Protein 2V8P (pdb70)

B-factor: mean 31.9, std 9.95, range [10.44, 63.27]

InterPro domains:
  IPR004424 4-diphosphocytidyl-2C-methyl-D-erythritol kinase [MF_00061] (2-266)
  IPR004424 4-diphosphocytidyl-2C-methyl-D-erythritol kinase [PIRSF010376] (2-259)
  IPR004424 4-diphosphocytidyl-2C-methyl-D-erythritol kinase [TIGR00154] (4-244)
  IPR006204 GHMP kinase N-terminal domain [PF00288] (60-138)
  IPR014721 Small ribosomal subunit protein uS5 domain 2-type fold, subgroup [G3DSA:3.30.230.10] (1-153)
  IPR020568 Ribosomal protein uS5 domain 2-type superfamily [SSF54211] (1-151)
  IPR036554 GHMP kinase, C-terminal domain superfamily [G3DSA:3.30.70.890] (154-268)
  IPR036554 GHMP kinase, C-terminal domain superfamily [SSF55060] (160-259)

Radius of gyration: 30.26 Å; Cα contacts (8 Å, |Δi|>4): 1218; chains: 2; bounding box: 96×43×65 Å

Solvent-accessible surface area: 24722 Å² total; per-residue (Å²): 85,145,86,57,118,30,94,0,13,0,6,0,2,0,1,9,7,0,26,16,162,52,142,81,28,144,20,63,8,3,0,0,0,14,51,2,60,28,86,0,40,0,52,2,91,85,33,101,28,112,1,88,18,74,79,69,51,72,53,119,115,10,49,0,33,96,0,0,134,49,0,27,164,87,36,69,64,123,1,80,25,30,2,63,0,71,19,74,0,22,74,30,2,14,1,16,8,32,8,0,4,0,0,17,0,0,91,74,0,8,89,76,48,65,64,49,11,59,119,80,82,14,75,100,6,0,22,88,48,20,27,44,0,1,0,13,32,80,6,152,14,0,14,0,71,20,76,0,46,84,33,73,94,28,149,23,127,18,88,30,120,2,1,0,0,4,7,117,48,66,9,53,74,48,124,0,45,96,49,18,150,147,122,63,41,15,58,57,64,0,0,78,30,11,3,119,40,0,31,62,28,82,36,135,22,11,42,12,24,3,1,83,13,0,42,150,46,16,92,44,0,47,99,0,24,126,28,0,64,156,36,67,71,110,2,12,9,0,8,6,1,0,0,0,0,0,49,12,27,15,52,129,89,1,64,131,16,2,165,140,130,32,14,107,42,24,98,12,118,75,82,157,107,60,117,30,78,0,17,0,4,1,3,1,0,7,7,0,34,16,174,50,146,86,54,130,26,67,6,6,0,0,0,17,46,0,59,17,73,0,44,0,58,1,92,89,29,112,32,97,1,82,7,88,74,66,44,70,62,118,112,10,47,0,18,98,0,0,116,47,0,36,182,96,40,66,62,125,0,73,25,7,2,80,0,66,22,51,0,37,73,24,2,16,2,14,8,30,10,0,4,0,0,19,0,0,91,66,0,7,88,79,50,66,62,53,12,62,145,91,87,11,88,119,12,0,19,88,52,17,23,46,0,3,0,16,36,76,12,160,12,0,9,0,61,17,70,0,50,87,36,77,91,31,152,16,124,23,87,27,118,3,1,0,0,4,5,140,44,67,7,53,74,46,122,0,36,94,44,23,166,155,135,42,44,16,59,62,68,0,0,62,45,10,1,105,42,0,16,58,28,80,40,135,22,11,45,11,23,2,0,83,15,0,44,145,49,22,94,50,0,40,90,0,22,124,26,0,66,144,37,63,73,115,2,11,10,0,8,2,1,0,0,0,0,0,54,10,23,15,56,131,85,0,85,129,10,3,178,134,107,34,14,87,39,16,94,12,111,68

Foldseek 3Di:
DPKDKDWQWWKFWLAKAWAAADPVRATWIKTKIATFPFTKIKIKAFAQAEEEEPPDDPLVNQLQNVLVVVVCVVQVDDQGIHMYIYDPPDAQALGCRSLSNNQGNLVVSCVVVVNPDDLVRSLVSSCVSPLCNCCNVPHHIWIATGNRSDIDDDAAPAWFKKKKWAAPDRHDLVVLVVPDDPVSHDHPVVVVVLVVCVRPVNSVSHAYVLLVSLCVVPVRQVVVCVVCVVVVFHWYGGHNRDMIMTHDADDPVNVVVCVVRVIDMDMTTD/DPKDKDWQWWKFWLAKAFAAADPVRATWIKTKIATFPFTKIKIKDFAADFEEEPPDDDGVRQLQNVLQVVVCVVQVDDDGMDMYIYDPDDAQALGCHSLSNNLRNLVVSCVVVVNPDDLVRSLVSSCVSPVCNCCNVPHGIWIATGSRSDTDDAAAPDWFKKKKKAAPDRHDLSVLSVPDDPVRHDHPVVVVVLVVCVRPPNSVSHAYVLLVSLCVVPVVQVVVQVVVVVVPFHWYAGRSRDMIMTHDDDDVVNVVVCVVRVIDMDMGTD

Structure (mmCIF, N/CA/C/O backbone):
data_2V8P
#
_entry.id   2V8P
#
_cell.length_a   137.055
_cell.length_b   137.055
_cell.length_c   137.055
_cell.angle_alpha   90.00
_cell.angle_beta   90.00
_cell.angle_gamma   90.00
#
_symmetry.space_group_name_H-M   'P 21 3'
#
loop_
_entity.id
_entity.type
_entity.pdbx_description
1 polymer '4-DIPHOSPHOCYTIDYL-2-C-METHYL-D-ERYTHRITOL KINASE'
2 non-polymer "CYTIDINE-5'-DIPHOSPHATE"
3 non-polymer "ADENOSINE-5'-DIPHOSPHATE"
4 non-polymer 'SULFATE ION'
5 non-polymer 'CHLORIDE ION'
6 water water
#
loop_
_atom_site.group_PDB
_atom_site.id
_atom_site.type_symbol
_atom_site.label_atom_id
_atom_site.label_alt_id
_atom_site.label_comp_id
_atom_site.label_asym_id
_atom_site.label_entity_id
_atom_site.label_seq_id
_atom_site.pdbx_PDB_ins_code
_atom_site.Cartn_x
_atom_site.Cartn_y
_atom_site.Cartn_z
_atom_site.occupancy
_atom_site.B_iso_or_equiv
_atom_site.auth_seq_id
_atom_site.auth_comp_id
_atom_site.auth_asym_id
_atom_site.auth_atom_id
_atom_site.pdbx_PDB_model_num
ATOM 1 N N . SER A 1 2 ? 81.062 21.567 70.534 1.00 53.00 -1 SER A N 1
ATOM 2 C CA . SER A 1 2 ? 81.029 22.885 71.239 1.00 52.97 -1 SER A CA 1
ATOM 3 C C . SER A 1 2 ? 82.436 23.353 71.625 1.00 52.78 -1 SER A C 1
ATOM 4 O O . SER A 1 2 ? 83.309 22.533 71.938 1.00 52.72 -1 SER A O 1
ATOM 7 N N . HIS A 1 3 ? 82.630 24.676 71.606 1.00 52.46 0 HIS A N 1
ATOM 8 C CA . HIS A 1 3 ? 83.937 25.334 71.820 1.00 52.13 0 HIS A CA 1
ATOM 9 C C . HIS A 1 3 ? 85.012 24.871 70.819 1.00 51.35 0 HIS A C 1
ATOM 10 O O . HIS A 1 3 ? 86.155 24.583 71.196 1.00 51.55 0 HIS A O 1
ATOM 17 N N . MET A 1 4 ? 84.626 24.826 69.543 1.00 50.08 1 MET A N 1
ATOM 18 C CA . MET A 1 4 ? 85.454 24.285 68.467 1.00 48.60 1 MET A CA 1
ATOM 19 C C . MET A 1 4 ? 86.804 24.978 68.366 1.00 47.50 1 MET A C 1
ATOM 20 O O . MET A 1 4 ? 86.888 26.210 68.327 1.00 47.44 1 MET A O 1
ATOM 25 N N . ILE A 1 5 ? 87.858 24.167 68.338 1.00 45.94 2 ILE A N 1
ATOM 26 C CA . ILE A 1 5 ? 89.195 24.639 67.999 1.00 44.32 2 ILE A CA 1
ATOM 27 C C . ILE A 1 5 ? 89.754 23.833 66.830 1.00 43.01 2 ILE A C 1
ATOM 28 O O . ILE A 1 5 ? 89.402 22.665 66.630 1.00 42.87 2 ILE A O 1
ATOM 33 N N . LYS A 1 6 ? 90.614 24.476 66.054 1.00 41.36 3 LYS A N 1
ATOM 34 C CA . LYS A 1 6 ? 91.271 23.816 64.943 1.00 39.74 3 LYS A CA 1
ATOM 35 C C . LYS A 1 6 ? 92.761 23.685 65.182 1.00 38.49 3 LYS A C 1
ATOM 36 O O . LYS A 1 6 ? 93.404 24.588 65.728 1.00 38.39 3 LYS A O 1
ATOM 42 N N A VAL A 1 7 ? 93.305 22.546 64.767 0.50 37.69 4 VAL A N 1
ATOM 43 N N B VAL A 1 7 ? 93.298 22.534 64.790 0.50 37.70 4 VAL A N 1
ATOM 44 C CA A VAL A 1 7 ? 94.737 22.290 64.838 0.50 36.65 4 VAL A CA 1
ATOM 45 C CA B VAL A 1 7 ? 94.734 22.294 64.816 0.50 36.68 4 VAL A CA 1
ATOM 46 C C A VAL A 1 7 ? 95.214 21.717 63.499 0.50 35.89 4 VAL A C 1
ATOM 47 C C B VAL A 1 7 ? 95.190 21.754 63.465 0.50 35.90 4 VAL A C 1
ATOM 48 O O A VAL A 1 7 ? 94.525 20.897 62.884 0.50 35.58 4 VAL A O 1
ATOM 49 O O B VAL A 1 7 ? 94.475 20.982 62.819 0.50 35.58 4 VAL A O 1
ATOM 56 N N . LEU A 1 8 ? 96.370 22.187 63.037 1.00 35.19 5 LEU A N 1
ATOM 57 C CA . LEU A 1 8 ? 96.995 21.650 61.828 1.00 33.97 5 LEU A CA 1
ATOM 58 C C . LEU A 1 8 ? 97.765 20.371 62.152 1.00 32.84 5 LEU A C 1
ATOM 59 O O . LEU A 1 8 ? 98.336 20.228 63.237 1.00 32.47 5 LEU A O 1
ATOM 64 N N . SER A 1 9 ? 97.763 19.447 61.200 1.00 31.66 6 SER A N 1
ATOM 65 C CA . SER A 1 9 ? 98.489 18.191 61.321 1.00 30.56 6 SER A CA 1
ATOM 66 C C . SER A 1 9 ? 99.404 18.023 60.093 1.00 29.70 6 SER A C 1
ATOM 67 O O . SER A 1 9 ? 98.945 17.612 59.031 1.00 29.44 6 SER A O 1
ATOM 70 N N . PRO A 1 10 ? 100.697 18.364 60.238 1.00 28.98 7 PRO A N 1
ATOM 71 C CA . PRO A 1 10 ? 101.647 18.398 59.118 1.00 28.52 7 PRO A CA 1
ATOM 72 C C . PRO A 1 10 ? 102.145 17.036 58.635 1.00 27.80 7 PRO A C 1
ATOM 73 O O . PRO A 1 10 ? 102.076 16.052 59.365 1.00 27.58 7 PRO A O 1
ATOM 77 N N . ALA A 1 11 ? 102.633 16.990 57.399 1.00 27.08 8 ALA A N 1
ATOM 78 C CA . ALA A 1 11 ? 103.234 15.780 56.855 1.00 26.26 8 ALA A CA 1
ATOM 79 C C . ALA A 1 11 ? 104.739 15.762 57.127 1.00 25.76 8 ALA A C 1
ATOM 80 O O . ALA A 1 11 ? 105.315 16.773 57.532 1.00 25.80 8 ALA A O 1
ATOM 82 N N . LYS A 1 12 ? 105.370 14.605 56.928 1.00 24.98 9 LYS A N 1
ATOM 83 C CA . LYS A 1 12 ? 106.834 14.526 56.927 1.00 24.14 9 LYS A CA 1
ATOM 84 C C . LYS A 1 12 ? 107.335 13.895 55.640 1.00 23.59 9 LYS A C 1
ATOM 85 O O . LYS A 1 12 ? 106.606 13.158 54.979 1.00 23.67 9 LYS A O 1
ATOM 91 N N . ILE A 1 13 ? 108.579 14.190 55.286 1.00 23.63 10 ILE A N 1
ATOM 92 C CA . ILE A 1 13 ? 109.311 13.340 54.349 1.00 23.32 10 ILE A CA 1
ATOM 93 C C . ILE A 1 13 ? 110.547 12.783 55.050 1.00 22.93 10 ILE A C 1
ATOM 94 O O . ILE A 1 13 ? 111.081 13.412 55.955 1.00 23.00 10 ILE A O 1
ATOM 99 N N . ASN A 1 14 ? 110.983 11.593 54.649 1.00 22.56 11 ASN A N 1
ATOM 100 C CA . ASN A 1 14 ? 112.299 11.119 55.061 1.00 21.90 11 ASN A CA 1
ATOM 101 C C . ASN A 1 14 ? 113.323 11.603 54.051 1.00 21.37 11 ASN A C 1
ATOM 102 O O . ASN A 1 14 ? 113.220 11.282 52.870 1.00 21.94 11 ASN A O 1
ATOM 107 N N . LEU A 1 15 ? 114.278 12.403 54.518 1.00 20.54 12 LEU A N 1
ATOM 108 C CA . LEU A 1 15 ? 115.420 12.836 53.720 1.00 20.09 12 LEU A CA 1
ATOM 109 C C . LEU A 1 15 ? 116.522 11.783 53.844 1.00 19.82 12 LEU A C 1
ATOM 110 O O . LEU A 1 15 ? 117.602 12.047 54.364 1.00 19.55 12 LEU A O 1
ATOM 115 N N . GLY A 1 16 ? 116.218 10.585 53.359 1.00 19.84 13 GLY A N 1
ATOM 116 C CA . GLY A 1 16 ? 117.090 9.425 53.515 1.00 20.05 13 GLY A CA 1
ATOM 117 C C . GLY A 1 16 ? 116.560 8.474 54.571 1.00 19.85 13 GLY A C 1
ATOM 118 O O . GLY A 1 16 ? 116.025 8.906 55.592 1.00 20.27 13 GLY A O 1
ATOM 119 N N . LEU A 1 17 ? 116.684 7.179 54.309 1.00 20.00 14 LEU A N 1
ATOM 120 C CA . LEU A 1 17 ? 116.319 6.143 55.274 1.00 19.99 14 LEU A CA 1
ATOM 121 C C . LEU A 1 17 ? 117.225 4.935 55.091 1.00 19.45 14 LEU A C 1
ATOM 122 O O . LEU A 1 17 ? 117.470 4.490 53.964 1.00 19.59 14 LEU A O 1
ATOM 127 N N . TRP A 1 18 ? 117.719 4.409 56.209 1.00 19.19 15 TRP A N 1
ATOM 128 C CA . TRP A 1 18 ? 118.613 3.252 56.202 1.00 18.61 15 TRP A CA 1
ATOM 129 C C . TRP A 1 18 ? 118.136 2.218 57.206 1.00 18.81 15 TRP A C 1
ATOM 130 O O . TRP A 1 18 ? 117.742 2.570 58.308 1.00 18.36 15 TRP A O 1
ATOM 141 N N . VAL A 1 19 ? 118.148 0.948 56.805 1.00 19.28 16 VAL A N 1
ATOM 142 C CA . VAL A 1 19 ? 117.769 -0.152 57.694 1.00 19.74 16 VAL A CA 1
ATOM 143 C C . VAL A 1 19 ? 119.041 -0.786 58.278 1.00 20.33 16 VAL A C 1
ATOM 144 O O . VAL A 1 19 ? 119.933 -1.242 57.542 1.00 19.54 16 VAL A O 1
ATOM 148 N N . LEU A 1 20 ? 119.118 -0.785 59.604 1.00 20.75 17 LEU A N 1
ATOM 149 C CA . LEU A 1 20 ? 120.341 -1.172 60.307 1.00 21.55 17 LEU A CA 1
ATOM 150 C C . LEU A 1 20 ? 120.328 -2.616 60.837 1.00 22.31 17 LEU A C 1
ATOM 151 O O . LEU A 1 20 ? 121.385 -3.216 61.045 1.00 22.30 17 LEU A O 1
ATOM 156 N N . GLY A 1 21 ? 119.137 -3.166 61.053 1.00 23.00 18 GLY A N 1
ATOM 157 C CA . GLY A 1 21 ? 119.024 -4.503 61.620 1.00 24.15 18 GLY A CA 1
ATOM 158 C C . GLY A 1 21 ? 117.607 -4.958 61.891 1.00 24.92 18 GLY A C 1
ATOM 159 O O . GLY A 1 21 ? 116.646 -4.215 61.662 1.00 23.92 18 GLY A O 1
ATOM 160 N N A ARG A 1 22 ? 117.483 -6.201 62.358 0.50 25.41 19 ARG A N 1
ATOM 161 N N B ARG A 1 22 ? 117.488 -6.182 62.396 0.50 25.51 19 ARG A N 1
ATOM 162 C CA A ARG A 1 22 ? 116.199 -6.793 62.736 0.50 26.18 19 ARG A CA 1
ATOM 163 C CA B ARG A 1 22 ? 116.198 -6.757 62.743 0.50 26.37 19 ARG A CA 1
ATOM 164 C C A ARG A 1 22 ? 116.115 -6.923 64.259 0.50 26.84 19 ARG A C 1
ATOM 165 C C B ARG A 1 22 ? 116.102 -6.939 64.255 0.50 26.94 19 ARG A C 1
ATOM 166 O O A ARG A 1 22 ? 117.010 -7.493 64.895 0.50 26.51 19 ARG A O 1
ATOM 167 O O B ARG A 1 22 ? 116.975 -7.557 64.878 0.50 26.61 19 ARG A O 1
ATOM 182 N N . LEU A 1 23 ? 115.037 -6.389 64.832 1.00 27.54 20 LEU A N 1
ATOM 183 C CA . LEU A 1 23 ? 114.845 -6.372 66.284 1.00 28.91 20 LEU A CA 1
ATOM 184 C C . LEU A 1 23 ? 114.112 -7.628 66.775 1.00 29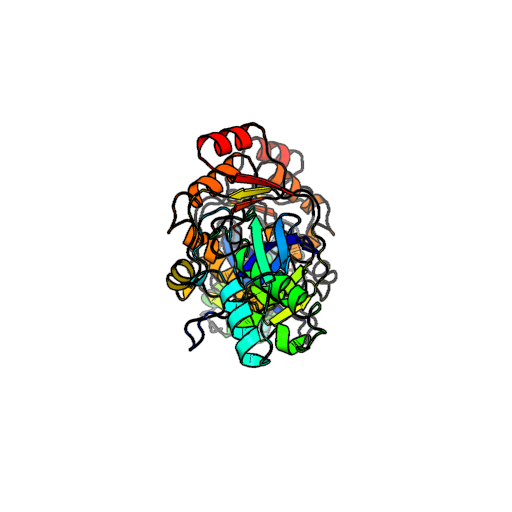.91 20 LEU A C 1
ATOM 185 O O . LEU A 1 23 ? 113.490 -8.330 65.973 1.00 30.01 20 LEU A O 1
ATOM 190 N N . PRO A 1 24 ? 114.187 -7.922 68.094 1.00 31.06 21 PRO A N 1
ATOM 191 C CA . PRO A 1 24 ? 113.499 -9.097 68.653 1.00 31.57 21 PRO A CA 1
ATOM 192 C C . PRO A 1 24 ? 112.000 -9.146 68.336 1.00 32.26 21 PRO A C 1
ATOM 193 O O . PRO A 1 24 ? 111.444 -10.235 68.172 1.00 32.56 21 PRO A O 1
ATOM 197 N N . SER A 1 25 ? 111.371 -7.976 68.226 1.00 32.90 22 SER A N 1
ATOM 198 C CA . SER A 1 25 ? 109.957 -7.861 67.846 1.00 33.28 22 SER A CA 1
ATOM 199 C C . SER A 1 25 ? 109.650 -8.301 66.413 1.00 33.31 22 SER A C 1
ATOM 200 O O . SER A 1 25 ? 108.499 -8.624 66.087 1.00 33.84 22 SER A O 1
ATOM 203 N N . GLY A 1 26 ? 110.675 -8.324 65.563 1.00 33.21 23 GLY A N 1
ATOM 204 C CA . GLY A 1 26 ? 110.487 -8.563 64.124 1.00 32.37 23 GLY A CA 1
ATOM 205 C C . GLY A 1 26 ? 110.435 -7.256 63.345 1.00 31.75 23 GLY A C 1
ATOM 206 O O . GLY A 1 26 ? 110.462 -7.256 62.114 1.00 31.90 23 GLY A O 1
ATOM 207 N N . TYR A 1 27 ? 110.345 -6.143 64.069 1.00 31.15 24 TYR A N 1
ATOM 208 C CA . TYR A 1 27 ? 110.481 -4.810 63.485 1.00 30.67 24 TYR A CA 1
ATOM 209 C C . TYR A 1 27 ? 111.941 -4.558 63.106 1.00 29.53 24 TYR A C 1
ATOM 210 O O . TYR A 1 27 ? 112.833 -5.279 63.545 1.00 29.42 24 TYR A O 1
ATOM 219 N N . HIS A 1 28 ? 112.177 -3.535 62.292 1.00 28.16 25 HIS A N 1
ATOM 220 C CA . HIS A 1 28 ? 113.527 -3.215 61.840 1.00 26.71 25 HIS A CA 1
ATOM 221 C C . HIS A 1 28 ? 114.037 -1.960 62.517 1.00 26.08 25 HIS A C 1
ATOM 222 O O . HIS A 1 28 ? 113.271 -1.022 62.745 1.00 26.44 25 HIS A O 1
ATOM 229 N N . GLU A 1 29 ? 115.328 -1.951 62.847 1.00 24.95 26 GLU A N 1
ATOM 230 C CA . GLU A 1 29 ? 115.988 -0.742 63.326 1.00 24.33 26 GLU A CA 1
ATOM 231 C C . GLU A 1 29 ? 116.351 0.128 62.130 1.00 23.69 26 GLU A C 1
ATOM 232 O O . GLU A 1 29 ? 116.804 -0.374 61.096 1.00 23.46 26 GLU A O 1
ATOM 238 N N . ILE A 1 30 ? 116.149 1.433 62.277 1.00 22.93 27 ILE A N 1
ATOM 239 C CA . ILE A 1 30 ? 116.402 2.371 61.192 1.00 22.38 27 ILE A CA 1
ATOM 240 C C . ILE A 1 30 ? 117.220 3.573 61.638 1.00 22.11 27 ILE A C 1
ATOM 241 O O . ILE A 1 30 ? 117.309 3.876 62.829 1.00 21.89 27 ILE A O 1
ATOM 246 N N . LEU A 1 31 ? 117.833 4.234 60.662 1.00 21.79 28 LEU A N 1
ATOM 247 C CA . LEU A 1 31 ? 118.277 5.609 60.801 1.00 22.26 28 LEU A CA 1
ATOM 248 C C . LEU A 1 31 ? 117.573 6.390 59.700 1.00 22.27 28 LEU A C 1
ATOM 249 O O . LEU A 1 31 ? 117.479 5.918 58.557 1.00 22.47 28 LEU A O 1
ATOM 254 N N . THR A 1 32 ? 117.052 7.560 60.047 1.00 22.11 29 THR A N 1
ATOM 255 C CA . THR A 1 32 ? 116.369 8.409 59.076 1.00 22.26 29 THR A CA 1
ATOM 256 C C . THR A 1 32 ? 116.470 9.881 59.461 1.00 22.53 29 THR A C 1
ATOM 257 O O . THR A 1 32 ? 116.720 10.208 60.625 1.00 22.21 29 THR A O 1
ATOM 261 N N . LEU A 1 33 ? 116.319 10.760 58.466 1.00 22.67 30 LEU A N 1
ATOM 262 C CA . LEU A 1 33 ? 116.211 12.189 58.712 1.00 22.78 30 LEU A CA 1
ATOM 263 C C . LEU A 1 33 ? 114.780 12.637 58.412 1.00 23.17 30 LEU A C 1
ATOM 264 O O . LEU A 1 33 ? 114.374 12.731 57.245 1.00 22.98 30 LEU A O 1
ATOM 269 N N . TYR A 1 34 ? 114.017 12.870 59.481 1.00 23.16 31 TYR A N 1
ATOM 270 C CA . TYR A 1 34 ? 112.646 13.365 59.382 1.00 23.65 31 TYR A CA 1
ATOM 271 C C . TYR A 1 34 ? 112.627 14.853 59.041 1.00 24.22 31 TYR A C 1
ATOM 272 O O . TYR A 1 34 ? 113.380 15.642 59.628 1.00 24.10 31 TYR A O 1
ATOM 281 N N . GLN A 1 35 ? 111.768 15.235 58.096 1.00 24.95 32 GLN A N 1
ATOM 282 C CA . GLN A 1 35 ? 111.572 16.652 57.780 1.00 25.93 32 GLN A CA 1
ATOM 283 C C . GLN A 1 35 ? 110.091 17.013 57.724 1.00 26.44 32 GLN A C 1
ATOM 284 O O . GLN A 1 35 ? 109.360 16.541 56.857 1.00 26.38 32 GLN A O 1
ATOM 290 N N . GLU A 1 36 ? 109.660 17.849 58.665 1.00 27.36 33 GLU A N 1
ATOM 291 C CA . GLU A 1 36 ? 108.302 18.394 58.656 1.00 28.51 33 GLU A CA 1
ATOM 292 C C . GLU A 1 36 ? 108.150 19.309 57.445 1.00 28.27 33 GLU A C 1
ATOM 293 O O . GLU A 1 36 ? 109.013 20.153 57.190 1.00 28.69 33 GLU A O 1
ATOM 299 N N . ILE A 1 37 ? 107.061 19.118 56.705 1.00 28.34 34 ILE A N 1
ATOM 300 C CA . ILE A 1 37 ? 106.746 19.912 55.520 1.00 28.50 34 ILE A CA 1
ATOM 301 C C . ILE A 1 37 ? 105.393 20.644 55.663 1.00 29.00 34 ILE A C 1
ATOM 302 O O . ILE A 1 37 ? 104.483 20.138 56.321 1.00 29.09 34 ILE A O 1
ATOM 307 N N . PRO A 1 38 ? 105.264 21.846 55.057 1.00 29.53 35 PRO A N 1
ATOM 308 C CA . PRO A 1 38 ? 104.008 22.624 55.101 1.00 29.60 35 PRO A CA 1
ATOM 309 C C . PRO A 1 38 ? 102.874 22.051 54.240 1.00 29.61 35 PRO A C 1
ATOM 310 O O . PRO A 1 38 ? 102.431 22.678 53.274 1.00 30.10 35 PRO A O 1
ATOM 314 N N . PHE A 1 39 ? 102.409 20.868 54.624 1.00 29.41 36 PHE A N 1
ATOM 315 C CA . PHE A 1 39 ? 101.351 20.142 53.947 1.00 29.17 36 PHE A CA 1
ATOM 316 C C . PHE A 1 39 ? 100.539 19.514 55.075 1.00 29.36 36 PHE A C 1
ATOM 317 O O . PHE A 1 39 ? 101.062 18.693 55.838 1.00 29.47 36 PHE A O 1
ATOM 325 N N . TYR A 1 40 ? 99.270 19.908 55.183 1.00 29.50 37 TYR A N 1
ATOM 326 C CA . TYR A 1 40 ? 98.498 19.700 56.410 1.00 29.51 37 TYR A CA 1
ATOM 327 C C . TYR A 1 40 ? 97.168 18.987 56.248 1.00 30.08 37 TYR A C 1
ATOM 328 O O . TYR A 1 40 ? 96.443 19.205 55.274 1.00 30.00 37 TYR A O 1
ATOM 337 N N . ASP A 1 41 ? 96.851 18.148 57.235 1.00 30.70 38 ASP A N 1
ATOM 338 C CA . ASP A 1 41 ? 95.484 17.730 57.496 1.00 31.33 38 ASP A CA 1
ATOM 339 C C . ASP A 1 41 ? 94.838 18.803 58.378 1.00 31.85 38 ASP A C 1
ATOM 340 O O . ASP A 1 41 ? 95.519 19.467 59.163 1.00 31.74 38 ASP A O 1
ATOM 345 N N . GLU A 1 42 ? 93.528 18.968 58.235 1.00 32.88 39 GLU A N 1
ATOM 346 C CA . GLU A 1 42 ? 92.764 19.892 59.068 1.00 33.91 39 GLU A CA 1
ATOM 347 C C . GLU A 1 42 ? 91.981 19.103 60.114 1.00 34.30 39 GLU A C 1
ATOM 348 O O . GLU A 1 42 ? 91.190 18.220 59.773 1.00 34.36 39 GLU A O 1
ATOM 354 N N . ILE A 1 43 ? 92.203 19.423 61.385 1.00 35.14 40 ILE A N 1
ATOM 355 C CA . ILE A 1 43 ? 91.524 18.726 62.479 1.00 35.89 40 ILE A CA 1
ATOM 356 C C . ILE A 1 43 ? 90.624 19.660 63.296 1.00 36.90 40 ILE A C 1
ATOM 357 O O . ILE A 1 43 ? 91.067 20.716 63.769 1.00 36.91 40 ILE A O 1
ATOM 362 N N . TYR A 1 44 ? 89.357 19.263 63.430 1.00 37.68 41 TYR A N 1
ATOM 363 C CA . TYR A 1 44 ? 88.369 19.981 64.238 1.00 38.49 41 TYR A CA 1
ATOM 364 C C . TYR A 1 44 ? 88.147 19.252 65.560 1.00 39.04 41 TYR A C 1
ATOM 365 O O . TYR A 1 44 ? 87.741 18.087 65.572 1.00 38.98 41 TYR A O 1
ATOM 374 N N . ILE A 1 45 ? 88.422 19.936 66.669 1.00 40.09 42 ILE A N 1
ATOM 375 C CA . ILE A 1 45 ? 88.239 19.354 68.002 1.00 41.14 42 ILE A CA 1
ATOM 376 C C . ILE A 1 45 ? 87.066 20.025 68.730 1.00 42.01 42 ILE A C 1
ATOM 377 O O . ILE A 1 45 ? 87.084 21.239 68.983 1.00 42.09 42 ILE A O 1
ATOM 382 N N . ARG A 1 46 ? 86.056 19.220 69.060 1.00 42.88 43 ARG A N 1
ATOM 383 C CA . ARG A 1 46 ? 84.845 19.706 69.725 1.00 43.84 43 ARG A CA 1
ATOM 384 C C . ARG A 1 46 ? 84.555 18.932 71.002 1.00 44.36 43 ARG A C 1
ATOM 385 O O . ARG A 1 46 ? 84.858 17.742 71.098 1.00 44.45 43 ARG A O 1
ATOM 393 N N . GLU A 1 47 ? 83.966 19.611 71.981 1.00 45.07 44 GLU A N 1
ATOM 394 C CA . GLU A 1 47 ? 83.452 18.936 73.174 1.00 45.90 44 GLU A CA 1
ATOM 395 C C . GLU A 1 47 ? 82.244 18.086 72.783 1.00 45.80 44 GLU A C 1
ATOM 396 O O . GLU A 1 47 ? 81.386 18.533 72.022 1.00 46.11 44 GLU A O 1
ATOM 402 N N . GLY A 1 48 ? 82.195 16.855 73.281 1.00 45.94 45 GLY A N 1
ATOM 403 C CA . GLY A 1 48 ? 81.109 15.934 72.950 1.00 46.13 45 GLY A CA 1
ATOM 404 C C . GLY A 1 48 ? 81.485 14.495 73.223 1.00 46.26 45 GLY A C 1
ATOM 405 O O . GLY A 1 48 ? 82.468 14.233 73.901 1.00 46.37 45 GLY A O 1
ATOM 406 N N . VAL A 1 49 ? 80.695 13.561 72.701 1.00 46.45 46 VAL A N 1
ATOM 407 C CA . VAL A 1 49 ? 80.996 12.134 72.828 1.00 46.68 46 VAL A CA 1
ATOM 408 C C . VAL A 1 49 ? 82.307 11.830 72.093 1.00 46.74 46 VAL A C 1
ATOM 409 O O . VAL A 1 49 ? 82.545 12.364 71.002 1.00 46.74 46 VAL A O 1
ATOM 413 N N . LEU A 1 50 ? 83.157 11.000 72.704 1.00 46.71 47 LEU A N 1
ATOM 414 C CA . LEU A 1 50 ? 84.400 10.552 72.073 1.00 46.57 47 LEU A CA 1
ATOM 415 C C . LEU A 1 50 ? 84.114 9.995 70.681 1.00 46.51 47 LEU A C 1
ATOM 416 O O . LEU A 1 50 ? 83.474 8.949 70.530 1.00 46.60 47 LEU A O 1
ATOM 421 N N A ARG A 1 51 ? 84.573 10.721 69.668 0.50 46.42 48 ARG A N 1
ATOM 422 N N B ARG A 1 51 ? 84.613 10.704 69.671 0.50 46.42 48 ARG A N 1
ATOM 423 C CA A ARG A 1 51 ? 84.324 10.345 68.286 0.50 46.42 48 ARG A CA 1
ATOM 424 C CA B ARG A 1 51 ? 84.304 10.426 68.273 0.50 46.38 48 ARG A CA 1
ATOM 425 C C A ARG A 1 51 ? 85.491 10.772 67.408 0.50 46.17 48 ARG A C 1
ATOM 426 C C B ARG A 1 51 ? 85.512 10.782 67.412 0.50 46.16 48 ARG A C 1
ATOM 427 O O A ARG A 1 51 ? 86.058 11.846 67.600 0.50 46.19 48 ARG A O 1
ATOM 428 O O B ARG A 1 51 ? 86.135 11.822 67.623 0.50 46.18 48 ARG A O 1
ATOM 443 N N . VAL A 1 52 ? 85.852 9.909 66.462 1.00 46.01 49 VAL A N 1
ATOM 444 C CA . VAL A 1 52 ? 86.921 10.192 65.489 1.00 45.63 49 VAL A CA 1
ATOM 445 C C . VAL A 1 52 ? 86.420 9.901 64.076 1.00 45.48 49 VAL A C 1
ATOM 446 O O . VAL A 1 52 ? 86.348 8.745 63.650 1.00 45.45 49 VAL A O 1
ATOM 450 N N . GLU A 1 53 ? 86.057 10.960 63.358 1.00 45.31 50 GLU A N 1
ATOM 451 C CA . GLU A 1 53 ? 85.600 10.830 61.977 1.00 45.21 50 GLU A CA 1
ATOM 452 C C . GLU A 1 53 ? 86.585 11.474 61.007 1.00 44.68 50 GLU A C 1
ATOM 453 O O . GLU A 1 53 ? 87.334 12.382 61.379 1.00 44.53 50 GLU A O 1
ATOM 459 N N . THR A 1 54 ? 86.590 10.979 59.770 1.00 44.31 51 THR A N 1
ATOM 460 C CA . THR A 1 54 ? 87.377 11.577 58.693 1.00 43.84 51 THR A CA 1
ATOM 461 C C . THR A 1 54 ? 86.469 11.885 57.506 1.00 43.74 51 THR A C 1
ATOM 462 O O . THR A 1 54 ? 85.262 11.627 57.554 1.00 44.03 51 THR A O 1
ATOM 466 N N . ASN A 1 55 ? 87.055 12.438 56.447 1.00 43.33 52 ASN A N 1
ATOM 467 C CA . ASN A 1 55 ? 86.331 12.747 55.222 1.00 42.71 52 ASN A CA 1
ATOM 468 C C . ASN A 1 55 ? 86.674 11.768 54.095 1.00 42.65 52 ASN A C 1
ATOM 469 O O . ASN A 1 55 ? 86.350 12.007 52.926 1.00 42.57 52 ASN A O 1
ATOM 474 N N . ILE A 1 56 ? 87.336 10.669 54.456 1.00 42.44 53 ILE A N 1
ATOM 475 C CA . ILE A 1 56 ? 87.773 9.658 53.484 1.00 42.27 53 ILE A CA 1
ATOM 476 C C . ILE A 1 56 ? 87.399 8.234 53.915 1.00 42.37 53 ILE A C 1
ATOM 477 O O . ILE A 1 56 ? 87.901 7.250 53.360 1.00 42.24 53 ILE A O 1
ATOM 482 N N . GLY A 1 57 ? 86.523 8.140 54.911 1.00 42.56 54 GLY A N 1
ATOM 483 C CA . GLY A 1 57 ? 85.956 6.864 55.344 1.00 43.10 54 GLY A CA 1
ATOM 484 C C . GLY A 1 57 ? 86.904 5.893 56.028 1.00 43.36 54 GLY A C 1
ATOM 485 O O . GLY A 1 57 ? 86.843 4.689 55.774 1.00 43.67 54 GLY A O 1
ATOM 486 N N . ILE A 1 58 ? 87.782 6.406 56.888 1.00 43.54 55 ILE A N 1
ATOM 487 C CA . ILE A 1 58 ? 88.612 5.545 57.727 1.00 43.77 55 ILE A CA 1
ATOM 488 C C . ILE A 1 58 ? 87.755 5.070 58.898 1.00 44.01 55 ILE A C 1
ATOM 489 O O . ILE A 1 58 ? 87.223 5.896 59.646 1.00 44.03 55 ILE A O 1
ATOM 494 N N . PRO A 1 59 ? 87.608 3.740 59.057 1.00 44.31 56 PRO A N 1
ATOM 495 C CA . PRO A 1 59 ? 86.834 3.209 60.175 1.00 44.56 56 PRO A CA 1
ATOM 496 C C . PRO A 1 59 ? 87.420 3.691 61.499 1.00 44.73 56 PRO A C 1
ATOM 497 O O . PRO A 1 59 ? 88.636 3.602 61.699 1.00 44.66 56 PRO A O 1
ATOM 501 N N . GLN A 1 60 ? 86.558 4.204 62.377 1.00 45.10 57 GLN A N 1
ATOM 502 C CA . GLN A 1 60 ? 86.967 4.781 63.662 1.00 45.59 57 GLN A CA 1
ATOM 503 C C . GLN A 1 60 ? 87.837 3.843 64.507 1.00 45.90 57 GLN A C 1
ATOM 504 O O . GLN A 1 60 ? 88.791 4.289 65.148 1.00 46.09 57 GLN A O 1
ATOM 510 N N . GLU A 1 61 ? 87.510 2.551 64.493 1.00 46.01 58 GLU A N 1
ATOM 511 C CA . GLU A 1 61 ? 88.263 1.548 65.247 1.00 46.34 58 GLU A CA 1
ATOM 512 C C . GLU A 1 61 ? 89.690 1.405 64.726 1.00 46.11 58 GLU A C 1
ATOM 513 O O . GLU A 1 61 ? 90.609 1.139 65.502 1.00 46.07 58 GLU A O 1
ATOM 519 N N . GLU A 1 62 ? 89.865 1.592 63.417 1.00 45.83 59 GLU A N 1
ATOM 520 C CA . GLU A 1 62 ? 91.179 1.501 62.774 1.00 45.65 59 GLU A CA 1
ATOM 521 C C . GLU A 1 62 ? 92.002 2.781 62.929 1.00 44.96 59 GLU A C 1
ATOM 522 O O . GLU A 1 62 ? 93.226 2.760 62.758 1.00 44.95 59 GLU A O 1
ATOM 528 N N . ASN A 1 63 ? 91.329 3.883 63.258 1.00 44.22 60 ASN A N 1
ATOM 529 C CA . ASN A 1 63 ? 91.960 5.200 63.328 1.00 43.50 60 ASN A CA 1
ATOM 530 C C . ASN A 1 63 ? 92.954 5.334 64.484 1.00 43.28 60 ASN A C 1
ATOM 531 O O . ASN A 1 63 ? 92.597 5.132 65.649 1.00 43.04 60 ASN A O 1
ATOM 536 N N . LEU A 1 64 ? 94.197 5.687 64.146 1.00 42.89 61 LEU A N 1
ATOM 537 C CA . LEU A 1 64 ? 95.276 5.845 65.124 1.00 42.62 61 LEU A CA 1
ATOM 538 C C . LEU A 1 64 ? 94.937 6.845 66.225 1.00 42.59 61 LEU A C 1
ATOM 539 O O . LEU A 1 64 ? 95.368 6.679 67.368 1.00 42.51 61 LEU A O 1
ATOM 544 N N . VAL A 1 65 ? 94.175 7.879 65.870 1.00 42.64 62 VAL A N 1
ATOM 545 C CA . VAL A 1 65 ? 93.765 8.914 66.823 1.00 42.71 62 VAL A CA 1
ATOM 546 C C . VAL A 1 65 ? 92.831 8.333 67.878 1.00 42.87 62 VAL A C 1
ATOM 547 O O . VAL A 1 65 ? 92.963 8.642 69.062 1.00 42.88 62 VAL A O 1
ATOM 551 N N . TYR A 1 66 ? 91.901 7.485 67.441 1.00 43.20 63 TYR A N 1
ATOM 552 C CA . TYR A 1 66 ? 90.973 6.817 68.349 1.00 43.56 63 TYR A CA 1
ATOM 553 C C . TYR A 1 66 ? 91.709 5.846 69.270 1.00 43.71 63 TYR A C 1
ATOM 554 O O . TYR A 1 66 ? 91.463 5.826 70.477 1.00 43.68 63 TYR A O 1
ATOM 563 N N . LYS A 1 67 ? 92.611 5.053 68.692 1.00 43.97 64 LYS A N 1
ATOM 564 C CA . LYS A 1 67 ? 93.451 4.122 69.454 1.00 44.29 64 LYS A CA 1
ATOM 565 C C . LYS A 1 67 ? 94.304 4.856 70.487 1.00 44.36 64 LYS A C 1
ATOM 566 O O . LYS A 1 67 ? 94.595 4.320 71.558 1.00 44.54 64 LYS A O 1
ATOM 572 N N . GLY A 1 68 ? 94.690 6.087 70.158 1.00 44.52 65 GLY A N 1
ATOM 573 C CA . GLY A 1 68 ? 95.475 6.930 71.052 1.00 44.65 65 GLY A CA 1
ATOM 574 C C . GLY A 1 68 ? 94.669 7.475 72.214 1.00 44.89 65 GLY A C 1
ATOM 575 O O . GLY A 1 68 ? 95.103 7.398 73.369 1.00 44.61 65 GLY A O 1
ATOM 576 N N . LEU A 1 69 ? 93.497 8.029 71.899 1.00 45.15 66 LEU A N 1
ATOM 577 C CA . LEU A 1 69 ? 92.608 8.629 72.896 1.00 45.46 66 LEU A CA 1
ATOM 578 C C . LEU A 1 69 ? 92.017 7.602 73.857 1.00 46.04 66 LEU A C 1
ATOM 579 O O . LEU A 1 69 ? 91.773 7.911 75.023 1.00 46.11 66 LEU A O 1
ATOM 584 N N . ARG A 1 70 ? 91.788 6.386 73.363 1.00 46.80 67 ARG A N 1
ATOM 585 C CA . ARG A 1 70 ? 91.267 5.292 74.184 1.00 47.55 67 ARG A CA 1
ATOM 586 C C . ARG A 1 70 ? 92.334 4.744 75.129 1.00 47.97 67 ARG A C 1
ATOM 587 O O . ARG A 1 70 ? 92.031 4.354 76.259 1.00 48.09 67 ARG A O 1
ATOM 595 N N . GLU A 1 71 ? 93.579 4.723 74.657 1.00 48.42 68 GLU A N 1
ATOM 596 C CA . GLU A 1 71 ? 94.721 4.350 75.481 1.00 48.78 68 GLU A CA 1
ATOM 597 C C . GLU A 1 71 ? 94.995 5.440 76.508 1.00 49.06 68 GLU A C 1
ATOM 598 O O . GLU A 1 71 ? 95.416 5.150 77.629 1.00 48.94 68 GLU A O 1
ATOM 604 N N . PHE A 1 72 ? 94.756 6.688 76.109 1.00 49.53 69 PHE A N 1
ATOM 605 C CA . PHE A 1 72 ? 94.836 7.836 77.004 1.00 50.16 69 PHE A CA 1
ATOM 606 C C . PHE A 1 72 ? 93.891 7.582 78.178 1.00 50.63 69 PHE A C 1
ATOM 607 O O . PHE A 1 72 ? 94.313 7.637 79.333 1.00 50.60 69 PHE A O 1
ATOM 615 N N . GLU A 1 73 ? 92.628 7.278 77.863 1.00 51.21 70 GLU A N 1
ATOM 616 C CA . GLU A 1 73 ? 91.593 6.964 78.859 1.00 51.73 70 GLU A CA 1
ATOM 617 C C . GLU A 1 73 ? 91.982 5.808 79.783 1.00 52.39 70 GLU A C 1
ATOM 618 O O . GLU A 1 73 ? 91.793 5.890 80.998 1.00 52.47 70 GLU A O 1
ATOM 624 N N . ARG A 1 74 ? 92.527 4.743 79.197 1.00 53.11 71 ARG A N 1
ATOM 625 C CA . ARG A 1 74 ? 92.935 3.551 79.941 1.00 53.94 71 ARG A CA 1
ATOM 626 C C . ARG A 1 74 ? 94.080 3.832 80.920 1.00 54.12 71 ARG A C 1
ATOM 627 O O . ARG A 1 74 ? 94.062 3.346 82.053 1.00 54.23 71 ARG A O 1
ATOM 635 N N . ILE A 1 75 ? 95.065 4.613 80.475 1.00 54.50 72 ILE A N 1
ATOM 636 C CA . ILE A 1 75 ? 96.246 4.946 81.280 1.00 54.85 72 ILE A CA 1
ATOM 637 C C . ILE A 1 75 ? 95.907 5.909 82.416 1.00 55.01 72 ILE A C 1
ATOM 638 O O . ILE A 1 75 ? 96.316 5.705 83.563 1.00 55.19 72 ILE A O 1
ATOM 643 N N . THR A 1 76 ? 95.143 6.944 82.082 1.00 55.12 73 THR A N 1
ATOM 644 C CA . THR A 1 76 ? 94.962 8.100 82.953 1.00 55.08 73 THR A CA 1
ATOM 645 C C . THR A 1 76 ? 93.688 8.026 83.812 1.00 55.02 73 THR A C 1
ATOM 646 O O . THR A 1 76 ? 93.550 8.766 84.789 1.00 55.06 73 THR A O 1
ATOM 650 N N . GLY A 1 77 ? 92.775 7.126 83.448 1.00 54.85 74 GLY A N 1
ATOM 651 C CA . GLY A 1 77 ? 91.488 6.992 84.136 1.00 54.70 74 GLY A CA 1
ATOM 652 C C . GLY A 1 77 ? 90.496 8.113 83.854 1.00 54.52 74 GLY A C 1
ATOM 653 O O . GLY A 1 77 ? 89.346 8.052 84.287 1.00 54.44 74 GLY A O 1
ATOM 654 N N . ILE A 1 78 ? 90.945 9.137 83.128 1.00 54.42 75 ILE A N 1
ATOM 655 C CA . ILE A 1 78 ? 90.112 10.288 82.771 1.00 54.31 75 ILE A CA 1
ATOM 656 C C . ILE A 1 78 ? 89.265 9.964 81.541 1.00 54.11 75 ILE A C 1
ATOM 657 O O . ILE A 1 78 ? 89.736 9.315 80.601 1.00 54.23 75 ILE A O 1
ATOM 662 N N . GLU A 1 79 ? 88.010 10.400 81.565 1.00 53.70 76 GLU A N 1
ATOM 663 C CA . GLU A 1 79 ? 87.112 10.228 80.431 1.00 53.33 76 GLU A CA 1
ATOM 664 C C . GLU A 1 79 ? 87.330 11.341 79.412 1.00 52.70 76 GLU A C 1
ATOM 665 O O . GLU A 1 79 ? 87.217 12.529 79.739 1.00 52.54 76 GLU A O 1
ATOM 671 N N . ILE A 1 80 ? 87.661 10.949 78.184 1.00 51.88 77 ILE A N 1
ATOM 672 C CA . ILE A 1 80 ? 87.859 11.909 77.103 1.00 51.14 77 ILE A CA 1
ATOM 673 C C . ILE A 1 80 ? 86.525 12.193 76.434 1.00 50.49 77 ILE A C 1
ATOM 674 O O . ILE A 1 80 ? 85.931 11.313 75.808 1.00 50.48 77 ILE A O 1
ATOM 679 N N . ASN A 1 81 ? 86.058 13.428 76.587 1.00 49.71 78 ASN A N 1
ATOM 680 C CA . ASN A 1 81 ? 84.819 13.868 75.960 1.00 48.89 78 ASN A CA 1
ATOM 681 C C . ASN A 1 81 ? 85.079 14.879 74.843 1.00 48.15 78 ASN A C 1
ATOM 682 O O . ASN A 1 81 ? 84.750 16.063 74.957 1.00 48.17 78 ASN A O 1
ATOM 687 N N . TYR A 1 82 ? 85.675 14.389 73.759 1.00 47.27 79 TYR A N 1
ATOM 688 C CA . TYR A 1 82 ? 85.970 15.215 72.595 1.00 46.29 79 TYR A CA 1
ATOM 689 C C . TYR A 1 82 ? 85.584 14.523 71.291 1.00 45.60 79 TYR A C 1
ATOM 690 O O . TYR A 1 82 ? 85.838 13.331 71.117 1.00 45.40 79 TYR A O 1
ATOM 699 N N . SER A 1 83 ? 84.953 15.283 70.396 1.00 44.79 80 SER A N 1
ATOM 700 C CA . SER A 1 83 ? 84.668 14.842 69.028 1.00 44.11 80 SER A CA 1
ATOM 701 C C . SER A 1 83 ? 85.763 15.341 68.099 1.00 43.22 80 SER A C 1
ATOM 702 O O . SER A 1 83 ? 86.073 16.531 68.073 1.00 43.25 80 SER A O 1
ATOM 705 N N . ILE A 1 84 ? 86.349 14.416 67.347 1.00 42.34 81 ILE A N 1
ATOM 706 C CA . ILE A 1 84 ? 87.434 14.734 66.428 1.00 41.18 81 ILE A CA 1
ATOM 707 C C . ILE A 1 84 ? 86.972 14.509 64.997 1.00 40.61 81 ILE A C 1
ATOM 708 O O . ILE A 1 84 ? 86.476 13.433 64.652 1.00 40.63 81 ILE A O 1
ATOM 713 N N . PHE A 1 85 ? 87.114 15.541 64.173 1.00 39.84 82 PHE A N 1
ATOM 714 C CA . PHE A 1 85 ? 86.937 15.383 62.737 1.00 39.02 82 PHE A CA 1
ATOM 715 C C . PHE A 1 85 ? 88.206 15.782 61.995 1.00 38.48 82 PHE A C 1
ATOM 716 O O . PHE A 1 85 ? 88.722 16.892 62.169 1.00 38.37 82 PHE A O 1
ATOM 724 N N . ILE A 1 86 ? 88.695 14.868 61.164 1.00 37.72 83 ILE A N 1
ATOM 725 C CA . ILE A 1 86 ? 89.926 15.089 60.421 1.00 37.09 83 ILE A CA 1
ATOM 726 C C . ILE A 1 86 ? 89.644 15.176 58.922 1.00 36.69 83 ILE A C 1
ATOM 727 O O . ILE A 1 86 ? 89.121 14.233 58.321 1.00 36.38 83 ILE A O 1
ATOM 732 N N . GLN A 1 87 ? 89.979 16.323 58.336 1.00 36.28 84 GLN A N 1
ATOM 733 C CA . GLN A 1 87 ? 89.984 16.465 56.884 1.00 36.04 84 GLN A CA 1
ATOM 734 C C . GLN A 1 87 ? 91.325 15.967 56.349 1.00 35.29 84 GLN A C 1
ATOM 735 O O . GLN A 1 87 ? 92.361 16.602 56.548 1.00 35.26 84 GLN A O 1
ATOM 741 N N . LYS A 1 88 ? 91.285 14.820 55.678 1.00 34.68 85 LYS A N 1
ATOM 742 C CA . LYS A 1 88 ? 92.489 14.093 55.261 1.00 34.05 85 LYS A CA 1
ATOM 743 C C . LYS A 1 88 ? 93.046 14.537 53.903 1.00 33.52 85 LYS A C 1
ATOM 744 O O . LYS A 1 88 ? 92.639 14.026 52.856 1.00 33.75 85 LYS A O 1
ATOM 750 N N . ASN A 1 89 ? 93.983 15.482 53.935 1.00 32.67 86 ASN A N 1
ATOM 751 C CA . ASN A 1 89 ? 94.664 15.958 52.734 1.00 31.79 86 ASN A CA 1
ATOM 752 C C . ASN A 1 89 ? 95.915 15.143 52.414 1.00 31.38 86 ASN A C 1
ATOM 753 O O . ASN A 1 89 ? 96.241 14.931 51.241 1.00 31.48 86 ASN A O 1
ATOM 758 N N . ILE A 1 90 ? 96.603 14.701 53.466 1.00 30.58 87 ILE A N 1
ATOM 759 C CA . ILE A 1 90 ? 97.768 13.822 53.356 1.00 29.98 87 ILE A CA 1
ATOM 760 C C . ILE A 1 90 ? 97.267 12.409 53.073 1.00 29.67 87 ILE A C 1
ATOM 761 O O . ILE A 1 90 ? 96.657 11.781 53.944 1.00 30.06 87 ILE A O 1
ATOM 766 N N . PRO A 1 91 ? 97.500 11.907 51.846 1.00 29.09 88 PRO A N 1
ATOM 767 C CA . PRO A 1 91 ? 96.967 10.601 51.464 1.00 28.93 88 PRO A CA 1
ATOM 768 C C . PRO A 1 91 ? 97.534 9.461 52.325 1.00 28.72 88 PRO A C 1
ATOM 769 O O . PRO A 1 91 ? 98.740 9.427 52.589 1.00 28.50 88 PRO A O 1
ATOM 773 N N . PRO A 1 92 ? 96.659 8.558 52.801 1.00 28.81 89 PRO A N 1
ATOM 774 C CA . PRO A 1 92 ? 97.124 7.340 53.474 1.00 28.80 89 PRO A CA 1
ATOM 775 C C . PRO A 1 92 ? 97.961 6.439 52.569 1.00 28.72 89 PRO A C 1
ATOM 776 O O . PRO A 1 92 ? 97.557 6.137 51.447 1.00 28.75 89 PRO A O 1
ATOM 780 N N . GLY A 1 93 ? 99.126 6.031 53.069 1.00 28.66 90 GLY A N 1
ATOM 781 C CA . GLY A 1 93 ? 100.021 5.127 52.350 1.00 28.21 90 GLY A CA 1
ATOM 782 C C . GLY A 1 93 ? 100.925 5.837 51.366 1.00 27.99 90 GLY A C 1
ATOM 783 O O . GLY A 1 93 ? 101.470 5.215 50.452 1.00 28.61 90 GLY A O 1
ATOM 784 N N . ALA A 1 94 ? 101.084 7.141 51.557 1.00 27.32 91 ALA A N 1
ATOM 785 C CA . ALA A 1 94 ? 101.944 7.953 50.716 1.00 26.80 91 ALA A CA 1
ATOM 786 C C . ALA A 1 94 ? 103.346 8.098 51.307 1.00 26.59 91 ALA A C 1
ATOM 787 O O . ALA A 1 94 ? 104.191 8.784 50.730 1.00 26.31 91 ALA A O 1
ATOM 789 N N . GLY A 1 95 ? 103.588 7.460 52.456 1.00 26.33 92 GLY A N 1
ATOM 790 C CA . GLY A 1 95 ? 104.889 7.525 53.133 1.00 25.93 92 GLY A CA 1
ATOM 791 C C . GLY A 1 95 ? 105.163 8.867 53.782 1.00 25.74 92 GLY A C 1
ATOM 792 O O . GLY A 1 95 ? 106.315 9.239 54.005 1.00 25.73 92 GLY A O 1
ATOM 793 N N . LEU A 1 96 ? 104.092 9.589 54.095 1.00 25.99 93 LEU A N 1
ATOM 794 C CA . LEU A 1 96 ? 104.193 10.954 54.613 1.00 26.00 93 LEU A CA 1
ATOM 795 C C . LEU A 1 96 ? 103.778 11.052 56.079 1.00 26.10 93 LEU A C 1
ATOM 796 O O . LEU A 1 96 ? 103.740 12.144 56.642 1.00 26.02 93 LEU A O 1
ATOM 801 N N . GLY A 1 97 ? 103.468 9.905 56.684 1.00 26.36 94 GLY A N 1
ATOM 802 C CA . GLY A 1 97 ? 103.172 9.822 58.114 1.00 26.48 94 GLY A CA 1
ATOM 803 C C . GLY A 1 97 ? 101.969 10.627 58.575 1.00 26.82 94 GLY A C 1
ATOM 804 O O . GLY A 1 97 ? 101.980 11.187 59.671 1.00 26.59 94 GLY A O 1
ATOM 805 N N . GLY A 1 98 ? 100.937 10.680 57.736 1.00 26.75 95 GLY A N 1
ATOM 806 C CA . GLY A 1 98 ? 99.722 11.436 58.033 1.00 27.20 95 GLY A CA 1
ATOM 807 C C . GLY A 1 98 ? 98.972 10.952 59.265 1.00 27.30 95 GLY A C 1
ATOM 808 O O . GLY A 1 98 ? 98.527 11.762 60.074 1.00 27.20 95 GLY A O 1
ATOM 809 N N . GLY A 1 99 ? 98.817 9.634 59.388 1.00 27.40 96 GLY A N 1
ATOM 810 C CA . GLY A 1 99 ? 98.180 9.011 60.551 1.00 27.52 96 GLY A CA 1
ATOM 811 C C . GLY A 1 99 ? 98.925 9.279 61.844 1.00 27.61 96 GLY A C 1
ATOM 812 O O . GLY A 1 99 ? 98.320 9.648 62.855 1.00 27.35 96 GLY A O 1
ATOM 813 N N . SER A 1 100 ? 100.246 9.106 61.800 1.00 27.62 97 SER A N 1
ATOM 814 C CA . SER A 1 100 ? 101.118 9.385 62.944 1.00 27.58 97 SER A CA 1
ATOM 815 C C . SER A 1 100 ? 101.078 10.851 63.366 1.00 27.52 97 SER A C 1
ATOM 816 O O . SER A 1 100 ? 101.099 11.151 64.562 1.00 27.71 97 SER A O 1
ATOM 819 N N . SER A 1 101 ? 101.033 11.755 62.386 1.00 27.33 98 SER A N 1
ATOM 820 C CA . SER A 1 101 ? 100.889 13.188 62.656 1.00 27.20 98 SER A CA 1
ATOM 821 C C . SER A 1 101 ? 99.565 13.494 63.363 1.00 27.33 98 SER A C 1
ATOM 822 O O . SER A 1 101 ? 99.550 14.175 64.394 1.00 27.47 98 SER A O 1
ATOM 825 N N . ASN A 1 102 ? 98.470 12.992 62.790 1.00 27.39 99 ASN A N 1
ATOM 826 C CA . ASN A 1 102 ? 97.133 13.105 63.376 1.00 27.81 99 ASN A CA 1
ATOM 827 C C . ASN A 1 102 ? 97.145 12.663 64.835 1.00 28.18 99 ASN A C 1
ATOM 828 O O . ASN A 1 102 ? 96.739 13.414 65.723 1.00 28.26 99 ASN A O 1
ATOM 833 N N . LEU A 1 103 ? 97.613 11.434 65.059 1.00 28.60 100 LEU A N 1
ATOM 834 C CA . LEU A 1 103 ? 97.785 10.869 66.398 1.00 28.89 100 LEU A CA 1
ATOM 835 C C . LEU A 1 103 ? 98.528 11.802 67.348 1.00 29.51 100 LEU A C 1
ATOM 836 O O . LEU A 1 103 ? 98.063 12.060 68.463 1.00 29.70 100 LEU A O 1
ATOM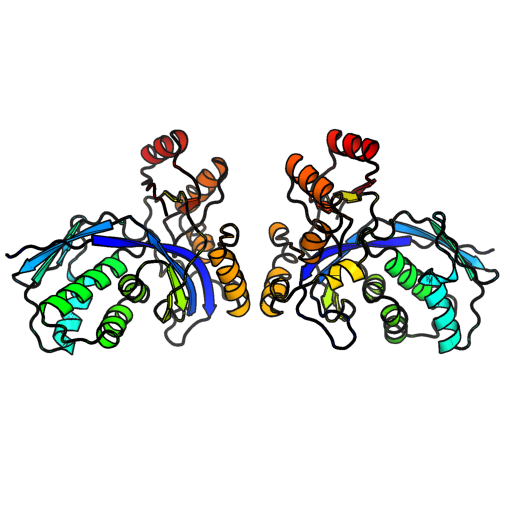 841 N N . ALA A 1 104 ? 99.677 12.304 66.901 1.00 30.11 101 ALA A N 1
ATOM 842 C CA . ALA A 1 104 ? 100.536 13.134 67.736 1.00 30.50 101 ALA A CA 1
ATOM 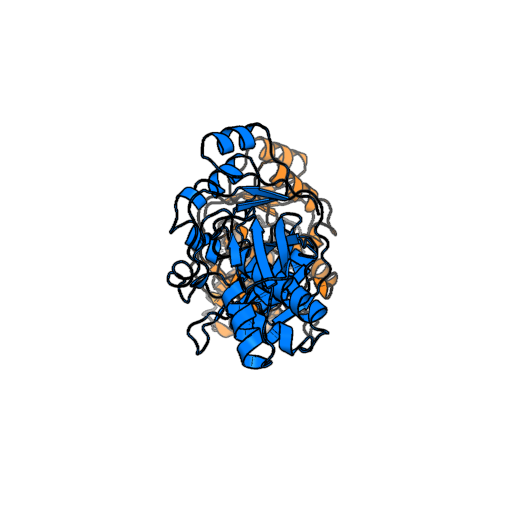843 C C . ALA A 1 104 ? 99.915 14.483 68.085 1.00 31.05 101 ALA A C 1
ATOM 844 O O . ALA A 1 104 ? 99.938 14.885 69.243 1.00 30.89 101 ALA A O 1
ATOM 846 N N . VAL A 1 105 ? 99.369 15.180 67.088 1.00 31.85 102 VAL A N 1
ATOM 847 C CA . VAL A 1 105 ? 98.842 16.532 67.316 1.00 32.54 102 VAL A CA 1
ATOM 848 C C . VAL A 1 105 ? 97.574 16.538 68.178 1.00 33.21 102 VAL A C 1
ATOM 849 O O . VAL A 1 105 ? 97.413 17.410 69.024 1.00 33.67 102 VAL A O 1
ATOM 853 N N . VAL A 1 106 ? 96.691 15.562 67.971 1.00 34.11 103 VAL A N 1
ATOM 854 C CA . VAL A 1 106 ? 95.445 15.476 68.743 1.00 34.85 103 VAL A CA 1
ATOM 855 C C . VAL A 1 106 ? 95.730 15.167 70.216 1.00 35.48 103 VAL A C 1
ATOM 856 O O . VAL A 1 106 ? 95.210 15.842 71.107 1.00 35.40 103 VAL A O 1
ATOM 860 N N . LEU A 1 107 ? 96.571 14.164 70.464 1.00 36.29 104 LEU A N 1
ATOM 861 C CA . LEU A 1 107 ? 96.902 13.773 71.833 1.00 36.99 104 LEU A CA 1
ATOM 862 C C . LEU A 1 107 ? 97.651 14.845 72.618 1.00 37.73 104 LEU A C 1
ATOM 863 O O . LEU A 1 107 ? 97.373 15.051 73.797 1.00 37.96 104 LEU A O 1
ATOM 868 N N . LYS A 1 108 ? 98.576 15.545 71.964 1.00 38.38 105 LYS A N 1
ATOM 869 C CA . LYS A 1 108 ? 99.237 16.694 72.579 1.00 39.23 105 LYS A CA 1
ATOM 870 C C . LYS A 1 108 ? 98.234 17.791 72.980 1.00 39.78 105 LYS A C 1
ATOM 871 O O . LYS A 1 108 ? 98.346 18.368 74.063 1.00 39.87 105 LYS A O 1
ATOM 877 N N . LYS A 1 109 ? 97.257 18.063 72.115 1.00 40.46 106 LYS A N 1
ATOM 878 C CA . LYS A 1 109 ? 96.259 19.102 72.383 1.00 41.24 106 LYS A CA 1
ATOM 879 C C . LYS A 1 109 ? 95.235 18.688 73.442 1.00 41.56 106 LYS A C 1
ATOM 880 O O . LYS A 1 109 ? 94.876 19.491 74.302 1.00 41.63 106 LYS A O 1
ATOM 886 N N . VAL A 1 110 ? 94.760 17.447 73.359 1.00 42.02 107 VAL A N 1
ATOM 887 C CA . VAL A 1 110 ? 93.816 16.901 74.333 1.00 42.67 107 VAL A CA 1
ATOM 888 C C . VAL A 1 110 ? 94.449 16.842 75.732 1.00 43.21 107 VAL A C 1
ATOM 889 O O . VAL A 1 110 ? 93.805 17.183 76.724 1.00 43.42 107 VAL A O 1
ATOM 893 N N . ASN A 1 111 ? 95.713 16.427 75.793 1.00 43.71 108 ASN A N 1
ATOM 894 C CA . ASN A 1 111 ? 96.499 16.466 77.023 1.00 44.14 108 ASN A CA 1
ATOM 895 C C . ASN A 1 111 ? 96.517 17.870 77.632 1.00 44.79 108 ASN A C 1
ATOM 896 O O . ASN A 1 111 ? 96.239 18.032 78.818 1.00 44.77 108 ASN A O 1
ATOM 901 N N . GLU A 1 112 ? 96.827 18.874 76.807 1.00 45.52 109 GLU A N 1
ATOM 902 C CA . GLU A 1 112 ? 96.855 20.279 77.233 1.00 46.16 109 GLU A CA 1
ATOM 903 C C . GLU A 1 112 ? 95.482 20.773 77.705 1.00 46.33 109 GLU A C 1
ATOM 904 O O . GLU A 1 112 ? 95.390 21.504 78.690 1.00 46.46 109 GLU A O 1
ATOM 910 N N . LEU A 1 113 ? 94.428 20.358 77.002 1.00 46.50 110 LEU A N 1
ATOM 911 C CA . LEU A 1 113 ? 93.052 20.708 77.356 1.00 46.64 110 LEU A CA 1
ATOM 912 C C . LEU A 1 113 ? 92.605 20.083 78.681 1.00 46.82 110 LEU A C 1
ATOM 913 O O . LEU A 1 113 ? 91.779 20.655 79.391 1.00 46.72 110 LEU A O 1
ATOM 918 N N . LEU A 1 114 ? 93.144 18.908 78.997 1.00 46.88 111 LEU A N 1
ATOM 919 C CA . LEU A 1 114 ? 92.810 18.206 80.236 1.00 46.96 111 LEU A CA 1
ATOM 920 C C . LEU A 1 114 ? 93.755 18.565 81.390 1.00 47.06 111 LEU A C 1
ATOM 921 O O . LEU A 1 114 ? 93.817 17.849 82.396 1.00 47.11 111 LEU A O 1
ATOM 926 N N . GLY A 1 115 ? 94.486 19.667 81.237 1.00 46.98 112 GLY A N 1
ATOM 927 C CA . GLY A 1 115 ? 95.392 20.156 82.273 1.00 46.81 112 GLY A CA 1
ATOM 928 C C . GLY A 1 115 ? 96.709 19.406 82.350 1.00 46.68 112 GLY A C 1
ATOM 929 O O . GLY A 1 115 ? 97.341 19.363 83.409 1.00 46.61 112 GLY A O 1
ATOM 930 N N . SER A 1 116 ? 97.116 18.821 81.222 1.00 46.47 113 SER A N 1
ATOM 931 C CA . SER A 1 116 ? 98.394 18.100 81.079 1.00 46.25 113 SER A CA 1
ATOM 932 C C . SER A 1 116 ? 98.634 16.954 82.089 1.00 46.02 113 SER A C 1
ATOM 933 O O . SER A 1 116 ? 99.663 16.941 82.774 1.00 46.07 113 SER A O 1
ATOM 936 N N . PRO A 1 117 ? 97.702 15.978 82.171 1.00 45.70 114 PRO A N 1
ATOM 937 C CA . PRO A 1 117 ? 97.904 14.832 83.070 1.00 45.68 114 PRO A CA 1
ATOM 938 C C . PRO A 1 117 ? 99.100 13.951 82.693 1.00 45.66 114 PRO A C 1
ATOM 939 O O . PRO A 1 117 ? 99.576 13.174 83.521 1.00 45.77 114 PRO A O 1
ATOM 943 N N . LEU A 1 118 ? 99.566 14.064 81.451 1.00 45.65 115 LEU A N 1
ATOM 944 C CA . LEU A 1 118 ? 100.738 13.321 80.994 1.00 45.44 115 LEU A CA 1
ATOM 945 C C . LEU A 1 118 ? 101.924 14.252 80.799 1.00 45.31 115 LEU A C 1
ATOM 946 O O . LEU A 1 118 ? 101.782 15.338 80.234 1.00 45.34 115 LEU A O 1
ATOM 951 N N . SER A 1 119 ? 103.093 13.825 81.272 1.00 45.25 116 SER A N 1
ATOM 952 C CA . SER A 1 119 ? 104.332 14.562 81.031 1.00 45.14 116 SER A CA 1
ATOM 953 C C . SER A 1 119 ? 104.782 14.357 79.579 1.00 45.02 116 SER A C 1
ATOM 954 O O . SER A 1 119 ? 104.205 13.536 78.861 1.00 44.86 116 SER A O 1
ATOM 957 N N . GLU A 1 120 ? 105.805 15.105 79.156 1.00 45.08 117 GLU A N 1
ATOM 958 C CA A GLU A 1 120 ? 106.332 14.984 77.796 0.50 44.91 117 GLU A CA 1
ATOM 959 C CA B GLU A 1 120 ? 106.356 14.995 77.808 0.50 44.97 117 GLU A CA 1
ATOM 960 C C . GLU A 1 120 ? 106.772 13.547 77.530 1.00 44.90 117 GLU A C 1
ATOM 961 O O . GLU A 1 120 ? 106.498 12.998 76.457 1.00 44.92 117 GLU A O 1
ATOM 972 N N . GLU A 1 121 ? 107.431 12.942 78.519 1.00 44.63 118 GLU A N 1
ATOM 973 C CA . GLU A 1 121 ? 107.897 11.558 78.454 1.00 44.47 118 GLU A CA 1
ATOM 974 C C . GLU A 1 121 ? 106.726 10.592 78.274 1.00 43.72 118 GLU A C 1
ATOM 975 O O . GLU A 1 121 ? 106.798 9.667 77.464 1.00 43.79 118 GLU A O 1
ATOM 981 N N . GLU A 1 122 ? 105.650 10.830 79.021 1.00 42.92 119 GLU A N 1
ATOM 982 C CA . GLU A 1 122 ? 104.483 9.951 79.033 1.00 42.05 119 GLU A CA 1
ATOM 983 C C . GLU A 1 122 ? 103.646 10.078 77.766 1.00 41.10 119 GLU A C 1
ATOM 984 O O . GLU A 1 122 ? 103.132 9.086 77.252 1.00 40.82 119 GLU A O 1
ATOM 990 N N . LEU A 1 123 ? 103.508 11.307 77.275 1.00 40.38 120 LEU A N 1
ATOM 991 C CA . LEU A 1 123 ? 102.844 11.568 76.002 1.00 39.56 120 LEU A CA 1
ATOM 992 C C . LEU A 1 123 ? 103.606 10.903 74.847 1.00 39.16 120 LEU A C 1
ATOM 993 O O . LEU A 1 123 ? 103.020 10.166 74.050 1.00 39.06 120 LEU A O 1
ATOM 998 N N . ARG A 1 124 ? 104.913 11.152 74.786 1.00 38.78 121 ARG A N 1
ATOM 999 C CA . ARG A 1 124 ? 105.781 10.581 73.755 1.00 38.44 121 ARG A CA 1
ATOM 1000 C C . ARG A 1 124 ? 105.766 9.052 73.720 1.00 38.09 121 ARG A C 1
ATOM 1001 O O . ARG A 1 124 ? 105.648 8.456 72.646 1.00 38.11 121 ARG A O 1
ATOM 1009 N N . GLU A 1 125 ? 105.887 8.421 74.888 1.00 37.70 122 GLU A N 1
ATOM 1010 C CA . GLU A 1 125 ? 105.835 6.961 74.985 1.00 37.20 122 GLU A CA 1
ATOM 1011 C C . GLU A 1 125 ? 104.472 6.403 74.577 1.00 36.31 122 GLU A C 1
ATOM 1012 O O . GLU A 1 125 ? 104.393 5.329 73.986 1.00 36.19 122 GLU A O 1
ATOM 1018 N N . LEU A 1 126 ? 103.408 7.147 74.875 1.00 35.54 123 LEU A N 1
ATOM 1019 C CA . LEU A 1 126 ? 102.050 6.745 74.513 1.00 34.82 123 LEU A CA 1
ATOM 1020 C C . LEU A 1 126 ? 101.875 6.686 72.987 1.00 34.37 123 LEU A C 1
ATOM 1021 O O . LEU A 1 126 ? 101.515 5.641 72.442 1.00 34.24 123 LEU A O 1
ATOM 1026 N N . VAL A 1 127 ? 102.135 7.804 72.307 1.00 33.83 124 VAL A N 1
ATOM 1027 C CA . VAL A 1 127 ? 102.005 7.871 70.844 1.00 33.37 124 VAL A CA 1
ATOM 1028 C C . VAL A 1 127 ? 102.964 6.894 70.132 1.00 33.16 124 VAL A C 1
ATOM 1029 O O . VAL A 1 127 ? 102.606 6.293 69.115 1.00 32.77 124 VAL A O 1
ATOM 1033 N N . GLY A 1 128 ? 104.162 6.733 70.695 1.00 33.12 125 GLY A N 1
ATOM 1034 C CA . GLY A 1 128 ? 105.180 5.814 70.175 1.00 33.04 125 GLY A CA 1
ATOM 1035 C C . GLY A 1 128 ? 104.786 4.352 70.260 1.00 33.25 125 GLY A C 1
ATOM 1036 O O . GLY A 1 128 ? 105.143 3.556 69.382 1.00 33.50 125 GLY A O 1
ATOM 1037 N N . SER A 1 129 ? 104.043 3.998 71.311 1.00 33.20 126 SER A N 1
ATOM 1038 C CA . SER A 1 129 ? 103.532 2.636 71.480 1.00 33.10 126 SER A CA 1
ATOM 1039 C C . SER A 1 129 ? 102.538 2.268 70.378 1.00 32.83 126 SER A C 1
ATOM 1040 O O . SER A 1 129 ? 102.382 1.086 70.049 1.00 33.09 126 SER A O 1
ATOM 1043 N N . ILE A 1 130 ? 101.883 3.280 69.802 1.00 32.10 127 ILE A N 1
ATOM 1044 C CA . ILE A 1 130 ? 100.941 3.077 68.686 1.00 31.51 127 ILE A CA 1
ATOM 1045 C C . ILE A 1 130 ? 101.628 3.223 67.314 1.00 31.01 127 ILE A C 1
ATOM 1046 O O . ILE A 1 130 ? 101.337 2.454 66.387 1.00 30.84 127 ILE A O 1
ATOM 1051 N N . SER A 1 131 ? 102.530 4.202 67.194 1.00 30.49 128 SER A N 1
ATOM 1052 C CA . SER A 1 131 ? 103.237 4.472 65.935 1.00 30.19 128 SER A CA 1
ATOM 1053 C C . SER A 1 131 ? 104.637 5.066 66.148 1.00 29.70 128 SER A C 1
ATOM 1054 O O . SER A 1 131 ? 104.790 6.087 66.825 1.00 29.44 128 SER A O 1
ATOM 1057 N N . ALA A 1 132 ? 105.650 4.430 65.554 1.00 29.24 129 ALA A N 1
ATOM 1058 C CA . ALA A 1 132 ? 107.046 4.873 65.693 1.00 28.52 129 ALA A CA 1
ATOM 1059 C C . ALA A 1 132 ? 107.329 6.247 65.069 1.00 28.11 129 ALA A C 1
ATOM 1060 O O . ALA A 1 132 ? 108.212 6.968 65.541 1.00 27.84 129 ALA A O 1
ATOM 1062 N N . ASP A 1 133 ? 106.577 6.601 64.024 1.00 27.70 130 ASP A N 1
ATOM 1063 C CA . ASP A 1 133 ? 106.684 7.921 63.367 1.00 27.69 130 ASP A CA 1
ATOM 1064 C C . ASP A 1 133 ? 106.030 9.073 64.143 1.00 27.75 130 ASP A C 1
ATOM 1065 O O . ASP A 1 133 ? 106.266 10.247 63.831 1.00 27.81 130 ASP A O 1
ATOM 1070 N N . ALA A 1 134 ? 105.189 8.742 65.125 1.00 27.57 131 ALA A N 1
ATOM 1071 C CA . ALA A 1 134 ? 104.400 9.754 65.851 1.00 27.55 131 ALA A CA 1
ATOM 1072 C C . ALA A 1 134 ? 105.206 10.741 66.711 1.00 27.40 131 ALA A C 1
ATOM 1073 O O . ALA A 1 134 ? 104.989 11.949 66.602 1.00 27.23 131 ALA A O 1
ATOM 1075 N N . PRO A 1 135 ? 106.132 10.242 67.569 1.00 27.42 132 PRO A N 1
ATOM 1076 C CA . PRO A 1 135 ? 106.938 11.153 68.389 1.00 27.17 132 PRO A CA 1
ATOM 1077 C C . PRO A 1 135 ? 107.634 12.285 67.618 1.00 27.15 132 PRO A C 1
ATOM 1078 O O . PRO A 1 135 ? 107.809 13.376 68.172 1.00 27.10 132 PRO A O 1
ATOM 1082 N N . PHE A 1 136 ? 108.017 12.049 66.361 1.00 26.93 133 PHE A N 1
ATOM 1083 C CA . PHE A 1 136 ? 108.590 13.129 65.563 1.00 26.72 133 PHE A CA 1
ATOM 1084 C C . PHE A 1 136 ? 107.660 14.343 65.496 1.00 27.15 133 PHE A C 1
ATOM 1085 O O . PHE A 1 136 ? 108.111 15.484 65.596 1.00 26.91 133 PHE A O 1
ATOM 1093 N N . PHE A 1 137 ? 106.367 14.087 65.329 1.00 27.68 134 PHE A N 1
ATOM 1094 C CA . PHE A 1 137 ? 105.385 15.161 65.202 1.00 28.44 134 PHE A CA 1
ATOM 1095 C C . PHE A 1 137 ? 105.100 15.929 66.503 1.00 29.34 134 PHE A C 1
ATOM 1096 O O . PHE A 1 137 ? 104.382 16.935 66.491 1.00 29.64 134 PHE A O 1
ATOM 1104 N N . LEU A 1 138 ? 105.672 15.460 67.611 1.00 30.07 135 LEU A N 1
ATOM 1105 C CA . LEU A 1 138 ? 105.665 16.212 68.865 1.00 30.69 135 LEU A CA 1
ATOM 1106 C C . LEU A 1 138 ? 106.815 17.214 68.897 1.00 31.06 135 LEU A C 1
ATOM 1107 O O . LEU A 1 138 ? 106.876 18.067 69.783 1.00 31.11 135 LEU A O 1
ATOM 1112 N N . LEU A 1 139 ? 107.726 17.095 67.932 1.00 31.38 136 LEU A N 1
ATOM 1113 C CA . LEU A 1 139 ? 108.847 18.023 67.793 1.00 31.94 136 LEU A CA 1
ATOM 1114 C C . LEU A 1 139 ? 108.728 18.869 66.535 1.00 31.83 136 LEU A C 1
ATOM 1115 O O . LEU A 1 139 ? 108.939 20.080 66.573 1.00 32.33 136 LEU A O 1
ATOM 1120 N N . GLY A 1 140 ? 108.420 18.220 65.414 1.00 31.93 137 GLY A N 1
ATOM 1121 C CA . GLY A 1 140 ? 108.412 18.875 64.112 1.00 31.59 137 GLY A CA 1
ATOM 1122 C C . GLY A 1 140 ? 109.792 19.360 63.708 1.00 31.55 137 GLY A C 1
ATOM 1123 O O . GLY A 1 140 ? 110.801 18.970 64.307 1.00 31.75 137 GLY A O 1
ATOM 1124 N N . LYS A 1 141 ? 109.826 20.233 62.700 1.00 31.41 138 LYS A N 1
ATOM 1125 C CA . LYS A 1 141 ? 111.067 20.753 62.119 1.00 31.23 138 LYS A CA 1
ATOM 1126 C C . LYS A 1 141 ? 111.947 19.623 61.552 1.00 30.61 138 LYS A C 1
ATOM 1127 O O . LYS A 1 141 ? 111.464 18.803 60.770 1.00 30.45 138 LYS A O 1
ATOM 1133 N N . SER A 1 142 ? 113.219 19.585 61.945 1.00 30.09 139 SER A N 1
ATOM 1134 C CA . SER A 1 142 ? 114.167 18.592 61.437 1.00 29.51 139 SER A CA 1
ATOM 1135 C C . SER A 1 142 ? 114.720 17.749 62.580 1.00 28.91 139 SER A C 1
ATOM 1136 O O . SER A 1 142 ? 115.168 18.291 63.596 1.00 28.66 139 SER A O 1
ATOM 1139 N N . ALA A 1 143 ? 114.691 16.427 62.404 1.00 28.15 140 ALA A N 1
ATOM 1140 C CA . ALA A 1 143 ? 115.232 15.498 63.395 1.00 27.64 140 ALA A CA 1
ATOM 1141 C C . ALA A 1 143 ? 115.742 14.185 62.801 1.00 27.13 140 ALA A C 1
ATOM 1142 O O . ALA A 1 143 ? 115.100 13.595 61.927 1.00 26.78 140 ALA A O 1
ATOM 1144 N N . ILE A 1 144 ? 116.901 13.743 63.295 1.00 26.61 141 ILE A N 1
ATOM 1145 C CA . ILE A 1 144 ? 117.384 12.377 63.082 1.00 26.18 141 ILE A CA 1
ATOM 1146 C C . ILE A 1 144 ? 116.535 11.405 63.909 1.00 25.99 141 ILE A C 1
ATOM 1147 O O . ILE A 1 144 ? 116.355 11.608 65.108 1.00 25.97 141 ILE A O 1
ATOM 1152 N N . GLY A 1 145 ? 116.014 10.359 63.269 1.00 25.79 142 GLY A N 1
ATOM 1153 C CA . GLY A 1 145 ? 115.253 9.320 63.959 1.00 25.42 142 GLY A CA 1
ATOM 1154 C C . GLY A 1 145 ? 116.030 8.017 64.096 1.00 25.76 142 GLY A C 1
ATOM 1155 O O . GLY A 1 145 ? 116.582 7.507 63.120 1.00 25.14 142 GLY A O 1
ATOM 1156 N N . ARG A 1 146 ? 116.075 7.483 65.316 1.00 25.98 143 ARG A N 1
ATOM 1157 C CA . ARG A 1 146 ? 116.767 6.227 65.602 1.00 26.20 143 ARG A CA 1
ATOM 1158 C C . ARG A 1 146 ? 115.822 5.197 66.236 1.00 26.44 143 ARG A C 1
ATOM 1159 O O . ARG A 1 146 ? 114.637 5.480 66.461 1.00 26.40 143 ARG A O 1
ATOM 1167 N N . GLY A 1 147 ? 116.346 4.002 66.513 1.00 26.32 144 GLY A N 1
ATOM 1168 C CA . GLY A 1 147 ? 115.522 2.881 66.945 1.00 26.44 144 GLY A CA 1
ATOM 1169 C C . GLY A 1 147 ? 114.630 2.471 65.791 1.00 26.66 144 GLY A C 1
ATOM 1170 O O . GLY A 1 147 ? 115.118 1.986 64.767 1.00 26.28 144 GLY A O 1
ATOM 1171 N N . LYS A 1 148 ? 113.324 2.674 65.957 1.00 26.83 145 LYS A N 1
ATOM 1172 C CA . LYS A 1 148 ? 112.360 2.494 64.869 1.00 27.10 145 LYS A CA 1
ATOM 1173 C C . LYS A 1 148 ? 111.916 3.858 64.335 1.00 26.76 145 LYS A C 1
ATOM 1174 O O . LYS A 1 148 ? 111.023 3.954 63.498 1.00 26.70 145 LYS A O 1
ATOM 1180 N N . GLY A 1 149 ? 112.569 4.910 64.817 1.00 27.18 146 GLY A N 1
ATOM 1181 C CA . GLY A 1 149 ? 112.233 6.279 64.446 1.00 27.56 146 GLY A CA 1
ATOM 1182 C C . GLY A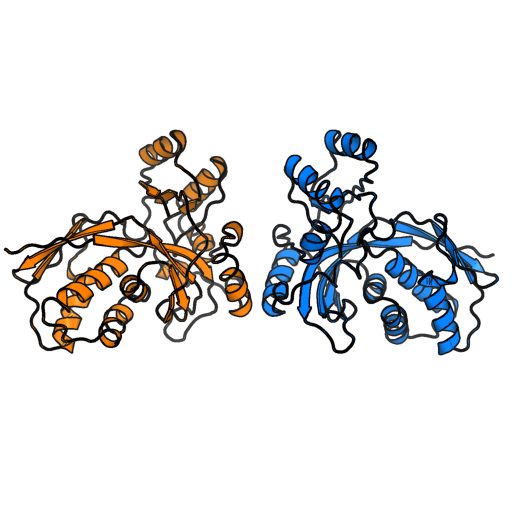 1 149 ? 111.858 7.153 65.625 1.00 27.73 146 GLY A C 1
ATOM 1183 O O . GLY A 1 149 ? 111.892 8.378 65.522 1.00 27.71 146 GLY A O 1
ATOM 1184 N N . GLU A 1 150 ? 111.523 6.517 66.749 1.00 28.31 147 GLU A N 1
ATOM 1185 C CA . GLU A 1 150 ? 111.004 7.199 67.943 1.00 28.68 147 GLU A CA 1
ATOM 1186 C C . GLU A 1 150 ? 112.079 7.834 68.834 1.00 28.99 147 GLU A C 1
ATOM 1187 O O . GLU A 1 150 ? 111.772 8.685 69.690 1.00 29.07 147 GLU A O 1
ATOM 1193 N N . VAL A 1 151 ? 113.332 7.420 68.644 1.00 29.05 148 VAL A N 1
ATOM 1194 C CA . VAL A 1 151 ? 114.456 8.005 69.372 1.00 29.24 148 VAL A CA 1
ATOM 1195 C C . VAL A 1 151 ? 114.988 9.136 68.505 1.00 29.64 148 VAL A C 1
ATOM 1196 O O . VAL A 1 151 ? 115.599 8.895 67.465 1.00 29.65 148 VAL A O 1
ATOM 1200 N N . LEU A 1 152 ? 114.739 10.368 68.932 1.00 29.90 149 LEU A N 1
ATOM 1201 C CA . LEU A 1 152 ? 114.936 11.521 68.070 1.00 30.15 149 LEU A CA 1
ATOM 1202 C C . LEU A 1 152 ? 116.040 12.450 68.538 1.00 30.57 149 LEU A C 1
ATOM 1203 O O . LEU A 1 152 ? 116.301 12.591 69.737 1.00 30.61 149 LEU A O 1
ATOM 1208 N N . GLU A 1 153 ? 116.688 13.075 67.563 1.00 30.83 150 GLU A N 1
ATOM 1209 C CA . GLU A 1 153 ? 117.691 14.090 67.811 1.00 31.61 150 GLU A CA 1
ATOM 1210 C C . GLU A 1 153 ? 117.411 15.272 66.886 1.00 31.96 150 GLU A C 1
ATOM 1211 O O . GLU A 1 153 ? 117.656 15.183 65.680 1.00 32.02 150 GLU A O 1
ATOM 1217 N N .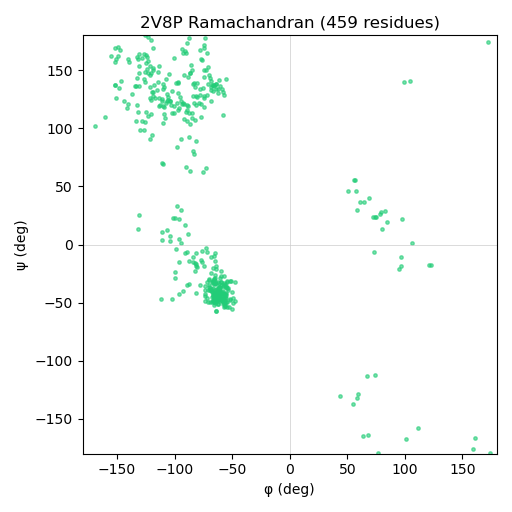 PRO A 1 154 ? 116.885 16.379 67.449 1.00 32.39 151 PRO A N 1
ATOM 1218 C CA . PRO A 1 154 ? 116.646 17.585 66.669 1.00 32.58 151 PRO A CA 1
ATOM 1219 C C . PRO A 1 154 ? 117.936 18.106 66.041 1.00 32.95 151 PRO A C 1
ATOM 1220 O O . PRO A 1 154 ? 118.971 18.178 66.707 1.00 32.84 151 PRO A O 1
ATOM 1224 N N . VAL A 1 155 ? 117.871 18.443 64.756 1.00 33.36 152 VAL A N 1
ATOM 1225 C CA . VAL A 1 155 ? 119.012 19.025 64.056 1.00 33.76 152 VAL A CA 1
ATOM 1226 C C . VAL A 1 155 ? 118.601 20.251 63.252 1.00 34.46 152 VAL A C 1
ATOM 1227 O O . VAL A 1 155 ? 117.421 20.454 62.966 1.00 34.12 152 VAL A O 1
ATOM 1231 N N . GLU A 1 156 ? 119.594 21.057 62.900 1.00 35.66 153 GLU A N 1
ATOM 1232 C CA . GLU A 1 156 ? 119.415 22.190 62.006 1.00 37.01 153 GLU A CA 1
ATOM 1233 C C . GLU A 1 156 ? 120.153 21.908 60.700 1.00 37.20 153 GLU A C 1
ATOM 1234 O O . GLU A 1 156 ? 121.371 21.708 60.696 1.00 37.39 153 GLU A O 1
ATOM 1240 N N . THR A 1 157 ? 119.409 21.885 59.599 1.00 37.58 154 THR A N 1
ATOM 1241 C CA . THR A 1 157 ? 119.969 21.555 58.287 1.00 38.11 154 THR A CA 1
ATOM 1242 C C . THR A 1 157 ? 120.245 22.799 57.440 1.00 38.84 154 THR A C 1
ATOM 1243 O O . THR A 1 157 ? 119.680 23.871 57.686 1.00 38.83 154 THR A O 1
ATOM 1247 N N . GLU A 1 158 ? 121.104 22.636 56.436 1.00 39.36 155 GLU A N 1
ATOM 1248 C CA . GLU A 1 158 ? 121.356 23.679 55.447 1.00 40.05 155 GLU A CA 1
ATOM 1249 C C . GLU A 1 158 ? 120.513 23.470 54.190 1.00 40.01 155 GLU A C 1
ATOM 1250 O O . GLU A 1 158 ? 120.841 23.981 53.117 1.00 40.16 155 GLU A O 1
ATOM 1256 N N . ILE A 1 159 ? 119.421 22.722 54.337 1.00 40.12 156 ILE A N 1
ATOM 1257 C CA . ILE A 1 159 ? 118.499 22.464 53.239 1.00 40.27 156 ILE A CA 1
ATOM 1258 C C . ILE A 1 159 ? 117.393 23.518 53.221 1.00 40.69 156 ILE A C 1
ATOM 1259 O O . ILE A 1 159 ? 116.662 23.694 54.199 1.00 41.00 156 ILE A O 1
ATOM 1264 N N . SER A 1 160 ? 117.297 24.226 52.101 1.00 40.87 157 SER A N 1
ATOM 1265 C CA . SER A 1 160 ? 116.236 25.201 51.874 1.00 41.04 157 SER A CA 1
ATOM 1266 C C . SER A 1 160 ? 115.886 25.231 50.395 1.00 40.96 157 SER A C 1
ATOM 1267 O O . SER A 1 160 ? 116.619 24.679 49.567 1.00 41.43 157 SER A O 1
ATOM 1270 N N . GLY A 1 161 ? 114.766 25.866 50.066 1.00 40.56 158 GLY A N 1
ATOM 1271 C CA . GLY A 1 161 ? 114.361 26.028 48.676 1.00 39.74 158 GLY A CA 1
ATOM 1272 C C . GLY A 1 161 ? 113.136 25.216 48.337 1.00 39.18 158 GLY A C 1
ATOM 1273 O O . GLY A 1 161 ? 112.368 24.837 49.222 1.00 39.16 158 GLY A O 1
ATOM 1274 N N . LYS A 1 162 ? 112.965 24.937 47.050 1.00 38.63 159 LYS A N 1
ATOM 1275 C CA . LYS A 1 162 ? 111.780 24.242 46.555 1.00 38.35 159 LYS A CA 1
ATOM 1276 C C . LYS A 1 162 ? 111.873 22.715 46.666 1.00 37.74 159 LYS A C 1
ATOM 1277 O O . LYS A 1 162 ? 112.926 22.119 46.407 1.00 37.70 159 LYS A O 1
ATOM 1283 N N . ILE A 1 163 ? 110.761 22.108 47.076 1.00 36.93 160 ILE A N 1
ATOM 1284 C CA . ILE A 1 163 ? 110.595 20.658 47.123 1.00 36.16 160 ILE A CA 1
ATOM 1285 C C . ILE A 1 163 ? 109.220 20.356 46.575 1.00 35.56 160 ILE A C 1
ATOM 1286 O O . ILE A 1 163 ? 108.235 20.942 47.014 1.00 35.55 160 ILE A O 1
ATOM 1291 N N . THR A 1 164 ? 109.148 19.435 45.624 1.00 34.86 161 THR A N 1
ATOM 1292 C CA . THR A 1 164 ? 107.877 19.065 45.028 1.00 34.33 161 THR A CA 1
ATOM 1293 C C . THR A 1 164 ? 107.585 17.591 45.271 1.00 34.11 161 THR A C 1
ATOM 1294 O O . THR A 1 164 ? 108.439 16.733 45.038 1.00 33.94 161 THR A O 1
ATOM 1298 N N . LEU A 1 165 ? 106.374 17.309 45.742 1.00 33.92 162 LEU A N 1
ATOM 1299 C CA . LEU A 1 165 ? 105.916 15.938 45.919 1.00 33.90 162 LEU A CA 1
ATOM 1300 C C . LEU A 1 165 ? 105.086 15.531 44.725 1.00 33.83 162 LEU A C 1
ATOM 1301 O O . LEU A 1 165 ? 104.295 16.320 44.215 1.00 34.00 162 LEU A O 1
ATOM 1306 N N . VAL A 1 166 ? 105.277 14.296 44.273 1.00 33.98 163 VAL A N 1
ATOM 1307 C CA . VAL A 1 166 ? 104.450 13.717 43.231 1.00 34.09 163 VAL A CA 1
ATOM 1308 C C . VAL A 1 166 ? 103.913 12.407 43.777 1.00 34.40 163 VAL A C 1
ATOM 1309 O O . VAL A 1 166 ? 104.642 11.414 43.894 1.00 34.62 163 VAL A O 1
ATOM 1313 N N . ILE A 1 167 ? 102.632 12.421 44.125 1.00 34.88 164 ILE A N 1
ATOM 1314 C CA . ILE A 1 167 ? 102.010 11.315 44.847 1.00 35.04 164 ILE A CA 1
ATOM 1315 C C . ILE A 1 167 ? 101.177 10.439 43.921 1.00 35.49 164 ILE A C 1
ATOM 1316 O O . ILE A 1 167 ? 100.147 10.882 43.411 1.00 35.94 164 ILE A O 1
ATOM 1321 N N . PRO A 1 168 ? 101.612 9.178 43.720 1.00 35.82 165 PRO A N 1
ATOM 1322 C CA . PRO A 1 168 ? 100.884 8.209 42.912 1.00 36.04 165 PRO A CA 1
ATOM 1323 C C . PRO A 1 168 ? 99.564 7.848 43.580 1.00 36.44 165 PRO A C 1
ATOM 1324 O O . PRO A 1 168 ? 99.346 8.196 44.748 1.00 36.47 165 PRO A O 1
ATOM 1328 N N A GLN A 1 169 ? 98.701 7.141 42.853 0.50 36.61 166 GLN A N 1
ATOM 1329 N N B GLN A 1 169 ? 98.698 7.158 42.841 0.50 36.56 166 GLN A N 1
ATOM 1330 C CA A GLN A 1 169 ? 97.416 6.704 43.392 0.50 36.87 166 GLN A CA 1
ATOM 1331 C CA B GLN A 1 169 ? 97.422 6.690 43.369 0.50 36.77 166 GLN A CA 1
ATOM 1332 C C A GLN A 1 169 ? 97.530 5.468 44.284 0.50 37.04 166 GLN A C 1
ATOM 1333 C C B GLN A 1 169 ? 97.584 5.503 44.312 0.50 36.98 166 GLN A C 1
ATOM 1334 O O A GLN A 1 169 ? 96.836 5.366 45.297 0.50 37.05 166 GLN A O 1
ATOM 1335 O O B GLN A 1 169 ? 96.978 5.472 45.383 0.50 36.97 166 GLN A O 1
ATOM 1346 N N . VAL A 1 170 ? 98.401 4.534 43.903 1.00 37.16 167 VAL A N 1
ATOM 1347 C CA . VAL A 1 170 ? 98.618 3.304 44.677 1.00 37.17 167 VAL A CA 1
ATOM 1348 C C . VAL A 1 170 ? 99.112 3.599 46.103 1.00 37.12 167 VAL A C 1
ATOM 1349 O O . VAL A 1 170 ? 99.956 4.472 46.321 1.00 37.07 167 VAL A O 1
ATOM 1353 N N . SER A 1 171 ? 98.519 2.902 47.063 1.00 37.17 168 SER A N 1
ATOM 1354 C CA . SER A 1 171 ? 98.836 3.072 48.471 1.00 37.14 168 SER A CA 1
ATOM 1355 C C . SER A 1 171 ? 99.893 2.041 48.833 1.00 36.98 168 SER A C 1
ATOM 1356 O O . SER A 1 171 ? 99.684 0.835 48.664 1.00 37.21 168 SER A O 1
ATOM 1359 N N . SER A 1 172 ? 101.045 2.521 49.297 1.00 36.67 169 SER A N 1
ATOM 1360 C CA . SER A 1 172 ? 102.158 1.640 49.631 1.00 36.05 169 SER A CA 1
ATOM 1361 C C . SER A 1 172 ? 101.993 1.001 51.013 1.00 35.82 169 SER A C 1
ATOM 1362 O O . SER A 1 172 ? 101.785 1.698 52.005 1.00 35.57 169 SER A O 1
ATOM 1365 N N . SER A 1 173 ? 102.088 -0.324 51.069 1.00 35.46 170 SER A N 1
ATOM 1366 C CA . SER A 1 173 ? 102.043 -1.037 52.343 1.00 35.57 170 SER A CA 1
ATOM 1367 C C . SER A 1 173 ? 103.436 -1.184 52.962 1.00 35.05 170 SER A C 1
ATOM 1368 O O . SER A 1 173 ? 104.307 -1.856 52.408 1.00 34.91 170 SER A O 1
ATOM 1371 N N . THR A 1 174 ? 103.621 -0.556 54.117 1.00 34.78 171 THR A N 1
ATOM 1372 C CA . THR A 1 174 ? 104.875 -0.608 54.865 1.00 34.30 171 THR A CA 1
ATOM 1373 C C . THR A 1 174 ? 105.264 -2.043 55.227 1.00 34.43 171 THR A C 1
ATOM 1374 O O . THR A 1 174 ? 106.436 -2.424 55.113 1.00 34.49 171 THR A O 1
ATOM 1378 N N . GLY A 1 175 ? 104.272 -2.835 55.635 1.00 34.25 172 GLY A N 1
ATOM 1379 C CA . GLY A 1 175 ? 104.460 -4.249 55.946 1.00 33.97 172 GLY A CA 1
ATOM 1380 C C . GLY A 1 175 ? 105.006 -5.083 54.807 1.00 33.90 172 GLY A C 1
ATOM 1381 O O . GLY A 1 175 ? 105.926 -5.879 55.010 1.00 34.24 172 GLY A O 1
ATOM 1382 N N . ARG A 1 176 ? 104.434 -4.902 53.613 1.00 33.74 173 ARG A N 1
ATOM 1383 C CA A ARG A 1 176 ? 104.868 -5.649 52.431 0.50 33.54 173 ARG A CA 1
ATOM 1384 C CA B ARG A 1 176 ? 104.855 -5.630 52.418 0.50 33.60 173 ARG A CA 1
ATOM 1385 C C . ARG A 1 176 ? 106.286 -5.257 52.010 1.00 33.28 173 ARG A C 1
ATOM 1386 O O . ARG A 1 176 ? 107.080 -6.119 51.625 1.00 33.40 173 ARG A O 1
ATOM 1401 N N . VAL A 1 177 ? 106.602 -3.965 52.105 1.00 32.69 174 VAL A N 1
ATOM 1402 C CA . VAL A 1 177 ? 107.924 -3.437 51.737 1.00 31.88 174 VAL A CA 1
ATOM 1403 C C . VAL A 1 177 ? 109.045 -3.992 52.638 1.00 31.90 174 VAL A C 1
ATOM 1404 O O . VAL A 1 177 ? 110.067 -4.466 52.141 1.00 31.55 174 VAL A O 1
ATOM 1408 N N . TYR A 1 178 ? 108.841 -3.955 53.953 1.00 31.74 175 TYR A N 1
ATOM 1409 C CA . TYR A 1 178 ? 109.815 -4.525 54.894 1.00 32.07 175 TYR A CA 1
ATOM 1410 C C . TYR A 1 178 ? 109.994 -6.037 54.736 1.00 32.50 175 TYR A C 1
ATOM 1411 O O . TYR A 1 178 ? 111.091 -6.556 54.954 1.00 32.55 175 TYR A O 1
ATOM 1420 N N A SER A 1 179 ? 108.925 -6.728 54.340 0.50 32.91 176 SER A N 1
ATOM 1421 N N B SER A 1 179 ? 108.917 -6.726 54.356 0.50 32.91 176 SER A N 1
ATOM 1422 C CA A SER A 1 179 ? 108.949 -8.182 54.165 0.50 33.30 176 SER A CA 1
ATOM 1423 C CA B SER A 1 179 ? 108.929 -8.176 54.144 0.50 33.30 176 SER A CA 1
ATOM 1424 C C A SER A 1 179 ? 109.796 -8.628 52.971 0.50 33.71 176 SER A C 1
ATOM 1425 C C B SER A 1 179 ? 109.855 -8.590 53.004 0.50 33.71 176 SER A C 1
ATOM 1426 O O A SER A 1 179 ? 110.350 -9.730 52.975 0.50 33.76 176 SER A O 1
ATOM 1427 O O B SER A 1 179 ? 110.514 -9.631 53.074 0.50 33.74 176 SER A O 1
ATOM 1432 N N . SER A 1 180 ? 109.895 -7.767 51.960 1.00 34.11 177 SER A N 1
ATOM 1433 C CA . SER A 1 180 ? 110.705 -8.046 50.770 1.00 34.96 177 SER A CA 1
ATOM 1434 C C . SER A 1 180 ? 112.166 -7.656 50.971 1.00 35.41 177 SER A C 1
ATOM 1435 O O . SER A 1 180 ? 113.025 -7.962 50.137 1.00 35.78 177 SER A O 1
ATOM 1438 N N . LEU A 1 181 ? 112.438 -6.992 52.091 1.00 35.89 178 LEU A N 1
ATOM 1439 C CA . LEU A 1 181 ? 113.773 -6.517 52.415 1.00 36.34 178 LEU A CA 1
ATOM 1440 C C . LEU A 1 181 ? 114.719 -7.688 52.686 1.00 36.77 178 LEU A C 1
ATOM 1441 O O . LEU A 1 181 ? 114.519 -8.468 53.622 1.00 36.72 178 LEU A O 1
ATOM 1446 N N A ARG A 1 182 ? 115.732 -7.820 51.834 0.50 37.09 179 ARG A N 1
ATOM 1447 N N B ARG A 1 182 ? 115.751 -7.790 51.855 0.50 37.08 179 ARG A N 1
ATOM 1448 C CA A ARG A 1 182 ? 116.761 -8.842 52.001 0.50 37.51 179 ARG A CA 1
ATOM 1449 C CA B ARG A 1 182 ? 116.770 -8.826 51.978 0.50 37.48 179 ARG A CA 1
ATOM 1450 C C A ARG A 1 182 ? 117.841 -8.364 52.962 0.50 37.62 179 ARG A C 1
ATOM 1451 C C B ARG A 1 182 ? 117.866 -8.368 52.939 0.50 37.60 179 ARG A C 1
ATOM 1452 O O A ARG A 1 182 ? 118.206 -7.185 52.974 0.50 37.65 179 ARG A O 1
ATOM 1453 O O B ARG A 1 182 ? 118.261 -7.200 52.932 0.50 37.63 179 ARG A O 1
ATOM 1468 N N . GLU A 1 183 ? 118.338 -9.297 53.767 1.00 37.78 180 GLU A N 1
ATOM 1469 C CA . GLU A 1 183 ? 119.330 -9.017 54.814 1.00 37.80 180 GLU A CA 1
ATOM 1470 C C . GLU A 1 183 ? 120.591 -8.314 54.281 1.00 37.65 180 GLU A C 1
ATOM 1471 O O . GLU A 1 183 ? 121.380 -7.758 55.050 1.00 37.85 180 GLU A O 1
ATOM 1477 N N A GLU A 1 184 ? 120.747 -8.316 52.960 0.50 37.43 181 GLU A N 1
ATOM 1478 N N B GLU A 1 184 ? 120.755 -8.329 52.961 0.50 37.43 181 GLU A N 1
ATOM 1479 C CA A GLU A 1 184 ? 121.882 -7.669 52.301 0.50 37.07 181 GLU A CA 1
ATOM 1480 C CA B GLU A 1 184 ? 121.883 -7.668 52.304 0.50 37.07 181 GLU A CA 1
ATOM 1481 C C A GLU A 1 184 ? 121.627 -6.191 51.965 0.50 36.62 181 GLU A C 1
ATOM 1482 C C B GLU A 1 184 ? 121.636 -6.177 52.034 0.50 36.62 181 GLU A C 1
ATOM 1483 O O A GLU A 1 184 ? 122.560 -5.457 51.618 0.50 36.79 181 GLU A O 1
ATOM 1484 O O B GLU A 1 184 ? 122.584 -5.421 51.797 0.50 36.78 181 GLU A O 1
ATOM 1495 N N . HIS A 1 185 ? 120.365 -5.767 52.067 1.00 35.83 182 HIS A N 1
ATOM 1496 C CA . HIS A 1 185 ? 119.981 -4.355 51.905 1.00 34.22 182 HIS A CA 1
ATOM 1497 C C . HIS A 1 185 ? 120.319 -3.543 53.161 1.00 32.00 182 HIS A C 1
ATOM 1498 O O . HIS A 1 185 ? 120.222 -2.313 53.154 1.00 31.21 182 HIS A O 1
ATOM 1505 N N . PHE A 1 186 ? 120.668 -4.236 54.245 1.00 29.72 183 PHE A N 1
ATOM 1506 C CA . PHE A 1 186 ? 121.000 -3.585 55.513 1.00 27.88 183 PHE A CA 1
ATOM 1507 C C . PHE A 1 186 ? 122.341 -2.869 55.392 1.00 26.37 183 PHE A C 1
ATOM 1508 O O . PHE A 1 186 ? 123.197 -3.260 54.591 1.00 25.64 183 PHE A O 1
ATOM 1516 N N . VAL A 1 187 ? 122.510 -1.820 56.189 1.00 24.79 184 VAL A N 1
ATOM 1517 C CA . VAL A 1 187 ? 123.778 -1.104 56.279 1.00 23.69 184 VAL A CA 1
ATOM 1518 C C . VAL A 1 187 ? 124.173 -0.922 57.743 1.00 23.56 184 VAL A C 1
ATOM 1519 O O . VAL A 1 187 ? 123.340 -1.084 58.642 1.00 23.42 184 VAL A O 1
ATOM 1523 N N . THR A 1 188 ? 125.440 -0.585 57.976 1.00 23.31 185 THR A N 1
ATOM 1524 C CA . THR A 1 188 ? 125.922 -0.254 59.313 1.00 22.94 185 THR A CA 1
ATOM 1525 C C . THR A 1 188 ? 125.437 1.134 59.727 1.00 23.14 185 THR A C 1
ATOM 1526 O O . THR A 1 188 ? 125.203 1.991 58.870 1.00 23.06 185 THR A O 1
ATOM 1530 N N . PRO A 1 189 ? 125.243 1.356 61.044 1.00 23.52 186 PRO A N 1
ATOM 1531 C CA . PRO A 1 189 ? 124.915 2.707 61.527 1.00 23.50 186 PRO A CA 1
ATOM 1532 C C . PRO A 1 189 ? 125.959 3.755 61.137 1.00 23.64 186 PRO A C 1
ATOM 1533 O O . PRO A 1 189 ? 125.610 4.916 60.898 1.00 23.73 186 PRO A O 1
ATOM 1537 N N . GLU A 1 190 ? 127.223 3.342 61.068 1.00 23.45 187 GLU A N 1
ATOM 1538 C CA . GLU A 1 190 ? 128.322 4.252 60.742 1.00 23.28 187 GLU A CA 1
ATOM 1539 C C . GLU A 1 190 ? 128.220 4.771 59.308 1.00 22.60 187 GLU A C 1
ATOM 1540 O O . GLU A 1 190 ? 128.417 5.963 59.063 1.00 22.51 187 GLU A O 1
ATOM 1546 N N . TYR A 1 191 ? 127.919 3.875 58.371 1.00 21.93 188 TYR A N 1
ATOM 1547 C CA . TYR A 1 191 ? 127.681 4.274 56.979 1.00 21.48 188 TYR A CA 1
ATOM 1548 C C . TYR A 1 191 ? 126.537 5.287 56.893 1.00 21.39 188 TYR A C 1
ATOM 1549 O O . TYR A 1 191 ? 126.693 6.353 56.288 1.00 21.32 188 TYR A O 1
ATOM 1558 N N . ALA A 1 192 ? 125.404 4.947 57.511 1.00 21.52 189 ALA A N 1
ATOM 1559 C CA . ALA A 1 192 ? 124.205 5.788 57.491 1.00 21.98 189 ALA A CA 1
ATOM 1560 C C . ALA A 1 192 ? 124.443 7.147 58.138 1.00 22.51 189 ALA A C 1
ATOM 1561 O O . ALA A 1 192 ? 123.937 8.162 57.655 1.00 22.54 189 ALA A O 1
ATOM 1563 N N . GLU A 1 193 ? 125.230 7.161 59.214 1.00 23.20 190 GLU A N 1
ATOM 1564 C CA . GLU A 1 193 ? 125.575 8.400 59.920 1.00 24.12 190 GLU A CA 1
ATOM 1565 C C . GLU A 1 193 ? 126.354 9.393 59.074 1.00 23.49 190 GLU A C 1
ATOM 1566 O O . GLU A 1 193 ? 126.078 10.588 59.118 1.00 23.45 190 GLU A O 1
ATOM 1572 N N . GLU A 1 194 ? 127.340 8.899 58.330 1.00 23.16 191 GLU A N 1
ATOM 1573 C CA . GLU A 1 194 ? 128.071 9.725 57.374 1.00 22.99 191 GLU A CA 1
ATOM 1574 C C . GLU A 1 194 ? 127.123 10.321 56.322 1.00 22.77 191 GLU A C 1
ATOM 1575 O O . GLU A 1 194 ? 127.162 11.523 56.051 1.00 22.88 191 GLU A O 1
ATOM 1581 N N . LYS A 1 195 ? 126.268 9.473 55.747 1.00 22.61 192 LYS A N 1
ATOM 1582 C CA . LYS A 1 195 ? 125.277 9.905 54.761 1.00 22.18 192 LYS A CA 1
ATOM 1583 C C . LYS A 1 195 ? 124.391 11.021 55.308 1.00 22.55 192 LYS A C 1
ATOM 1584 O O . LYS A 1 195 ? 124.236 12.049 54.655 1.00 22.19 192 LYS A O 1
ATOM 1590 N N . ILE A 1 196 ? 123.837 10.819 56.508 1.00 23.23 193 ILE A N 1
ATOM 1591 C CA . ILE A 1 196 ? 122.937 11.794 57.139 1.00 24.08 193 ILE A CA 1
ATOM 1592 C C . ILE A 1 196 ? 123.616 13.141 57.414 1.00 24.68 193 ILE A C 1
ATOM 1593 O O . ILE A 1 196 ? 123.021 14.189 57.148 1.00 25.04 193 ILE A O 1
ATOM 1598 N N . GLN A 1 197 ? 124.847 13.107 57.936 1.00 25.33 194 GLN A N 1
ATOM 1599 C CA . GLN A 1 197 ? 125.637 14.323 58.188 1.00 25.99 194 GLN A CA 1
ATOM 1600 C C . GLN A 1 197 ? 125.812 15.158 56.917 1.00 25.54 194 GLN A C 1
ATOM 1601 O O . GLN A 1 197 ? 125.699 16.389 56.951 1.00 25.81 194 GLN A O 1
ATOM 1607 N N . ARG A 1 198 ? 126.087 14.483 55.802 1.00 24.96 195 ARG A N 1
ATOM 1608 C CA . ARG A 1 198 ? 126.205 15.138 54.493 1.00 24.17 195 ARG A CA 1
ATOM 1609 C C . ARG A 1 198 ? 124.901 15.799 54.044 1.00 24.33 195 ARG A C 1
ATOM 1610 O O . ARG A 1 198 ? 124.912 16.920 53.535 1.00 23.87 195 ARG A O 1
ATOM 1618 N N . ILE A 1 199 ? 123.787 15.093 54.241 1.00 24.59 196 ILE A N 1
ATOM 1619 C CA . ILE A 1 199 ? 122.459 15.584 53.887 1.00 24.97 196 ILE A CA 1
ATOM 1620 C C . ILE A 1 199 ? 122.092 16.814 54.735 1.00 25.86 196 ILE A C 1
ATOM 1621 O O . ILE A 1 199 ? 121.568 17.793 54.215 1.00 25.86 196 ILE A O 1
ATOM 1626 N N . ILE A 1 200 ? 122.394 16.760 56.032 1.00 26.74 197 ILE A N 1
ATOM 1627 C CA . ILE A 1 200 ? 122.205 17.909 56.931 1.00 27.48 197 ILE A CA 1
ATOM 1628 C C . ILE A 1 200 ? 122.988 19.137 56.443 1.00 27.74 197 ILE A C 1
ATOM 1629 O O . ILE A 1 200 ? 122.453 20.252 56.438 1.00 28.18 197 ILE A O 1
ATOM 1634 N N . SER A 1 201 ? 124.231 18.928 56.004 1.00 27.73 198 SER A N 1
ATOM 1635 C CA . SER A 1 201 ? 125.042 20.008 55.430 1.00 28.03 198 SER A CA 1
ATOM 1636 C C . SER A 1 201 ? 124.471 20.576 54.115 1.00 27.94 198 SER A C 1
ATOM 1637 O O . SER A 1 201 ? 124.969 21.576 53.602 1.00 28.20 198 SER A O 1
ATOM 1640 N N . GLY A 1 202 ? 123.422 19.947 53.586 1.00 27.89 199 GLY A N 1
ATOM 1641 C CA . GLY A 1 202 ? 122.766 20.417 52.367 1.00 27.25 199 GLY A CA 1
ATOM 1642 C C . GLY A 1 202 ? 123.042 19.583 51.126 1.00 27.15 199 GLY A C 1
ATOM 1643 O O . GLY A 1 202 ? 122.559 19.907 50.035 1.00 27.21 199 GLY A O 1
ATOM 1644 N N . GLU A 1 203 ? 123.812 18.507 51.281 1.00 26.55 200 GLU A N 1
ATOM 1645 C CA . GLU A 1 203 ? 124.140 17.633 50.151 1.00 26.14 200 GLU A CA 1
ATOM 1646 C C . GLU A 1 203 ? 123.018 16.633 49.912 1.00 24.96 200 GLU A C 1
ATOM 1647 O O . GLU A 1 203 ? 123.127 15.459 50.271 1.00 24.90 200 GLU A O 1
ATOM 1653 N N . VAL A 1 204 ? 121.948 17.110 49.282 1.00 24.12 201 VAL A N 1
ATOM 1654 C CA . VAL A 1 204 ? 120.726 16.326 49.067 1.00 23.45 201 VAL A CA 1
ATOM 1655 C C . VAL A 1 204 ? 120.898 15.157 48.090 1.00 22.81 201 VAL A C 1
ATOM 1656 O O . VAL A 1 204 ? 120.126 14.190 48.132 1.00 22.20 201 VAL A O 1
ATOM 1660 N N A GLU A 1 205 ? 121.904 15.233 47.216 0.50 22.39 202 GLU A N 1
ATOM 1661 N N B GLU A 1 205 ? 121.913 15.273 47.234 0.50 22.49 202 GLU A N 1
ATOM 1662 C CA A GLU A 1 205 ? 122.200 14.113 46.314 0.50 22.04 202 GLU A CA 1
ATOM 1663 C CA B GLU A 1 205 ? 122.332 14.208 46.330 0.50 22.20 202 GLU A CA 1
ATOM 1664 C C A GLU A 1 205 ? 122.586 12.853 47.107 0.50 21.57 202 GLU A C 1
ATOM 1665 C C B GLU A 1 205 ? 122.634 12.902 47.089 0.50 21.69 202 GLU A C 1
ATOM 1666 O O A GLU A 1 205 ? 122.502 11.739 46.586 0.50 21.41 202 GLU A O 1
ATOM 1667 O O B GLU A 1 205 ? 122.527 11.808 46.532 0.50 21.52 202 GLU A O 1
ATOM 1678 N N . GLU A 1 206 ? 122.981 13.042 48.369 1.00 21.22 203 GLU A N 1
ATOM 1679 C CA . GLU A 1 206 ? 123.327 11.923 49.254 1.00 20.39 203 GLU A CA 1
ATOM 1680 C C . GLU A 1 206 ? 122.126 11.154 49.828 1.00 20.00 203 GLU A C 1
ATOM 1681 O O . GLU A 1 206 ? 122.303 10.118 50.466 1.00 19.50 203 GLU A O 1
ATOM 1687 N N . ILE A 1 207 ? 120.910 11.646 49.584 1.00 19.44 204 ILE A N 1
ATOM 1688 C CA . ILE A 1 207 ? 119.695 10.955 50.015 1.00 18.98 204 ILE A CA 1
ATOM 1689 C C . ILE A 1 207 ? 119.528 9.622 49.269 1.00 19.15 204 ILE A C 1
ATOM 1690 O O . ILE A 1 207 ? 119.760 9.532 48.056 1.00 19.00 204 ILE A O 1
ATOM 1695 N N . GLU A 1 208 ? 119.160 8.585 50.018 1.00 19.01 205 GLU A N 1
ATOM 1696 C CA . GLU A 1 208 ? 118.815 7.286 49.460 1.00 18.85 205 GLU A CA 1
ATOM 1697 C C . GLU A 1 208 ? 117.900 6.586 50.443 1.00 18.89 205 GLU A C 1
ATOM 1698 O O . GLU A 1 208 ? 117.839 6.955 51.610 1.00 19.11 205 GLU A O 1
ATOM 1704 N N . ASN A 1 209 ? 117.199 5.569 49.966 1.00 19.32 206 ASN A N 1
ATOM 1705 C CA . ASN A 1 209 ? 116.194 4.878 50.745 1.00 19.93 206 ASN A CA 1
ATOM 1706 C C . ASN A 1 209 ? 115.946 3.524 50.107 1.00 20.03 206 ASN A C 1
ATOM 1707 O O . ASN A 1 209 ? 115.359 3.445 49.033 1.00 20.10 206 ASN A O 1
ATOM 1712 N N . VAL A 1 210 ? 116.386 2.461 50.772 1.00 20.28 207 VAL A N 1
ATOM 1713 C CA . VAL A 1 210 ? 116.216 1.111 50.237 1.00 20.62 207 VAL A CA 1
ATOM 1714 C C . VAL A 1 210 ? 114.743 0.684 50.175 1.00 20.77 207 VAL A C 1
ATOM 1715 O O . VAL A 1 210 ? 114.358 -0.067 49.283 1.00 20.72 207 VAL A O 1
ATOM 1719 N N . LEU A 1 211 ? 113.922 1.178 51.102 1.00 21.17 208 LEU A N 1
ATOM 1720 C CA . LEU A 1 211 ? 112.482 0.891 51.078 1.00 21.66 208 LEU A CA 1
ATOM 1721 C C . LEU A 1 211 ? 111.817 1.422 49.804 1.00 21.92 208 LEU A C 1
ATOM 1722 O O . LEU A 1 211 ? 110.880 0.813 49.295 1.00 22.13 208 LEU A O 1
ATOM 1727 N N . GLY A 1 212 ? 112.328 2.545 49.296 1.00 22.07 209 GLY A N 1
ATOM 1728 C CA . GLY A 1 212 ? 111.917 3.109 48.006 1.00 22.37 209 GLY A CA 1
ATOM 1729 C C . GLY A 1 212 ? 112.294 2.239 46.817 1.00 22.60 209 GLY A C 1
ATOM 1730 O O . GLY A 1 212 ? 111.485 2.062 45.912 1.00 22.31 209 GLY A O 1
ATOM 1731 N N . ASP A 1 213 ? 113.515 1.691 46.828 1.00 23.10 210 ASP A N 1
ATOM 1732 C CA . ASP A 1 213 ? 113.950 0.686 45.848 1.00 24.00 210 ASP A CA 1
ATOM 1733 C C . ASP A 1 213 ? 112.950 -0.470 45.768 1.00 24.52 210 ASP A C 1
ATOM 1734 O O . ASP A 1 213 ? 112.567 -0.906 44.676 1.00 24.51 210 ASP A O 1
ATOM 1739 N N . ILE A 1 214 ? 112.541 -0.960 46.936 1.00 25.06 211 ILE A N 1
ATOM 1740 C CA . ILE A 1 214 ? 111.597 -2.074 47.044 1.00 25.71 211 ILE A CA 1
ATOM 1741 C C . ILE A 1 214 ? 110.177 -1.666 46.622 1.00 26.30 211 ILE A C 1
ATOM 1742 O O . ILE A 1 214 ? 109.551 -2.343 45.806 1.00 26.20 211 ILE A O 1
ATOM 1747 N N . ALA A 1 215 ? 109.686 -0.552 47.161 1.00 27.31 212 ALA A N 1
ATOM 1748 C CA . ALA A 1 215 ? 108.382 0.000 46.774 1.00 28.32 212 ALA A CA 1
ATOM 1749 C C . ALA A 1 215 ? 108.238 0.122 45.256 1.00 29.02 212 ALA A C 1
ATOM 1750 O O . ALA A 1 215 ? 107.187 -0.192 44.704 1.00 29.42 212 ALA A O 1
ATOM 1752 N N . ARG A 1 216 ? 109.308 0.557 44.593 1.00 30.14 213 ARG A N 1
ATOM 1753 C CA . ARG A 1 216 ? 109.339 0.680 43.133 1.00 31.08 213 ARG A CA 1
ATOM 1754 C C . ARG A 1 216 ? 109.248 -0.664 42.404 1.00 32.41 213 ARG A C 1
ATOM 1755 O O . ARG A 1 216 ? 108.738 -0.729 41.282 1.00 32.36 213 ARG A O 1
ATOM 1763 N N . GLU A 1 217 ? 109.753 -1.719 43.047 1.00 33.44 214 GLU A N 1
ATOM 1764 C CA A GLU A 1 217 ? 109.671 -3.064 42.490 0.50 34.18 214 GLU A CA 1
ATOM 1765 C CA B GLU A 1 217 ? 109.693 -3.083 42.519 0.50 34.19 214 GLU A CA 1
ATOM 1766 C C . GLU A 1 217 ? 108.305 -3.689 42.728 1.00 34.64 214 GLU A C 1
ATOM 1767 O O . GLU A 1 217 ? 107.811 -4.447 41.889 1.00 35.03 214 GLU A O 1
ATOM 1778 N N . LEU A 1 218 ? 107.693 -3.359 43.863 1.00 35.18 215 LEU A N 1
ATOM 1779 C CA . LEU A 1 218 ? 106.398 -3.911 44.250 1.00 35.65 215 LEU A CA 1
ATOM 1780 C C . LEU A 1 218 ? 105.228 -3.191 43.584 1.00 35.95 215 LEU A C 1
ATOM 1781 O O . LEU A 1 218 ? 104.273 -3.834 43.153 1.00 36.09 215 LEU A O 1
ATOM 1786 N N . TYR A 1 219 ? 105.304 -1.862 43.513 1.00 36.33 216 TYR A N 1
ATOM 1787 C CA . TYR A 1 219 ? 104.236 -1.055 42.931 1.00 36.62 216 TYR A CA 1
ATOM 1788 C C . TYR A 1 219 ? 104.746 -0.262 41.722 1.00 36.53 216 TYR A C 1
ATOM 1789 O O . TYR A 1 219 ? 105.285 0.838 41.880 1.00 36.52 216 TYR A O 1
ATOM 1798 N N . PRO A 1 220 ? 104.578 -0.823 40.509 1.00 36.60 217 PRO A N 1
ATOM 1799 C CA . PRO A 1 220 ? 105.044 -0.228 39.251 1.00 36.50 217 PRO A CA 1
ATOM 1800 C C . PRO A 1 220 ? 104.717 1.254 39.050 1.00 36.22 217 PRO A C 1
ATOM 1801 O O . PRO A 1 220 ? 105.512 1.953 38.431 1.00 36.36 217 PRO A O 1
ATOM 1805 N N . GLU A 1 221 ? 103.590 1.733 39.583 1.00 35.90 218 GLU A N 1
ATOM 1806 C CA . GLU A 1 221 ? 103.223 3.153 39.457 1.00 35.71 218 GLU A CA 1
ATOM 1807 C C . GLU A 1 221 ? 104.194 4.100 40.171 1.00 34.80 218 GLU A C 1
ATOM 1808 O O . GLU A 1 221 ? 104.414 5.222 39.713 1.00 34.77 218 GLU A O 1
ATOM 1814 N N . ILE A 1 222 ? 104.759 3.649 41.291 1.00 33.98 219 ILE A N 1
ATOM 1815 C CA . ILE A 1 222 ? 105.784 4.413 42.009 1.00 33.06 219 ILE A CA 1
ATOM 1816 C C . ILE A 1 222 ? 107.020 4.541 41.113 1.00 32.48 219 ILE A C 1
ATOM 1817 O O . ILE A 1 222 ? 107.595 5.625 40.979 1.00 31.96 219 ILE A O 1
ATOM 1822 N N . ASN A 1 223 ? 107.394 3.427 40.487 1.00 32.48 220 ASN A N 1
ATOM 1823 C CA . ASN A 1 223 ? 108.494 3.387 39.519 1.00 32.62 220 ASN A CA 1
ATOM 1824 C C . ASN A 1 223 ? 108.237 4.303 38.316 1.00 32.40 220 ASN A C 1
ATOM 1825 O O . ASN A 1 223 ? 109.145 5.006 37.874 1.00 32.54 220 ASN A O 1
ATOM 1830 N N A GLU A 1 224 ? 107.001 4.300 37.814 0.50 32.58 221 GLU A N 1
ATOM 1831 N N B GLU A 1 224 ? 107.003 4.295 37.814 0.50 32.49 221 GLU A N 1
ATOM 1832 C CA A GLU A 1 224 ? 106.579 5.204 36.732 0.50 32.61 221 GLU A CA 1
ATOM 1833 C CA B GLU A 1 224 ? 106.572 5.194 36.737 0.50 32.46 221 GLU A CA 1
ATOM 1834 C C A GLU A 1 224 ? 106.801 6.664 37.116 0.50 32.23 221 GLU A C 1
ATOM 1835 C C B GLU A 1 224 ? 106.778 6.663 37.109 0.50 32.15 221 GLU A C 1
ATOM 1836 O O A GLU A 1 224 ? 107.320 7.446 36.320 0.50 32.19 221 GLU A O 1
ATOM 1837 O O B GLU A 1 224 ? 107.269 7.449 36.300 0.50 32.12 221 GLU A O 1
ATOM 1848 N N . VAL A 1 225 ? 106.403 7.023 38.336 1.00 31.98 222 VAL A N 1
ATOM 1849 C CA . VAL A 1 225 ? 106.566 8.394 38.833 1.00 31.68 222 VAL A CA 1
ATOM 1850 C C . VAL A 1 225 ? 108.053 8.730 38.988 1.00 31.45 222 VAL A C 1
ATOM 1851 O O . VAL A 1 225 ? 108.493 9.817 38.610 1.00 31.24 222 VAL A O 1
ATOM 1855 N N . TYR A 1 226 ? 108.812 7.780 39.536 1.00 31.32 223 TYR A N 1
ATOM 1856 C CA . TYR A 1 226 ? 110.261 7.916 39.689 1.00 31.21 223 TYR A CA 1
ATOM 1857 C C . TYR A 1 226 ? 110.920 8.167 38.325 1.00 31.09 223 TYR A C 1
ATOM 1858 O O . TYR A 1 226 ? 111.650 9.144 38.156 1.00 30.67 223 TYR A O 1
ATOM 1867 N N . ARG A 1 227 ? 110.643 7.289 37.359 1.00 31.27 224 ARG A N 1
ATOM 1868 C CA . ARG A 1 227 ? 111.186 7.428 36.004 1.00 31.72 224 ARG A CA 1
ATOM 1869 C C . ARG A 1 227 ? 110.781 8.754 35.341 1.00 31.85 224 ARG A C 1
ATOM 1870 O O . ARG A 1 227 ? 111.603 9.404 34.688 1.00 31.86 224 ARG A O 1
ATOM 1878 N N . PHE A 1 228 ? 109.529 9.167 35.538 1.00 32.07 225 PHE A N 1
ATOM 1879 C CA . PHE A 1 228 ? 109.049 10.415 34.945 1.00 32.06 225 PHE A CA 1
ATOM 1880 C C . PHE A 1 228 ? 109.773 11.637 35.504 1.00 32.08 225 PHE A C 1
ATOM 1881 O O . PHE A 1 228 ? 110.111 12.555 34.752 1.00 32.20 225 PHE A O 1
ATOM 1889 N N . VAL A 1 229 ? 110.015 11.650 36.814 1.00 31.89 226 VAL A N 1
ATOM 1890 C CA . VAL A 1 229 ? 110.805 12.719 37.440 1.00 31.65 226 VAL A CA 1
ATOM 1891 C C . VAL A 1 229 ? 112.240 12.758 36.882 1.00 31.82 226 VAL A C 1
ATOM 1892 O O . VAL A 1 229 ? 112.812 13.835 36.701 1.00 31.38 226 VAL A O 1
ATOM 1896 N N . GLU A 1 230 ? 112.808 11.585 36.605 1.00 32.51 227 GLU A N 1
ATOM 1897 C CA . GLU A 1 230 ? 114.120 11.502 35.962 1.00 33.37 227 GLU A CA 1
ATOM 1898 C C . GLU A 1 230 ? 114.057 12.117 34.569 1.00 33.82 227 GLU A C 1
ATOM 1899 O O . GLU A 1 230 ? 114.912 12.925 34.205 1.00 33.80 227 GLU A O 1
ATOM 1905 N N . TYR A 1 231 ? 113.035 11.732 33.803 1.00 34.44 228 TYR A N 1
ATOM 1906 C CA . TYR A 1 231 ? 112.802 12.281 32.463 1.00 35.13 228 TYR A CA 1
ATOM 1907 C C . TYR A 1 231 ? 112.738 13.815 32.462 1.00 34.76 228 TYR A C 1
ATOM 1908 O O . TYR A 1 231 ? 113.226 14.457 31.538 1.00 35.01 228 TYR A O 1
ATOM 1917 N N . LEU A 1 232 ? 112.152 14.394 33.507 1.00 34.34 229 LEU A N 1
ATOM 1918 C CA . LEU A 1 232 ? 112.085 15.847 33.654 1.00 33.83 229 LEU A CA 1
ATOM 1919 C C . LEU A 1 232 ? 113.431 16.476 34.025 1.00 33.79 229 LEU A C 1
ATOM 1920 O O . LEU A 1 232 ? 113.540 17.702 34.159 1.00 33.74 229 LEU A O 1
ATOM 1925 N N . GLY A 1 233 ? 114.449 15.638 34.215 1.00 33.34 230 GLY A N 1
ATOM 1926 C CA . GLY A 1 233 ? 115.791 16.118 34.522 1.00 32.99 230 GLY A CA 1
ATOM 1927 C C . GLY A 1 233 ? 116.018 16.451 35.983 1.00 32.46 230 GLY A C 1
ATOM 1928 O O . GLY A 1 233 ? 116.834 17.315 36.305 1.00 32.68 230 GLY A O 1
ATOM 1929 N N . PHE A 1 234 ? 115.292 15.768 36.866 1.00 32.02 231 PHE A N 1
ATOM 1930 C CA . PHE A 1 234 ? 115.481 15.906 38.311 1.00 31.55 231 PHE A CA 1
ATOM 1931 C C . PHE A 1 234 ? 115.829 14.562 38.949 1.00 31.05 231 PHE A C 1
ATOM 1932 O O . PHE A 1 234 ? 115.343 13.516 38.516 1.00 30.93 231 PHE A O 1
ATOM 1940 N N . LYS A 1 235 ? 116.659 14.594 39.988 1.00 30.58 232 LYS A N 1
ATOM 1941 C CA . LYS A 1 235 ? 116.867 13.407 40.812 1.00 29.89 232 LYS A CA 1
ATOM 1942 C C . LYS A 1 235 ? 115.638 13.186 41.706 1.00 28.81 232 LYS A C 1
ATOM 1943 O O . LYS A 1 235 ? 115.296 14.054 42.512 1.00 28.63 232 LYS A O 1
ATOM 1949 N N . PRO A 1 236 ? 114.955 12.036 41.539 1.00 27.91 233 PRO A N 1
ATOM 1950 C CA . PRO A 1 236 ? 113.826 11.696 42.392 1.00 27.37 233 PRO A CA 1
ATOM 1951 C C . PRO A 1 236 ? 114.282 11.003 43.674 1.00 26.74 233 PRO A C 1
ATOM 1952 O O . PRO A 1 236 ? 115.350 10.381 43.706 1.00 26.60 233 PRO A O 1
ATOM 1956 N N . PHE A 1 237 ? 113.465 11.125 44.713 1.00 25.86 234 PHE A N 1
ATOM 1957 C CA . PHE A 1 237 ? 113.720 10.506 46.006 1.00 25.03 234 PHE A CA 1
ATOM 1958 C C . PHE A 1 237 ? 112.392 9.971 46.516 1.00 24.69 234 PHE A C 1
ATOM 1959 O O . PHE A 1 237 ? 111.339 10.426 46.083 1.00 24.63 234 PHE A O 1
ATOM 1967 N N . VAL A 1 238 ? 112.431 8.988 47.413 1.00 24.28 235 VAL A N 1
ATOM 1968 C CA . VAL A 1 238 ? 111.199 8.357 47.894 1.00 23.66 235 VAL A CA 1
ATOM 1969 C C . VAL A 1 238 ? 111.051 8.580 49.404 1.00 23.67 235 VAL A C 1
ATOM 1970 O O . VAL A 1 238 ? 112.029 8.482 50.155 1.00 23.04 235 VAL A O 1
ATOM 1974 N N . SER A 1 239 ? 109.833 8.911 49.834 1.00 23.53 236 SER A N 1
ATOM 1975 C CA . SER A 1 239 ? 109.552 9.095 51.260 1.00 23.72 236 SER A CA 1
ATOM 1976 C C . SER A 1 239 ? 109.071 7.786 51.872 1.00 23.66 236 SER A C 1
ATOM 1977 O O . SER A 1 239 ? 108.399 6.989 51.207 1.00 23.69 236 SER A O 1
ATOM 1980 N N . GLY A 1 240 ? 109.430 7.567 53.137 1.00 23.81 237 GLY A N 1
ATOM 1981 C CA . GLY A 1 240 ? 109.069 6.345 53.862 1.00 23.67 237 GLY A CA 1
ATOM 1982 C C . GLY A 1 240 ? 109.249 5.077 53.056 1.00 23.70 237 GLY A C 1
ATOM 1983 O O . GLY A 1 240 ? 110.291 4.853 52.444 1.00 23.79 237 GLY A O 1
ATOM 1984 N N . SER A 1 241 ? 108.213 4.248 53.052 1.00 23.77 238 SER A N 1
ATOM 1985 C CA . SER A 1 241 ? 108.171 3.052 52.223 1.00 24.00 238 SER A CA 1
ATOM 1986 C C . SER A 1 241 ? 107.376 3.289 50.930 1.00 24.11 238 SER A C 1
ATOM 1987 O O . SER A 1 241 ? 106.744 2.375 50.412 1.00 23.92 238 SER A O 1
ATOM 1990 N N . GLY A 1 242 ? 107.432 4.511 50.404 1.00 24.52 239 GLY A N 1
ATOM 1991 C CA . GLY A 1 242 ? 106.547 4.913 49.312 1.00 24.94 239 GLY A CA 1
ATOM 1992 C C . GLY A 1 242 ? 105.222 5.358 49.923 1.00 25.30 239 GLY A C 1
ATOM 1993 O O . GLY A 1 242 ? 105.009 5.161 51.118 1.00 25.10 239 GLY A O 1
ATOM 1994 N N A SER A 1 243 ? 104.308 5.910 49.123 0.50 25.39 240 SER A N 1
ATOM 1995 N N B SER A 1 243 ? 104.323 5.920 49.120 0.50 25.37 240 SER A N 1
ATOM 1996 C CA A SER A 1 243 ? 104.405 5.973 47.662 0.50 25.41 240 SER A CA 1
ATOM 1997 C CA B SER A 1 243 ? 104.446 5.959 47.666 0.50 25.38 240 SER A CA 1
ATOM 1998 C C A SER A 1 243 ? 105.017 7.255 47.103 0.50 25.47 240 SER A C 1
ATOM 1999 C C B SER A 1 243 ? 105.028 7.254 47.102 0.50 25.46 240 SER A C 1
ATOM 2000 O O A SER A 1 243 ? 105.389 7.297 45.930 0.50 25.82 240 SER A O 1
ATOM 2001 O O B SER A 1 243 ? 105.389 7.304 45.926 0.50 25.80 240 SER A O 1
ATOM 2006 N N . THR A 1 244 ? 105.112 8.294 47.926 1.00 25.42 241 THR A N 1
ATOM 2007 C CA . THR A 1 244 ? 105.517 9.624 47.451 1.00 25.53 241 THR A CA 1
ATOM 2008 C C . THR A 1 244 ? 106.955 9.697 46.922 1.00 26.08 241 THR A C 1
ATOM 2009 O O . THR A 1 244 ? 107.912 9.296 47.602 1.00 26.01 241 THR A O 1
ATOM 2013 N N . VAL A 1 245 ? 107.074 10.201 45.695 1.00 26.03 242 VAL A N 1
ATOM 2014 C CA . VAL A 1 245 ? 108.354 10.553 45.094 1.00 25.90 242 VAL A CA 1
ATOM 2015 C C . VAL A 1 245 ? 108.486 12.065 45.188 1.00 26.22 242 VAL A C 1
ATOM 2016 O O . VAL A 1 245 ? 107.544 12.788 44.858 1.00 26.73 242 VAL A O 1
ATOM 2020 N N . TYR A 1 246 ? 109.634 12.545 45.653 1.00 26.12 243 TYR A N 1
ATOM 2021 C CA . TYR A 1 246 ? 109.887 13.976 45.716 1.00 26.29 243 TYR A CA 1
ATOM 2022 C C . TYR A 1 246 ? 111.167 14.377 44.990 1.00 26.95 243 TYR A C 1
ATOM 2023 O O . TYR A 1 246 ? 112.017 13.531 44.689 1.00 27.22 243 TYR A O 1
ATOM 2032 N N . PHE A 1 247 ? 111.293 15.668 44.697 1.00 27.46 244 PHE A N 1
ATOM 2033 C CA . PHE A 1 247 ? 112.507 16.203 44.092 1.00 28.17 244 PHE A CA 1
ATOM 2034 C C . PHE A 1 247 ? 112.710 17.655 44.492 1.00 28.78 244 PHE A C 1
ATOM 2035 O O . PHE A 1 247 ? 111.764 18.325 44.907 1.00 29.03 244 PHE A O 1
ATOM 2043 N N . PHE A 1 248 ? 113.944 18.133 44.374 1.00 29.41 245 PHE A N 1
ATOM 2044 C CA . PHE A 1 248 ? 114.268 19.512 44.720 1.00 30.43 245 PHE A CA 1
ATOM 2045 C C . PHE A 1 248 ? 114.205 20.422 43.484 1.00 31.22 245 PHE A C 1
ATOM 2046 O O . PHE A 1 248 ? 115.182 20.603 42.751 1.00 31.20 245 PHE A O 1
ATOM 2054 N N . GLY A 1 249 ? 113.020 20.975 43.265 1.00 32.17 246 GLY A N 1
ATOM 2055 C CA . GLY A 1 249 ? 112.746 21.868 42.153 1.00 33.23 246 GLY A CA 1
ATOM 2056 C C . GLY A 1 249 ? 111.256 22.124 42.136 1.00 34.14 246 GLY A C 1
ATOM 2057 O O . GLY A 1 249 ? 110.511 21.515 42.910 1.00 34.42 246 GLY A O 1
ATOM 2058 N N . GLY A 1 250 ? 110.815 23.020 41.258 1.00 34.81 247 GLY A N 1
ATOM 2059 C CA . GLY A 1 250 ? 109.402 23.359 41.161 1.00 35.51 247 GLY A CA 1
ATOM 2060 C C . GLY A 1 250 ? 108.668 22.474 40.180 1.00 36.14 247 GLY A C 1
ATOM 2061 O O . GLY A 1 250 ? 109.286 21.774 39.371 1.00 36.36 247 GLY A O 1
ATOM 2062 N N . ALA A 1 251 ? 107.341 22.499 40.259 1.00 36.66 248 ALA A N 1
ATOM 2063 C CA . ALA A 1 251 ? 106.504 21.783 39.311 1.00 37.30 248 ALA A CA 1
ATOM 2064 C C . ALA A 1 251 ? 106.345 22.604 38.033 1.00 37.99 248 ALA A C 1
ATOM 2065 O O . ALA A 1 251 ? 105.982 23.788 38.077 1.00 38.12 248 ALA A O 1
ATOM 2067 N N . SER A 1 252 ? 106.634 21.963 36.904 1.00 38.56 249 SER A N 1
ATOM 2068 C CA . SER A 1 252 ? 106.475 22.571 35.592 1.00 38.95 249 SER A CA 1
ATOM 2069 C C . SER A 1 252 ? 105.089 22.221 35.061 1.00 39.49 249 SER A C 1
ATOM 2070 O O . SER A 1 252 ? 104.434 21.313 35.578 1.00 39.58 249 SER A O 1
ATOM 2073 N N . GLU A 1 253 ? 104.648 22.945 34.031 1.00 40.19 250 GLU A N 1
ATOM 2074 C CA . GLU A 1 253 ? 103.359 22.681 33.391 1.00 40.65 250 GLU A CA 1
ATOM 2075 C C . GLU A 1 253 ? 103.304 21.297 32.757 1.00 40.59 250 GLU A C 1
ATOM 2076 O O . GLU A 1 253 ? 102.239 20.680 32.698 1.00 40.74 250 GLU A O 1
ATOM 2082 N N . GLU A 1 254 ? 104.451 20.822 32.274 1.00 40.70 251 GLU A N 1
ATOM 2083 C CA . GLU A 1 254 ? 104.556 19.476 31.712 1.00 40.90 251 GLU A CA 1
ATOM 2084 C C . GLU A 1 254 ? 104.269 18.399 32.767 1.00 40.89 251 GLU A C 1
ATOM 2085 O O . GLU A 1 254 ? 103.558 17.423 32.490 1.00 40.83 251 GLU A O 1
ATOM 2091 N N . LEU A 1 255 ? 104.829 18.588 33.965 1.00 41.06 252 LEU A N 1
ATOM 2092 C CA . LEU A 1 255 ? 104.578 17.701 35.104 1.00 41.20 252 LEU A CA 1
ATOM 2093 C C . LEU A 1 255 ? 103.108 17.756 35.516 1.00 41.37 252 LEU A C 1
ATOM 2094 O O . LEU A 1 255 ? 102.428 16.728 35.522 1.00 41.31 252 LEU A O 1
ATOM 2099 N N . LYS A 1 256 ? 102.632 18.962 35.837 1.00 41.83 253 LYS A N 1
ATOM 2100 C CA . LYS A 1 256 ? 101.230 19.196 36.224 1.00 42.35 253 LYS A CA 1
ATOM 2101 C C . LYS A 1 256 ? 100.218 18.532 35.286 1.00 42.61 253 LYS A C 1
ATOM 2102 O O . LYS A 1 256 ? 99.304 17.847 35.749 1.00 42.88 253 LYS A O 1
ATOM 2108 N N . LYS A 1 257 ? 100.397 18.719 33.977 1.00 42.93 254 LYS A N 1
ATOM 2109 C CA . LYS A 1 257 ? 99.504 18.137 32.965 1.00 43.28 254 LYS A CA 1
ATOM 2110 C C . LYS A 1 257 ? 99.551 16.609 32.938 1.00 43.26 254 LYS A C 1
ATOM 2111 O O . LYS A 1 257 ? 98.509 15.953 32.822 1.00 43.31 254 LYS A O 1
ATOM 2117 N N . ALA A 1 258 ? 100.756 16.047 33.029 1.00 43.28 255 ALA A N 1
ATOM 2118 C CA . ALA A 1 258 ? 100.920 14.594 33.044 1.00 43.34 255 ALA A CA 1
ATOM 2119 C C . ALA A 1 258 ? 100.397 14.008 34.352 1.00 43.24 255 ALA A C 1
ATOM 2120 O O . ALA A 1 258 ? 99.911 12.880 34.378 1.00 42.88 255 ALA A O 1
ATOM 2122 N N . ALA A 1 259 ? 100.490 14.790 35.426 1.00 43.63 256 ALA A N 1
ATOM 2123 C CA . ALA A 1 259 ? 99.937 14.400 36.724 1.00 44.15 256 ALA A CA 1
ATOM 2124 C C . ALA A 1 259 ? 98.412 14.307 36.659 1.00 44.52 256 ALA A C 1
ATOM 2125 O O . ALA A 1 259 ? 97.840 13.276 37.019 1.00 44.31 256 ALA A O 1
ATOM 2127 N N . LYS A 1 260 ? 97.762 15.369 36.172 1.00 45.09 257 LYS A N 1
ATOM 2128 C CA . LYS A 1 260 ? 96.297 15.378 36.015 1.00 45.57 257 LYS A CA 1
ATOM 2129 C C . LYS A 1 260 ? 95.775 14.222 35.168 1.00 45.72 257 LYS A C 1
ATOM 2130 O O . LYS A 1 260 ? 94.704 13.686 35.445 1.00 46.12 257 LYS A O 1
ATOM 2136 N N . MET A 1 261 ? 96.539 13.834 34.152 1.00 46.01 258 MET A N 1
ATOM 2137 C CA . MET A 1 261 ? 96.171 12.719 33.278 1.00 46.25 258 MET A CA 1
ATOM 2138 C C . MET A 1 261 ? 96.237 11.367 33.983 1.00 46.09 258 MET A C 1
ATOM 2139 O O . MET A 1 261 ? 95.476 10.451 33.646 1.00 46.17 258 MET A O 1
ATOM 2144 N N A ARG A 1 262 ? 97.157 11.250 34.943 0.50 45.96 259 ARG A N 1
ATOM 2145 N N B ARG A 1 262 ? 97.140 11.238 34.954 0.50 46.00 259 ARG A N 1
ATOM 2146 C CA A ARG A 1 262 ? 97.368 10.013 35.701 0.50 45.60 259 ARG A CA 1
ATOM 2147 C CA B ARG A 1 262 ? 97.299 9.980 35.690 0.50 45.66 259 ARG A CA 1
ATOM 2148 C C A ARG A 1 262 ? 96.713 10.025 37.088 0.50 45.23 259 ARG A C 1
ATOM 2149 C C B ARG A 1 262 ? 96.926 10.081 37.178 0.50 45.27 259 ARG A C 1
ATOM 2150 O O A ARG A 1 262 ? 96.562 8.977 37.718 0.50 45.38 259 ARG A O 1
ATOM 2151 O O B ARG A 1 262 ? 97.168 9.154 37.958 0.50 45.35 259 ARG A O 1
ATOM 2166 N N . GLY A 1 263 ? 96.336 11.213 37.555 1.00 44.88 260 GLY A N 1
ATOM 2167 C CA . GLY A 1 263 ? 95.754 11.392 38.892 1.00 43.81 260 GLY A CA 1
ATOM 2168 C C . GLY A 1 263 ? 96.764 11.587 40.012 1.00 42.83 260 GLY A C 1
ATOM 2169 O O . GLY A 1 263 ? 96.439 11.400 41.192 1.00 42.57 260 GLY A O 1
ATOM 2170 N N . TRP A 1 264 ? 97.988 11.965 39.644 1.00 41.49 261 TRP A N 1
ATOM 2171 C CA . TRP A 1 264 ? 99.041 12.177 40.618 1.00 40.15 261 TRP A CA 1
ATOM 2172 C C . TRP A 1 264 ? 98.826 13.519 41.295 1.00 40.03 261 TRP A C 1
ATOM 2173 O O . TRP A 1 264 ? 98.547 14.520 40.629 1.00 40.26 261 TRP A O 1
ATOM 2184 N N . LYS A 1 265 ? 98.931 13.538 42.619 1.00 39.76 262 LYS A N 1
ATOM 2185 C CA A LYS A 1 265 ? 98.844 14.785 43.362 0.50 39.57 262 LYS A CA 1
ATOM 2186 C CA B LYS A 1 265 ? 98.841 14.785 43.366 0.50 39.70 262 LYS A CA 1
ATOM 2187 C C . LYS A 1 265 ? 100.221 15.433 43.435 1.00 39.71 262 LYS A C 1
ATOM 2188 O O . LYS A 1 265 ? 101.194 14.806 43.871 1.00 39.73 262 LYS A O 1
ATOM 2199 N N . VAL A 1 266 ? 100.295 16.680 42.983 1.00 39.69 263 VAL A N 1
ATOM 2200 C CA . VAL A 1 266 ? 101.529 17.447 42.991 1.00 39.90 263 VAL A CA 1
ATOM 2201 C C . VAL A 1 266 ? 101.445 18.450 44.130 1.00 40.30 263 VAL A C 1
ATOM 2202 O O . VAL A 1 266 ? 100.504 19.244 44.202 1.00 40.39 263 VAL A O 1
ATOM 2206 N N . VAL A 1 267 ? 102.417 18.398 45.033 1.00 40.70 264 VAL A N 1
ATOM 2207 C CA . VAL A 1 267 ? 102.424 19.300 46.169 1.00 41.33 264 VAL A CA 1
ATOM 2208 C C . VAL A 1 267 ? 103.698 20.142 46.149 1.00 42.18 264 VAL A C 1
ATOM 2209 O O . VAL A 1 267 ? 104.813 19.629 46.331 1.00 42.12 264 VAL A O 1
ATOM 2213 N N . GLU A 1 268 ? 103.517 21.439 45.913 1.00 42.82 265 GLU A N 1
ATOM 2214 C CA . GLU A 1 268 ? 104.632 22.369 45.813 1.00 43.80 265 GLU A CA 1
ATOM 2215 C C . GLU A 1 268 ? 104.931 23.002 47.156 1.00 44.23 265 GLU A C 1
ATOM 2216 O O . GLU A 1 268 ? 104.109 23.733 47.717 1.00 44.52 265 GLU A O 1
ATOM 2222 N N A LEU A 1 269 ? 106.123 22.724 47.666 0.50 44.48 266 LEU A N 1
ATOM 2223 N N B LEU A 1 269 ? 106.124 22.711 47.662 0.50 44.50 266 LEU A N 1
ATOM 2224 C CA A LEU A 1 269 ? 106.518 23.178 48.988 0.50 44.77 266 LEU A CA 1
ATOM 2225 C CA B LEU A 1 269 ? 106.556 23.143 48.983 0.50 44.81 266 LEU A CA 1
ATOM 2226 C C A LEU A 1 269 ? 107.747 24.069 48.899 0.50 45.04 266 LEU A C 1
ATOM 2227 C C B LEU A 1 269 ? 107.704 24.136 48.859 0.50 45.06 266 LEU A C 1
ATOM 2228 O O A LEU A 1 269 ? 108.477 24.043 47.906 0.50 45.02 266 LEU A O 1
ATOM 2229 O O B LEU A 1 269 ? 108.339 24.238 47.808 0.50 45.04 266 LEU A O 1
ATOM 2238 N N . GLU A 1 270 ? 107.965 24.864 49.939 1.00 45.35 267 GLU A N 1
ATOM 2239 C CA . GLU A 1 270 ? 109.173 25.661 50.045 1.00 46.21 267 GLU A CA 1
ATOM 2240 C C . GLU A 1 270 ? 109.661 25.613 51.480 1.00 46.59 267 GLU A C 1
ATOM 2241 O O . GLU A 1 270 ? 108.868 25.724 52.415 1.00 46.71 267 GLU A O 1
ATOM 2247 N N . LEU A 1 271 ? 110.966 25.417 51.643 1.00 47.01 268 LEU A N 1
ATOM 2248 C CA . LEU A 1 271 ? 111.579 25.351 52.962 1.00 47.35 268 LEU A CA 1
ATOM 2249 C C . LEU A 1 271 ? 112.598 26.465 53.159 1.00 47.51 268 LEU A C 1
ATOM 2250 O O . LEU A 1 271 ? 113.309 26.844 52.231 1.00 47.73 268 LEU A O 1
ATOM 2256 N N . SER B 1 2 ? 172.948 -6.817 25.199 1.00 43.98 -1 SER B N 1
ATOM 2257 C CA . SER B 1 2 ? 172.874 -8.254 24.789 1.00 43.79 -1 SER B CA 1
ATOM 2258 C C . SER B 1 2 ? 171.774 -8.997 25.538 1.00 43.55 -1 SER B C 1
ATOM 2259 O O . SER B 1 2 ? 171.559 -8.755 26.736 1.00 44.13 -1 SER B O 1
ATOM 2261 N N . HIS B 1 3 ? 171.092 -9.906 24.833 1.00 42.70 0 HIS B N 1
ATOM 2262 C CA . HIS B 1 3 ? 169.951 -10.655 25.384 1.00 41.62 0 HIS B CA 1
ATOM 2263 C C . HIS B 1 3 ? 168.934 -9.701 26.023 1.00 40.23 0 HIS B C 1
ATOM 2264 O O . HIS B 1 3 ? 168.465 -9.934 27.144 1.00 40.32 0 HIS B O 1
ATOM 2271 N N . MET B 1 4 ? 168.618 -8.620 25.309 1.00 38.25 1 MET B N 1
ATOM 2272 C CA . MET B 1 4 ? 167.686 -7.609 25.798 1.00 36.22 1 MET B CA 1
ATOM 2273 C C . MET B 1 4 ? 166.260 -8.141 25.804 1.00 34.54 1 MET B C 1
ATOM 2274 O O . MET B 1 4 ? 165.839 -8.825 24.873 1.00 33.79 1 MET B O 1
ATOM 2279 N N . ILE B 1 5 ? 165.528 -7.831 26.871 1.00 32.83 2 ILE B N 1
ATOM 2280 C CA . ILE B 1 5 ? 164.120 -8.204 26.968 1.00 31.39 2 ILE B CA 1
ATOM 2281 C C . ILE B 1 5 ? 163.240 -6.975 27.184 1.00 30.32 2 ILE B C 1
ATOM 2282 O O . ILE B 1 5 ? 163.704 -5.929 27.650 1.00 30.11 2 ILE B O 1
ATOM 2287 N N . LYS B 1 6 ? 161.970 -7.112 26.831 1.00 29.03 3 LYS B N 1
ATOM 2288 C CA . LYS B 1 6 ? 161.003 -6.064 27.072 1.00 27.96 3 LYS B CA 1
ATOM 2289 C C . LYS B 1 6 ? 159.956 -6.530 28.076 1.00 26.97 3 LYS B C 1
ATOM 2290 O O . LYS B 1 6 ? 159.414 -7.628 27.953 1.00 27.05 3 LYS B O 1
ATOM 2296 N N A VAL B 1 7 ? 159.675 -5.686 29.062 0.50 26.43 4 VAL B N 1
ATOM 2297 N N B VAL B 1 7 ? 159.692 -5.691 29.074 0.50 26.34 4 VAL B N 1
ATOM 2298 C CA A VAL B 1 7 ? 158.583 -5.936 29.999 0.50 25.77 4 VAL B CA 1
ATOM 2299 C CA B VAL B 1 7 ? 158.592 -5.917 30.014 0.50 25.58 4 VAL B CA 1
ATOM 2300 C C A VAL B 1 7 ? 157.667 -4.713 30.104 0.50 25.19 4 VAL B C 1
ATOM 2301 C C B VAL B 1 7 ? 157.664 -4.703 30.064 0.50 25.08 4 VAL B C 1
ATOM 2302 O O A VAL B 1 7 ? 158.138 -3.574 30.165 0.50 25.12 4 VAL B O 1
ATOM 2303 O O B VAL B 1 7 ? 158.124 -3.558 30.057 0.50 25.02 4 VAL B O 1
ATOM 2310 N N . LEU B 1 8 ? 156.361 -4.967 30.100 1.00 24.60 5 LEU B N 1
ATOM 2311 C CA . LEU B 1 8 ? 155.348 -3.913 30.232 1.00 23.76 5 LEU B CA 1
ATOM 2312 C C . LEU B 1 8 ? 155.056 -3.610 31.700 1.00 22.91 5 LEU B C 1
ATOM 2313 O O . LEU B 1 8 ? 155.102 -4.493 32.562 1.00 22.42 5 LEU B O 1
ATOM 2318 N N . SER B 1 9 ? 154.777 -2.341 31.963 1.00 21.96 6 SER B N 1
ATOM 2319 C CA . SER B 1 9 ? 154.590 -1.830 33.308 1.00 21.02 6 SER B CA 1
ATOM 2320 C C . SER B 1 9 ? 153.276 -1.053 33.283 1.00 20.38 6 SER B C 1
ATOM 2321 O O . SER B 1 9 ? 153.236 0.093 32.816 1.00 20.13 6 SER B O 1
ATOM 2324 N N . PRO B 1 10 ? 152.183 -1.697 33.742 1.00 19.81 7 PRO B N 1
ATOM 2325 C CA . PRO B 1 10 ? 150.856 -1.102 33.599 1.00 19.29 7 PRO B CA 1
ATOM 2326 C C . PRO B 1 10 ? 150.585 -0.001 34.611 1.00 18.67 7 PRO B C 1
ATOM 2327 O O . PRO B 1 10 ? 151.245 0.059 35.642 1.00 19.01 7 PRO B O 1
ATOM 2331 N N . ALA B 1 11 ? 149.615 0.855 34.306 1.00 18.15 8 ALA B N 1
ATOM 2332 C CA . ALA B 1 11 ? 149.163 1.882 35.241 1.00 17.66 8 ALA B CA 1
ATOM 2333 C C . ALA B 1 11 ? 148.047 1.335 36.131 1.00 17.19 8 ALA B C 1
ATOM 2334 O O . ALA B 1 11 ? 147.586 0.213 35.948 1.00 17.00 8 ALA B O 1
ATOM 2336 N N . LYS B 1 12 ? 147.641 2.133 37.111 1.00 17.21 9 LYS B N 1
ATOM 2337 C CA . LYS B 1 12 ? 146.418 1.878 37.869 1.00 17.40 9 LYS B CA 1
ATOM 2338 C C . LYS B 1 12 ? 145.549 3.128 37.889 1.00 17.36 9 LYS B C 1
ATOM 2339 O O . LYS B 1 12 ? 146.029 4.236 37.648 1.00 17.40 9 LYS B O 1
ATOM 2345 N N . ILE B 1 13 ? 144.270 2.932 38.179 1.00 17.25 10 ILE B N 1
ATOM 2346 C CA . ILE B 1 13 ? 143.423 4.001 38.690 1.00 17.17 10 ILE B CA 1
ATOM 2347 C C . ILE B 1 13 ? 142.916 3.606 40.072 1.00 17.38 10 ILE B C 1
ATOM 2348 O O . ILE B 1 13 ? 142.796 2.420 40.393 1.00 17.08 10 ILE B O 1
ATOM 2353 N N . ASN B 1 14 ? 142.643 4.599 40.904 1.00 17.39 11 ASN B N 1
ATOM 2354 C CA . ASN B 1 14 ? 141.839 4.345 42.088 1.00 17.49 11 ASN B CA 1
ATOM 2355 C C . ASN B 1 14 ? 140.397 4.550 41.707 1.00 17.41 11 ASN B C 1
ATOM 2356 O O . ASN B 1 14 ? 140.023 5.642 41.256 1.00 17.20 11 ASN B O 1
ATOM 2361 N N . LEU B 1 15 ? 139.607 3.491 41.861 1.00 17.52 12 LEU B N 1
ATOM 2362 C CA . LEU B 1 15 ? 138.154 3.551 41.711 1.00 18.02 12 LEU B CA 1
ATOM 2363 C C . LEU B 1 15 ? 137.549 3.867 43.066 1.00 18.13 12 LEU B C 1
ATOM 2364 O O . LEU B 1 15 ? 136.864 3.036 43.687 1.00 18.53 12 LEU B O 1
ATOM 2369 N N . GLY B 1 16 ? 137.834 5.075 43.533 1.00 18.23 13 GLY B N 1
ATOM 2370 C CA . GLY B 1 16 ? 137.439 5.514 44.854 1.00 18.25 13 GLY B CA 1
ATOM 2371 C C . GLY B 1 16 ? 138.583 5.394 45.835 1.00 18.32 13 GLY B C 1
ATOM 2372 O O . GLY B 1 16 ? 139.339 4.423 45.799 1.00 18.54 13 GLY B O 1
ATOM 2373 N N . LEU B 1 17 ? 138.697 6.393 46.707 1.00 18.41 14 LEU B N 1
ATOM 2374 C CA . LEU B 1 17 ? 139.677 6.402 47.784 1.00 18.40 14 LEU B CA 1
ATOM 2375 C C . LEU B 1 17 ? 139.085 7.128 48.984 1.00 18.31 14 LEU B C 1
ATOM 2376 O O . LEU B 1 17 ? 138.397 8.132 48.829 1.00 18.23 14 LEU B O 1
ATOM 2381 N N . TRP B 1 18 ? 139.355 6.608 50.180 1.00 18.23 15 TRP B N 1
ATOM 2382 C CA . TRP B 1 18 ? 138.882 7.212 51.426 1.00 18.62 15 TRP B CA 1
ATOM 2383 C C . TRP B 1 18 ? 140.043 7.287 52.409 1.00 19.40 15 TRP B C 1
ATOM 2384 O O . TRP B 1 18 ? 140.888 6.388 52.447 1.00 19.00 15 TRP B O 1
ATOM 2395 N N . VAL B 1 19 ? 140.088 8.362 53.190 1.00 20.15 16 VAL B N 1
ATOM 2396 C CA . VAL B 1 19 ? 141.136 8.523 54.189 1.00 21.35 16 VAL B CA 1
ATOM 2397 C C . VAL B 1 19 ? 140.498 8.315 55.562 1.00 22.07 16 VAL B C 1
ATOM 2398 O O . VAL B 1 19 ? 139.547 9.003 55.922 1.00 21.88 16 VAL B O 1
ATOM 2402 N N . LEU B 1 20 ? 141.011 7.343 56.311 1.00 23.36 17 LEU B N 1
ATOM 2403 C CA . LEU B 1 20 ? 140.427 6.998 57.616 1.00 24.50 17 LEU B CA 1
ATOM 2404 C C . LEU B 1 20 ? 141.013 7.847 58.739 1.00 25.09 17 LEU B C 1
ATOM 2405 O O . LEU B 1 20 ? 140.320 8.195 59.691 1.00 25.79 17 LEU B O 1
ATOM 2410 N N . GLY B 1 21 ? 142.290 8.184 58.611 1.00 25.85 18 GLY B N 1
ATOM 2411 C CA . GLY B 1 21 ? 142.981 9.011 59.593 1.00 26.93 18 GLY B CA 1
ATOM 2412 C C . GLY B 1 21 ? 144.474 9.068 59.341 1.00 27.41 18 GLY B C 1
ATOM 2413 O O . GLY B 1 21 ? 144.978 8.466 58.392 1.00 27.56 18 GLY B O 1
ATOM 2414 N N A ARG B 1 22 ? 145.175 9.799 60.201 0.50 27.74 19 ARG B N 1
ATOM 2415 N N B ARG B 1 22 ? 145.184 9.802 60.193 0.50 27.98 19 ARG B N 1
ATOM 2416 C CA A ARG B 1 22 ? 146.627 9.911 60.124 0.50 27.95 19 ARG B CA 1
ATOM 2417 C CA B ARG B 1 22 ? 146.640 9.923 60.092 0.50 28.47 19 ARG B CA 1
ATOM 2418 C C A ARG B 1 22 ? 147.286 8.767 60.889 0.50 28.25 19 ARG B C 1
ATOM 2419 C C B ARG B 1 22 ? 147.361 8.911 60.982 0.50 28.51 19 ARG B C 1
ATOM 2420 O O A ARG B 1 22 ? 146.676 8.169 61.778 0.50 28.40 19 ARG B O 1
ATOM 2421 O O B ARG B 1 22 ? 146.866 8.547 62.050 0.50 28.68 19 ARG B O 1
ATOM 2436 N N . LEU B 1 23 ? 148.528 8.465 60.525 1.00 28.49 20 LEU B N 1
ATOM 2437 C CA . LEU B 1 23 ? 149.351 7.501 61.248 1.00 28.91 20 LEU B CA 1
ATOM 2438 C C . LEU B 1 23 ? 150.556 8.250 61.830 1.00 29.47 20 LEU B C 1
ATOM 2439 O O . LEU B 1 23 ? 150.985 9.257 61.256 1.00 29.60 20 LEU B O 1
ATOM 2444 N N . PRO B 1 24 ? 151.096 7.785 62.980 1.00 30.02 21 PRO B N 1
ATOM 2445 C CA . PRO B 1 24 ? 152.264 8.431 63.602 1.00 30.36 21 PRO B CA 1
ATOM 2446 C C . PRO B 1 24 ? 153.442 8.642 62.653 1.00 31.06 21 PRO B C 1
ATOM 2447 O O . PRO B 1 24 ? 154.178 9.614 62.800 1.00 31.51 21 PRO B O 1
ATOM 2451 N N . SER B 1 25 ? 153.605 7.741 61.684 1.00 31.80 22 SER B N 1
ATOM 2452 C CA . SER B 1 25 ? 154.680 7.827 60.691 1.00 32.13 22 SER B CA 1
ATOM 2453 C C . SER B 1 25 ? 154.562 9.032 59.760 1.00 32.27 22 SER B C 1
ATOM 2454 O O . SER B 1 25 ? 155.494 9.315 58.998 1.00 32.68 22 SER B O 1
ATOM 2457 N N . GLY B 1 26 ? 153.424 9.728 59.820 1.00 31.96 23 GLY B N 1
ATOM 2458 C CA . GLY B 1 26 ? 153.134 10.851 58.924 1.00 31.50 23 GLY B CA 1
ATOM 2459 C C . GLY B 1 26 ? 152.281 10.450 57.728 1.00 31.14 23 GLY B C 1
ATOM 2460 O O . GLY B 1 26 ? 151.674 11.298 57.071 1.00 31.57 23 GLY B O 1
ATOM 2461 N N . TYR B 1 27 ? 152.244 9.151 57.442 1.00 30.47 24 TYR B N 1
ATOM 2462 C CA . TYR B 1 27 ? 151.397 8.616 56.386 1.00 29.79 24 TYR B CA 1
ATOM 2463 C C . TYR B 1 27 ? 149.934 8.611 56.823 1.00 28.85 24 TYR B C 1
ATOM 2464 O O . TYR B 1 27 ? 149.615 9.017 57.937 1.00 28.67 24 TYR B O 1
ATOM 2473 N N . HIS B 1 28 ? 149.052 8.182 55.925 1.00 27.85 25 HIS B N 1
ATOM 2474 C CA . HIS B 1 28 ? 147.626 8.125 56.218 1.00 26.78 25 HIS B CA 1
ATOM 2475 C C . HIS B 1 28 ? 147.079 6.749 55.965 1.00 26.10 25 HIS B C 1
ATOM 2476 O O . HIS B 1 28 ? 147.457 6.078 54.998 1.00 26.42 25 HIS B O 1
ATOM 2483 N N . GLU B 1 29 ? 146.205 6.322 56.864 1.00 25.37 26 GLU B N 1
ATOM 2484 C CA . GLU B 1 29 ? 145.485 5.080 56.690 1.00 24.90 26 GLU B CA 1
ATOM 2485 C C . GLU B 1 29 ? 144.358 5.336 55.698 1.00 23.60 26 GLU B C 1
ATOM 2486 O O . GLU B 1 29 ? 143.595 6.285 55.843 1.00 23.40 26 GLU B O 1
ATOM 2492 N N . ILE B 1 30 ? 144.279 4.493 54.678 1.00 22.80 27 ILE B N 1
ATOM 2493 C CA . ILE B 1 30 ? 143.321 4.693 53.606 1.00 21.73 27 ILE B CA 1
ATOM 2494 C C . ILE B 1 30 ? 142.551 3.416 53.299 1.00 21.54 27 ILE B C 1
ATOM 2495 O O . ILE B 1 30 ? 142.890 2.328 53.794 1.00 21.50 27 ILE B O 1
ATOM 2500 N N A LEU B 1 31 ? 141.484 3.562 52.516 0.50 21.04 28 LEU B N 1
ATOM 2501 N N B LEU B 1 31 ? 141.506 3.565 52.490 0.50 21.11 28 LEU B N 1
ATOM 2502 C CA A LEU B 1 31 ? 140.817 2.441 51.866 0.50 20.30 28 LEU B CA 1
ATOM 2503 C CA B LEU B 1 31 ? 140.822 2.447 51.867 0.50 20.45 28 LEU B CA 1
ATOM 2504 C C A LEU B 1 31 ? 140.591 2.839 50.410 0.50 20.07 28 LEU B C 1
ATOM 2505 C C B LEU B 1 31 ? 140.587 2.838 50.410 0.50 20.15 28 LEU B C 1
ATOM 2506 O O A LEU B 1 31 ? 140.089 3.932 50.126 0.50 19.55 28 LEU B O 1
ATOM 2507 O O B LEU B 1 31 ? 140.076 3.927 50.124 0.50 19.63 28 LEU B O 1
ATOM 2516 N N . THR B 1 32 ? 140.977 1.958 49.492 1.00 19.82 29 THR B N 1
ATOM 2517 C CA . THR B 1 32 ? 140.882 2.251 48.068 1.00 19.67 29 THR B CA 1
ATOM 2518 C C . THR B 1 32 ? 140.649 0.983 47.259 1.00 19.48 29 THR B C 1
ATOM 2519 O O . THR B 1 32 ? 140.967 -0.123 47.707 1.00 19.35 29 THR B O 1
ATOM 2523 N N . LEU B 1 33 ? 140.073 1.153 46.077 1.00 19.36 30 LEU B N 1
ATOM 2524 C CA . LEU B 1 33 ? 139.955 0.079 45.124 1.00 19.83 30 LEU B CA 1
ATOM 2525 C C . LEU B 1 33 ? 140.909 0.336 43.953 1.00 20.43 30 LEU B C 1
ATOM 2526 O O . LEU B 1 33 ? 140.705 1.254 43.145 1.00 20.08 30 LEU B O 1
ATOM 2531 N N . TYR B 1 34 ? 141.963 -0.475 43.897 1.00 20.46 31 TYR B N 1
ATOM 2532 C CA . TYR B 1 34 ? 142.952 -0.412 42.835 1.00 20.59 31 TYR B CA 1
ATOM 2533 C C . TYR B 1 34 ? 142.452 -1.166 41.615 1.00 20.95 31 TYR B C 1
ATOM 2534 O O . TYR B 1 34 ? 141.938 -2.289 41.730 1.00 20.56 31 TYR B O 1
ATOM 2543 N N . GLN B 1 35 ? 142.628 -0.552 40.447 1.00 20.86 32 GLN B N 1
ATOM 2544 C CA . GLN B 1 35 ? 142.316 -1.203 39.188 1.00 21.07 32 GLN B CA 1
ATOM 2545 C C . GLN B 1 35 ? 143.458 -1.019 38.203 1.00 21.10 32 GLN B C 1
ATOM 2546 O O . GLN B 1 35 ? 143.811 0.107 37.850 1.00 20.70 32 GLN B O 1
ATOM 2552 N N . GLU B 1 36 ? 144.026 -2.142 37.773 1.00 21.12 33 GLU B N 1
ATOM 2553 C CA . GLU B 1 36 ? 145.031 -2.153 36.734 1.00 21.57 33 GLU B CA 1
ATOM 2554 C C . GLU B 1 36 ? 144.375 -1.736 35.441 1.00 20.92 33 GLU B C 1
ATOM 2555 O O . GLU B 1 36 ? 143.258 -2.161 35.139 1.00 21.11 33 GLU B O 1
ATOM 2561 N N . ILE B 1 37 ? 145.062 -0.892 34.679 1.00 20.52 34 ILE B N 1
ATOM 2562 C CA . ILE B 1 37 ? 144.538 -0.467 33.380 1.00 19.98 34 ILE B CA 1
ATOM 2563 C C . ILE B 1 37 ? 145.527 -0.793 32.260 1.00 20.16 34 ILE B C 1
ATOM 2564 O O . ILE B 1 37 ? 146.744 -0.791 32.484 1.00 19.86 34 ILE B O 1
ATOM 2569 N N . PRO B 1 38 ? 145.005 -1.093 31.057 1.00 20.25 35 PRO B N 1
ATOM 2570 C CA . PRO B 1 38 ? 145.844 -1.452 29.910 1.00 20.17 35 PRO B CA 1
ATOM 2571 C C . PRO B 1 38 ? 146.552 -0.226 29.288 1.00 20.48 35 PRO B C 1
ATOM 2572 O O . PRO B 1 38 ? 146.324 0.123 28.125 1.00 20.29 35 PRO B O 1
ATOM 2576 N N . PHE B 1 39 ? 147.399 0.410 30.092 1.00 20.40 36 PHE B N 1
ATOM 2577 C CA . PHE B 1 39 ? 148.136 1.611 29.729 1.00 20.33 36 PHE B CA 1
ATOM 2578 C C . PHE B 1 39 ? 149.506 1.380 30.348 1.00 20.28 36 PHE B C 1
ATOM 2579 O O . PHE B 1 39 ? 149.611 1.175 31.561 1.00 20.14 36 PHE B O 1
ATOM 2587 N N . TYR B 1 40 ? 150.545 1.369 29.513 1.00 20.36 37 TYR B N 1
ATOM 2588 C CA . TYR B 1 40 ? 151.845 0.809 29.909 1.00 20.41 37 TYR B CA 1
ATOM 2589 C C . TYR B 1 40 ? 153.036 1.698 29.616 1.00 20.38 37 TYR B C 1
ATOM 2590 O O . TYR B 1 40 ? 153.049 2.439 28.631 1.00 20.56 37 TYR B O 1
ATOM 2599 N N . ASP B 1 41 ? 154.037 1.597 30.483 1.00 20.38 38 ASP B N 1
ATOM 2600 C CA . ASP B 1 41 ? 155.402 1.975 30.151 1.00 20.55 38 ASP B CA 1
ATOM 2601 C C . ASP B 1 41 ? 156.092 0.763 29.503 1.00 20.96 38 ASP B C 1
ATOM 2602 O O . ASP B 1 41 ? 155.772 -0.394 29.814 1.00 21.07 38 ASP B O 1
ATOM 2607 N N . GLU B 1 42 ? 157.011 1.024 28.579 1.00 21.53 39 GLU B N 1
ATOM 2608 C CA . GLU B 1 42 ? 157.821 -0.048 27.984 1.00 21.84 39 GLU B CA 1
ATOM 2609 C C . GLU B 1 42 ? 159.185 -0.043 28.649 1.00 21.90 39 GLU B C 1
ATOM 2610 O O . GLU B 1 42 ? 159.897 0.963 28.612 1.00 22.11 39 GLU B O 1
ATOM 2616 N N . ILE B 1 43 ? 159.537 -1.152 29.290 1.00 22.56 40 ILE B N 1
ATOM 2617 C CA . ILE B 1 43 ? 160.833 -1.252 29.964 1.00 23.28 40 ILE B CA 1
ATOM 2618 C C . ILE B 1 43 ? 161.725 -2.246 29.234 1.00 24.08 40 ILE B C 1
ATOM 2619 O O . ILE B 1 43 ? 161.350 -3.401 29.023 1.00 24.60 40 ILE B O 1
ATOM 2624 N N . TYR B 1 44 ? 162.898 -1.774 28.828 1.00 24.62 41 TYR B N 1
ATOM 2625 C CA . TYR B 1 44 ? 163.869 -2.620 28.158 1.00 25.30 41 TYR B CA 1
ATOM 2626 C C . TYR B 1 44 ? 165.022 -2.918 29.106 1.00 26.32 41 TYR B C 1
ATOM 2627 O O . TYR B 1 44 ? 165.658 -2.007 29.643 1.00 26.49 41 TYR B O 1
ATOM 2636 N N . ILE B 1 45 ? 165.257 -4.208 29.316 1.00 27.90 42 ILE B N 1
ATOM 2637 C CA . ILE B 1 45 ? 166.279 -4.686 30.243 1.00 29.68 42 ILE B CA 1
ATOM 2638 C C . ILE B 1 45 ? 167.312 -5.496 29.464 1.00 30.86 42 ILE B C 1
ATOM 2639 O O . ILE B 1 45 ? 166.958 -6.412 28.718 1.00 30.93 42 ILE B O 1
ATOM 2644 N N . ARG B 1 46 ? 168.580 -5.139 29.631 1.00 32.51 43 ARG B N 1
ATOM 2645 C CA . ARG B 1 46 ? 169.675 -5.899 29.033 1.00 34.39 43 ARG B CA 1
ATOM 2646 C C . ARG B 1 46 ? 170.862 -5.997 29.978 1.00 35.04 43 ARG B C 1
ATOM 2647 O O . ARG B 1 46 ? 170.996 -5.204 30.914 1.00 35.19 43 ARG B O 1
ATOM 2655 N N . GLU B 1 47 ? 171.715 -6.985 29.722 1.00 36.32 44 GLU B N 1
ATOM 2656 C CA . GLU B 1 47 ? 172.949 -7.170 30.474 1.00 37.13 44 GLU B CA 1
ATOM 2657 C C . GLU B 1 47 ? 173.909 -6.014 30.204 1.00 37.20 44 GLU B C 1
ATOM 2658 O O . GLU B 1 47 ? 174.052 -5.562 29.065 1.00 37.11 44 GLU B O 1
ATOM 2664 N N . GLY B 1 48 ? 174.543 -5.532 31.268 1.00 37.34 45 GLY B N 1
ATOM 2665 C CA . GLY B 1 48 ? 175.425 -4.374 31.200 1.00 37.78 45 GLY B CA 1
ATOM 2666 C C . GLY B 1 48 ? 175.581 -3.781 32.583 1.00 38.25 45 GLY B C 1
ATOM 2667 O O . GLY B 1 48 ? 175.068 -4.332 33.550 1.00 38.41 45 GLY B O 1
ATOM 2668 N N . VAL B 1 49 ? 176.289 -2.657 32.680 1.00 38.54 46 VAL B N 1
ATOM 2669 C CA . VAL B 1 49 ? 176.509 -1.992 33.965 1.00 38.56 46 VAL B CA 1
ATOM 2670 C C . VAL B 1 49 ? 175.193 -1.400 34.475 1.00 38.44 46 VAL B C 1
ATOM 2671 O O . VAL B 1 49 ? 174.378 -0.911 33.687 1.00 38.57 46 VAL B O 1
ATOM 2675 N N . LEU B 1 50 ? 174.995 -1.461 35.791 1.00 38.03 47 LEU B N 1
ATOM 2676 C CA . LEU B 1 50 ? 173.775 -0.975 36.421 1.00 37.49 47 LEU B CA 1
ATOM 2677 C C . LEU B 1 50 ? 173.501 0.503 36.132 1.00 37.10 47 LEU B C 1
ATOM 2678 O O . LEU B 1 50 ? 174.249 1.386 36.566 1.00 37.29 47 LEU B O 1
ATOM 2683 N N . ARG B 1 51 ? 172.439 0.737 35.358 1.00 36.45 48 ARG B N 1
ATOM 2684 C CA A ARG B 1 51 ? 171.919 2.078 35.112 0.70 36.22 48 ARG B CA 1
ATOM 2685 C CA B ARG B 1 51 ? 171.918 2.078 35.115 0.30 35.82 48 ARG B CA 1
ATOM 2686 C C . ARG B 1 51 ? 170.412 2.023 34.856 1.00 35.36 48 ARG B C 1
ATOM 2687 O O . ARG B 1 51 ? 169.888 1.011 34.372 1.00 35.23 48 ARG B O 1
ATOM 2702 N N . VAL B 1 52 ? 169.724 3.107 35.201 1.00 34.21 49 VAL B N 1
ATOM 2703 C CA . VAL B 1 52 ? 168.288 3.228 34.960 1.00 32.68 49 VAL B CA 1
ATOM 2704 C C . VAL B 1 52 ? 168.059 4.568 34.293 1.00 31.86 49 VAL B C 1
ATOM 2705 O O . VAL B 1 52 ? 168.304 5.628 34.890 1.00 31.61 49 VAL B O 1
ATOM 2709 N N A GLU B 1 53 ? 167.583 4.512 33.055 0.50 31.45 50 GLU B N 1
ATOM 2710 N N B GLU B 1 53 ? 167.609 4.513 33.042 0.50 31.40 50 GLU B N 1
ATOM 2711 C CA A GLU B 1 53 ? 167.331 5.707 32.265 0.50 30.99 50 GLU B CA 1
ATOM 2712 C CA B GLU B 1 53 ? 167.342 5.703 32.239 0.50 30.90 50 GLU B CA 1
ATOM 2713 C C A GLU B 1 53 ? 165.880 5.766 31.797 0.50 30.63 50 GLU B C 1
ATOM 2714 C C B GLU B 1 53 ? 165.873 5.765 31.826 0.50 30.58 50 GLU B C 1
ATOM 2715 O O A GLU B 1 53 ? 165.252 4.735 31.554 0.50 30.56 50 GLU B O 1
ATOM 2716 O O B GLU B 1 53 ? 165.228 4.732 31.643 0.50 30.49 50 GLU B O 1
ATOM 2727 N N . THR B 1 54 ? 165.351 6.982 31.696 1.00 30.35 51 THR B N 1
ATOM 2728 C CA . THR B 1 54 ? 164.032 7.209 31.107 1.00 29.97 51 THR B CA 1
ATOM 2729 C C . THR B 1 54 ? 164.189 8.142 29.913 1.00 29.69 51 THR B C 1
ATOM 2730 O O . THR B 1 54 ? 165.254 8.735 29.703 1.00 29.65 51 THR B O 1
ATOM 2734 N N . ASN B 1 55 ? 163.126 8.255 29.129 1.00 29.37 52 ASN B N 1
ATOM 2735 C CA . ASN B 1 55 ? 163.057 9.209 28.034 1.00 28.96 52 ASN B CA 1
ATOM 2736 C C . ASN B 1 55 ? 162.526 10.582 28.480 1.00 29.04 52 ASN B C 1
ATOM 2737 O O . ASN B 1 55 ? 162.232 11.429 27.643 1.00 29.03 52 ASN B O 1
ATOM 2742 N N . ILE B 1 56 ? 162.383 10.800 29.788 1.00 29.13 53 ILE B N 1
ATOM 2743 C CA . ILE B 1 56 ? 161.812 12.064 30.284 1.00 29.37 53 ILE B CA 1
ATOM 2744 C C . ILE B 1 56 ? 162.625 12.743 31.393 1.00 30.04 53 ILE B C 1
ATOM 2745 O O . ILE B 1 56 ? 162.078 13.506 32.198 1.00 30.09 53 ILE B O 1
ATOM 2750 N N . GLY B 1 57 ? 163.925 12.467 31.427 1.00 30.61 54 GLY B N 1
ATOM 2751 C CA . GLY B 1 57 ? 164.855 13.190 32.296 1.00 31.81 54 GLY B CA 1
ATOM 2752 C C . GLY B 1 57 ? 164.665 13.037 33.797 1.00 32.52 54 GLY B C 1
ATOM 2753 O O . GLY B 1 57 ? 164.849 13.998 34.553 1.00 32.86 54 GLY B O 1
ATOM 2754 N N . ILE B 1 58 ? 164.285 11.841 34.234 1.00 32.88 55 ILE B N 1
ATOM 2755 C CA . ILE B 1 58 ? 164.278 11.520 35.654 1.00 33.49 55 ILE B CA 1
ATOM 2756 C C . ILE B 1 58 ? 165.709 11.143 36.032 1.00 34.07 55 ILE B C 1
ATOM 2757 O O . ILE B 1 58 ? 166.273 10.202 35.457 1.00 33.98 55 ILE B O 1
ATOM 2762 N N . PRO B 1 59 ? 166.315 11.887 36.981 1.00 34.66 56 PRO B N 1
ATOM 2763 C CA . PRO B 1 59 ? 167.643 11.513 37.458 1.00 35.17 56 PRO B CA 1
ATOM 2764 C C . PRO B 1 59 ? 167.647 10.078 37.964 1.00 35.60 56 PRO B C 1
ATOM 2765 O O . PRO B 1 59 ? 166.661 9.629 38.559 1.00 35.92 56 PRO B O 1
ATOM 2769 N N . GLN B 1 60 ? 168.741 9.367 37.713 1.00 35.98 57 GLN B N 1
ATOM 2770 C CA . GLN B 1 60 ? 168.875 7.975 38.122 1.00 36.38 57 GLN B CA 1
ATOM 2771 C C . GLN B 1 60 ? 168.688 7.802 39.632 1.00 36.79 57 GLN B C 1
ATOM 2772 O O . GLN B 1 60 ? 167.900 6.963 40.065 1.00 36.57 57 GLN B O 1
ATOM 2778 N N . GLU B 1 61 ? 169.403 8.606 40.420 1.00 37.44 58 GLU B N 1
ATOM 2779 C CA . GLU B 1 61 ? 169.303 8.569 41.886 1.00 38.04 58 GLU B CA 1
ATOM 2780 C C . GLU B 1 61 ? 167.877 8.794 42.407 1.00 37.92 58 GLU B C 1
ATOM 2781 O O . GLU B 1 61 ? 167.530 8.320 43.489 1.00 38.19 58 GLU B O 1
ATOM 2787 N N . GLU B 1 62 ? 167.059 9.513 41.640 1.00 37.67 59 GLU B N 1
ATOM 2788 C CA . GLU B 1 62 ? 165.671 9.785 42.029 1.00 37.43 59 GLU B CA 1
ATOM 2789 C C . GLU B 1 62 ? 164.701 8.693 41.582 1.00 36.57 59 GLU B C 1
ATOM 2790 O O . GLU B 1 62 ? 163.563 8.639 42.055 1.00 36.84 59 GLU B O 1
ATOM 2796 N N . ASN B 1 63 ? 165.155 7.824 40.680 1.00 35.49 60 ASN B N 1
ATOM 2797 C CA . ASN B 1 63 ? 164.302 6.803 40.079 1.00 34.54 60 ASN B CA 1
ATOM 2798 C C . ASN B 1 63 ? 164.006 5.665 41.046 1.00 34.28 60 ASN B C 1
ATOM 2799 O O . ASN B 1 63 ? 164.929 5.065 41.593 1.00 34.31 60 ASN B O 1
ATOM 2804 N N . LEU B 1 64 ? 162.720 5.375 41.250 1.00 33.92 61 LEU B N 1
ATOM 2805 C CA . LEU B 1 64 ? 162.283 4.312 42.170 1.00 33.65 61 LEU B CA 1
ATOM 2806 C C . LEU B 1 64 ? 162.868 2.938 41.846 1.00 33.47 61 LEU B C 1
ATOM 2807 O O . LEU B 1 64 ? 163.144 2.152 42.751 1.00 33.09 61 LEU B O 1
ATOM 2812 N N . VAL B 1 65 ? 163.044 2.655 40.555 1.00 33.41 62 VAL B N 1
ATOM 2813 C CA . VAL B 1 65 ? 163.640 1.399 40.096 1.00 33.52 62 VAL B CA 1
ATOM 2814 C C . VAL B 1 65 ? 165.105 1.270 40.531 1.00 34.04 62 VAL B C 1
ATOM 2815 O O . VAL B 1 65 ? 165.528 0.205 40.989 1.00 33.82 62 VAL B O 1
ATOM 2819 N N . TYR B 1 66 ? 165.871 2.350 40.376 1.00 34.73 63 TYR B N 1
ATOM 2820 C CA . TYR B 1 66 ? 167.270 2.377 40.811 1.00 35.61 63 TYR B CA 1
ATOM 2821 C C . TYR B 1 66 ? 167.375 2.238 42.336 1.00 36.13 63 TYR B C 1
ATOM 2822 O O . TYR B 1 66 ? 168.116 1.387 42.832 1.00 36.00 63 TYR B O 1
ATOM 2831 N N . LYS B 1 67 ? 166.617 3.063 43.064 1.00 36.79 64 LYS B N 1
ATOM 2832 C CA . LYS B 1 67 ? 166.496 2.948 44.521 1.00 37.65 64 LYS B CA 1
ATOM 2833 C C . LYS B 1 67 ? 166.191 1.508 44.940 1.00 38.05 64 LYS B C 1
ATOM 2834 O O . LYS B 1 67 ? 166.814 0.978 45.861 1.00 38.18 64 LYS B O 1
ATOM 2840 N N . GLY B 1 68 ? 165.245 0.882 44.243 1.00 38.50 65 GLY B N 1
ATOM 2841 C CA . GLY B 1 68 ? 164.877 -0.507 44.489 1.00 39.01 65 GLY B CA 1
ATOM 2842 C C . GLY B 1 68 ? 165.981 -1.508 44.210 1.00 39.57 65 GLY B C 1
ATOM 2843 O O . GLY B 1 68 ? 166.159 -2.463 44.968 1.00 39.21 65 GLY B O 1
ATOM 2844 N N . LEU B 1 69 ? 166.715 -1.297 43.116 1.00 40.20 66 LEU B N 1
ATOM 2845 C CA . LEU B 1 69 ? 167.798 -2.208 42.722 1.00 40.87 66 LEU B CA 1
ATOM 2846 C C . LEU B 1 69 ? 169.024 -2.101 43.625 1.00 41.59 66 LEU B C 1
ATOM 2847 O O . LEU B 1 69 ? 169.715 -3.095 43.840 1.00 41.76 66 LEU B O 1
ATOM 2852 N N . ARG B 1 70 ? 169.285 -0.904 44.147 1.00 42.63 67 ARG B N 1
ATOM 2853 C CA . ARG B 1 70 ? 170.352 -0.694 45.133 1.00 43.88 67 ARG B CA 1
ATOM 2854 C C . ARG B 1 70 ? 170.033 -1.377 46.461 1.00 44.59 67 ARG B C 1
ATOM 2855 O O . ARG B 1 70 ? 170.924 -1.930 47.113 1.00 44.87 67 ARG B O 1
ATOM 2863 N N . GLU B 1 71 ? 168.763 -1.334 46.858 1.00 45.36 68 GLU B N 1
ATOM 2864 C CA . GLU B 1 71 ? 168.316 -2.008 48.071 1.00 45.98 68 GLU B CA 1
ATOM 2865 C C . GLU B 1 71 ? 168.329 -3.524 47.894 1.00 46.30 68 GLU B C 1
ATOM 2866 O O . GLU B 1 71 ? 168.672 -4.250 48.822 1.00 46.54 68 GLU B O 1
ATOM 2872 N N . PHE B 1 72 ? 167.977 -3.992 46.698 1.00 46.75 69 PHE B N 1
ATOM 2873 C CA . PHE B 1 72 ? 168.079 -5.412 46.342 1.00 47.31 69 PHE B CA 1
ATOM 2874 C C . PHE B 1 72 ? 169.503 -5.944 46.564 1.00 47.69 69 PHE B C 1
ATOM 2875 O O . PHE B 1 72 ? 169.687 -7.017 47.139 1.00 47.56 69 PHE B O 1
ATOM 2883 N N . GLU B 1 73 ? 170.492 -5.181 46.098 1.00 48.25 70 GLU B N 1
ATOM 2884 C CA . GLU B 1 73 ? 171.909 -5.509 46.263 1.00 48.85 70 GLU B CA 1
ATOM 2885 C C . GLU B 1 73 ? 172.299 -5.606 47.738 1.00 49.38 70 GLU B C 1
ATOM 2886 O O . GLU B 1 73 ? 172.980 -6.546 48.151 1.00 49.55 70 GLU B O 1
ATOM 2892 N N . ARG B 1 74 ? 171.853 -4.623 48.516 1.00 49.92 71 ARG B N 1
ATOM 2893 C CA . ARG B 1 74 ? 172.153 -4.519 49.937 1.00 50.64 71 ARG B CA 1
ATOM 2894 C C . ARG B 1 74 ? 171.585 -5.699 50.729 1.00 50.85 71 ARG B C 1
ATOM 2895 O O . ARG B 1 74 ? 172.289 -6.301 51.543 1.00 51.02 71 ARG B O 1
ATOM 2903 N N . ILE B 1 75 ? 170.318 -6.025 50.469 1.00 50.93 72 ILE B N 1
ATOM 2904 C CA . ILE B 1 75 ? 169.588 -7.072 51.189 1.00 50.89 72 ILE B CA 1
ATOM 2905 C C . ILE B 1 75 ? 170.102 -8.483 50.878 1.00 50.84 72 ILE B C 1
ATOM 2906 O O . ILE B 1 75 ? 170.188 -9.328 51.774 1.00 50.84 72 ILE B O 1
ATOM 2911 N N . THR B 1 76 ? 170.452 -8.722 49.615 1.00 50.68 73 THR B N 1
ATOM 2912 C CA . THR B 1 76 ? 170.806 -10.062 49.146 1.00 50.48 73 THR B CA 1
ATOM 2913 C C . THR B 1 76 ? 172.316 -10.315 49.057 1.00 50.36 73 THR B C 1
ATOM 2914 O O . THR B 1 76 ? 172.765 -11.453 49.194 1.00 50.30 73 THR B O 1
ATOM 2918 N N . GLY B 1 77 ? 173.086 -9.257 48.817 1.00 50.22 74 GLY B N 1
ATOM 2919 C CA . GLY B 1 77 ? 174.525 -9.382 48.597 1.00 49.83 74 GLY B CA 1
ATOM 2920 C C . GLY B 1 77 ? 174.900 -9.466 47.127 1.00 49.67 74 GLY B C 1
ATOM 2921 O O . GLY B 1 77 ? 176.045 -9.186 46.758 1.00 49.75 74 GLY B O 1
ATOM 2922 N N . ILE B 1 78 ? 173.932 -9.847 46.290 1.00 49.28 75 ILE B N 1
ATOM 2923 C CA . ILE B 1 78 ? 174.136 -10.011 44.843 1.00 48.85 75 ILE B CA 1
ATOM 2924 C C . ILE B 1 78 ? 174.344 -8.665 44.142 1.00 48.41 75 ILE B C 1
ATOM 2925 O O . ILE B 1 78 ? 173.767 -7.653 44.553 1.00 48.68 75 ILE B O 1
ATOM 2930 N N . GLU B 1 79 ? 175.184 -8.668 43.104 1.00 47.82 76 GLU B N 1
ATOM 2931 C CA A GLU B 1 79 ? 175.445 -7.479 42.290 0.70 47.47 76 GLU B CA 1
ATOM 2932 C CA B GLU B 1 79 ? 175.427 -7.474 42.296 0.30 47.27 76 GLU B CA 1
ATOM 2933 C C . GLU B 1 79 ? 174.546 -7.483 41.050 1.00 46.93 76 GLU B C 1
ATOM 2934 O O . GLU B 1 79 ? 174.517 -8.464 40.300 1.00 46.92 76 GLU B O 1
ATOM 2945 N N . ILE B 1 80 ? 173.817 -6.386 40.841 1.00 46.01 77 ILE B N 1
ATOM 2946 C CA . ILE B 1 80 ? 172.894 -6.275 39.711 1.00 44.75 77 ILE B CA 1
ATOM 2947 C C . ILE B 1 80 ? 173.595 -5.687 38.491 1.00 43.93 77 ILE B C 1
ATOM 2948 O O . ILE B 1 80 ? 174.004 -4.525 38.496 1.00 43.65 77 ILE B O 1
ATOM 2953 N N . ASN B 1 81 ? 173.728 -6.502 37.449 1.00 42.82 78 ASN B N 1
ATOM 2954 C CA . ASN B 1 81 ? 174.334 -6.051 36.206 1.00 41.72 78 ASN B CA 1
ATOM 2955 C C . ASN B 1 81 ? 173.300 -5.967 35.094 1.00 40.61 78 ASN B C 1
ATOM 2956 O O . ASN B 1 81 ? 173.310 -6.766 34.153 1.00 40.47 78 ASN B O 1
ATOM 2961 N N . TYR B 1 82 ? 172.407 -4.988 35.218 1.00 39.40 79 TYR B N 1
ATOM 2962 C CA . TYR B 1 82 ? 171.389 -4.736 34.201 1.00 38.17 79 TYR B CA 1
ATOM 2963 C C . TYR B 1 82 ? 171.266 -3.263 33.850 1.00 37.23 79 TYR B C 1
ATOM 2964 O O . TYR B 1 82 ? 171.278 -2.394 34.724 1.00 36.88 79 TYR B O 1
ATOM 2973 N N . SER B 1 83 ? 171.167 -3.012 32.549 1.00 36.15 80 SER B N 1
ATOM 2974 C CA . SER B 1 83 ? 170.969 -1.685 31.993 1.00 34.73 80 SER B CA 1
ATOM 2975 C C . SER B 1 83 ? 169.484 -1.543 31.644 1.00 33.56 80 SER B C 1
ATOM 2976 O O . SER B 1 83 ? 168.973 -2.223 30.747 1.00 33.23 80 SER B O 1
ATOM 2979 N N . ILE B 1 84 ? 168.805 -0.657 32.372 1.00 32.19 81 ILE B N 1
ATOM 2980 C CA . ILE B 1 84 ? 167.357 -0.478 32.268 1.00 30.45 81 ILE B CA 1
ATOM 2981 C C . ILE B 1 84 ? 167.023 0.816 31.529 1.00 29.16 81 ILE B C 1
ATOM 2982 O O . ILE B 1 84 ? 167.510 1.887 31.892 1.00 29.12 81 ILE B O 1
ATOM 2987 N N . PHE B 1 85 ? 166.197 0.716 30.492 1.00 27.53 82 PHE B N 1
ATOM 2988 C CA . PHE B 1 85 ? 165.608 1.905 29.884 1.00 26.40 82 PHE B CA 1
ATOM 2989 C C . PHE B 1 85 ? 164.084 1.872 29.926 1.00 25.78 82 PHE B C 1
ATOM 2990 O O . PHE B 1 85 ? 163.459 0.943 29.415 1.00 25.37 82 PHE B O 1
ATOM 2998 N N . ILE B 1 86 ? 163.499 2.918 30.507 1.00 25.32 83 ILE B N 1
ATOM 2999 C CA . ILE B 1 86 ? 162.042 3.007 30.648 1.00 24.93 83 ILE B CA 1
ATOM 3000 C C . ILE B 1 86 ? 161.447 4.063 29.722 1.00 24.49 83 ILE B C 1
ATOM 3001 O O . ILE B 1 86 ? 161.769 5.247 29.829 1.00 24.83 83 ILE B O 1
ATOM 3006 N N . GLN B 1 87 ? 160.582 3.623 28.815 1.00 24.13 84 GLN B N 1
ATOM 3007 C CA . GLN B 1 87 ? 159.813 4.540 27.977 1.00 23.67 84 GLN B CA 1
ATOM 3008 C C . GLN B 1 87 ? 158.543 4.942 28.736 1.00 23.28 84 GLN B C 1
ATOM 3009 O O . GLN B 1 87 ? 157.596 4.162 28.849 1.00 23.00 84 GLN B O 1
ATOM 3015 N N . LYS B 1 88 ? 158.555 6.156 29.278 1.00 22.91 85 LYS B N 1
ATOM 3016 C CA . LYS B 1 88 ? 157.497 6.635 30.167 1.00 22.48 85 LYS B CA 1
ATOM 3017 C C . LYS B 1 88 ? 156.246 7.149 29.443 1.00 22.16 85 LYS B C 1
ATOM 3018 O O . LYS B 1 88 ? 156.132 8.338 29.128 1.00 22.65 85 LYS B O 1
ATOM 3024 N N . ASN B 1 89 ? 155.306 6.256 29.185 1.00 21.87 86 ASN B N 1
ATOM 3025 C CA . ASN B 1 89 ? 153.982 6.670 28.728 1.00 21.75 86 ASN B CA 1
ATOM 3026 C C . ASN B 1 89 ? 153.102 7.188 29.877 1.00 21.31 86 ASN B C 1
ATOM 3027 O O . ASN B 1 89 ? 152.305 8.108 29.686 1.00 21.39 86 ASN B O 1
ATOM 3032 N N . ILE B 1 90 ? 153.267 6.595 31.060 1.00 20.85 87 ILE B N 1
ATOM 3033 C CA . ILE B 1 90 ? 152.521 6.990 32.262 1.00 20.25 87 ILE B CA 1
ATOM 3034 C C . ILE B 1 90 ? 153.197 8.194 32.908 1.00 20.29 87 ILE B C 1
ATOM 3035 O O . ILE B 1 90 ? 154.275 8.058 33.488 1.00 20.35 87 ILE B O 1
ATOM 3040 N N . PRO B 1 91 ? 152.576 9.386 32.790 1.00 20.17 88 PRO B N 1
ATOM 3041 C CA . PRO B 1 91 ? 153.236 10.597 33.258 1.00 20.46 88 PRO B CA 1
ATOM 3042 C C . PRO B 1 91 ? 153.366 10.645 34.777 1.00 20.70 88 PRO B C 1
ATOM 3043 O O . PRO B 1 91 ? 152.450 10.221 35.484 1.00 20.96 88 PRO B O 1
ATOM 3047 N N . PRO B 1 92 ? 154.514 11.138 35.273 1.00 21.07 89 PRO B N 1
ATOM 3048 C CA . PRO B 1 92 ? 154.749 11.325 36.703 1.00 20.83 89 PRO B CA 1
ATOM 3049 C C . PRO B 1 92 ? 153.775 12.355 37.261 1.00 20.26 89 PRO B C 1
ATOM 3050 O O . PRO B 1 92 ? 153.514 13.365 36.607 1.00 20.17 89 PRO B O 1
ATOM 3054 N N . GLY B 1 93 ? 153.227 12.080 38.444 1.00 19.72 90 GLY B N 1
ATOM 3055 C CA . GLY B 1 93 ? 152.302 12.998 39.111 1.00 19.03 90 GLY B CA 1
ATOM 3056 C C . GLY B 1 93 ? 150.883 12.937 38.576 1.00 18.67 90 GLY B C 1
ATOM 3057 O O . GLY B 1 93 ? 150.074 13.812 38.873 1.00 19.08 90 GLY B O 1
ATOM 3058 N N . ALA B 1 94 ? 150.579 11.900 37.796 1.00 18.51 91 ALA B N 1
ATOM 3059 C CA . ALA B 1 94 ? 149.268 11.737 37.163 1.00 18.53 91 ALA B CA 1
ATOM 3060 C C . ALA B 1 94 ? 148.306 10.943 38.042 1.00 18.73 91 ALA B C 1
ATOM 3061 O O . ALA B 1 94 ? 147.122 10.815 37.721 1.00 18.92 91 ALA B O 1
ATOM 3063 N N . GLY B 1 95 ? 148.821 10.404 39.145 1.00 18.95 92 GLY B N 1
ATOM 3064 C CA . GLY B 1 95 ? 148.018 9.593 40.059 1.00 19.09 92 GLY B CA 1
ATOM 3065 C C . GLY B 1 95 ? 147.732 8.201 39.528 1.00 18.85 92 GLY B C 1
ATOM 3066 O O . GLY B 1 95 ? 146.766 7.571 39.943 1.00 19.06 92 GLY B O 1
ATOM 3067 N N . LEU B 1 96 ? 148.589 7.722 38.629 1.00 18.70 93 LEU B N 1
ATOM 3068 C CA . LEU B 1 96 ? 148.401 6.430 37.968 1.00 18.54 93 LEU B CA 1
ATOM 3069 C C . LEU B 1 96 ? 149.438 5.374 38.392 1.00 18.88 93 LEU B C 1
ATOM 3070 O O . LEU B 1 96 ? 149.528 4.298 37.790 1.00 18.76 93 LEU B O 1
ATOM 3075 N N . GLY B 1 97 ? 150.209 5.692 39.432 1.00 18.87 94 GLY B N 1
ATOM 3076 C CA . GLY B 1 97 ? 151.228 4.793 39.978 1.00 19.48 94 GLY B CA 1
ATOM 3077 C C . GLY B 1 97 ? 152.326 4.338 39.026 1.00 19.53 94 GLY B C 1
ATOM 3078 O O . GLY B 1 97 ? 152.873 3.251 39.192 1.00 19.62 94 GLY B O 1
ATOM 3079 N N . GLY B 1 98 ? 152.661 5.171 38.042 1.00 19.84 95 GLY B N 1
ATOM 3080 C CA . GLY B 1 98 ? 153.663 4.819 37.027 1.00 19.80 95 GLY B CA 1
ATOM 3081 C C . GLY B 1 98 ? 155.004 4.356 37.576 1.00 19.92 95 GLY B C 1
ATOM 3082 O O . GLY B 1 98 ? 155.486 3.286 37.216 1.00 19.96 95 GLY B O 1
ATOM 3083 N N . GLY B 1 99 ? 155.597 5.171 38.445 1.00 20.02 96 GLY B N 1
ATOM 3084 C CA . GLY B 1 99 ? 156.864 4.853 39.102 1.00 20.53 96 GLY B CA 1
ATOM 3085 C C . GLY B 1 99 ? 156.801 3.627 40.005 1.00 20.44 96 GLY B C 1
ATOM 3086 O O . GLY B 1 99 ? 157.747 2.847 40.062 1.00 20.25 96 GLY B O 1
ATOM 3087 N N . SER B 1 100 ? 155.685 3.463 40.710 1.00 20.84 97 SER B N 1
ATOM 3088 C CA . SER B 1 100 ? 155.465 2.291 41.572 1.00 20.99 97 SER B CA 1
ATOM 3089 C C . SER B 1 100 ? 155.360 1.014 40.744 1.00 20.33 97 SER B C 1
ATOM 3090 O O . SER B 1 100 ? 155.902 -0.021 41.114 1.00 20.38 97 SER B O 1
ATOM 3093 N N . SER B 1 101 ? 154.642 1.100 39.628 1.00 20.02 98 SER B N 1
ATOM 3094 C CA . SER B 1 101 ? 154.581 0.015 38.659 1.00 19.69 98 SER B CA 1
ATOM 3095 C C . SER B 1 101 ? 155.980 -0.334 38.134 1.00 19.48 98 SER B C 1
ATOM 3096 O O . SER B 1 101 ? 156.347 -1.502 38.109 1.00 19.17 98 SER B O 1
ATOM 3099 N N . ASN B 1 102 ? 156.758 0.680 37.742 1.00 19.52 99 ASN B N 1
ATOM 3100 C CA . ASN B 1 102 ? 158.104 0.450 37.210 1.00 19.67 99 ASN B CA 1
ATOM 3101 C C . ASN B 1 102 ? 158.916 -0.338 38.235 1.00 19.96 99 ASN B C 1
ATOM 3102 O O . ASN B 1 102 ? 159.514 -1.358 37.905 1.00 19.90 99 ASN B O 1
ATOM 3107 N N . LEU B 1 103 ? 158.904 0.140 39.479 1.00 20.12 100 LEU B N 1
ATOM 3108 C CA . LEU B 1 103 ? 159.592 -0.511 40.600 1.00 20.47 100 LEU B CA 1
ATOM 3109 C C . LEU B 1 103 ? 159.197 -1.985 40.796 1.00 20.79 100 LEU B C 1
ATOM 3110 O O . LEU B 1 103 ? 160.063 -2.852 40.829 1.00 21.12 100 LEU B O 1
ATOM 3115 N N . ALA B 1 104 ? 157.900 -2.267 40.914 1.00 21.09 101 ALA B N 1
ATOM 3116 C CA . ALA B 1 104 ? 157.422 -3.635 41.162 1.00 21.44 101 ALA B CA 1
ATOM 3117 C C . ALA B 1 104 ? 157.774 -4.598 40.035 1.00 21.88 101 ALA B C 1
ATOM 3118 O O . ALA B 1 104 ? 158.266 -5.698 40.284 1.00 21.92 101 ALA B O 1
ATOM 3120 N N . VAL B 1 105 ? 157.502 -4.171 38.804 1.00 22.44 102 VAL B N 1
ATOM 3121 C CA . VAL B 1 105 ? 157.675 -4.982 37.598 1.00 23.08 102 VAL B CA 1
ATOM 3122 C C . VAL B 1 105 ? 159.149 -5.329 37.313 1.00 23.46 102 VAL B C 1
ATOM 3123 O O . VAL B 1 105 ? 159.473 -6.469 36.967 1.00 23.79 102 VAL B O 1
ATOM 3127 N N . VAL B 1 106 ? 160.029 -4.346 37.473 1.00 24.19 103 VAL B N 1
ATOM 3128 C CA . VAL B 1 106 ? 161.466 -4.530 37.269 1.00 25.00 103 VAL B CA 1
ATOM 3129 C C . VAL B 1 106 ? 162.087 -5.422 38.355 1.00 25.64 103 VAL B C 1
ATOM 3130 O O . VAL B 1 106 ? 162.804 -6.376 38.048 1.00 25.84 103 VAL B O 1
ATOM 3134 N N . LEU B 1 107 ? 161.802 -5.115 39.616 1.00 26.33 104 LEU B N 1
ATOM 3135 C CA . LEU B 1 107 ? 162.330 -5.903 40.723 1.00 27.09 104 LEU B CA 1
ATOM 3136 C C . LEU B 1 107 ? 161.821 -7.343 40.708 1.00 27.54 104 LEU B C 1
ATOM 3137 O O . LEU B 1 107 ? 162.589 -8.265 40.985 1.00 27.69 104 LEU B O 1
ATOM 3142 N N . LYS B 1 108 ? 160.550 -7.539 40.354 1.00 27.90 105 LYS B N 1
ATOM 3143 C CA . LYS B 1 108 ? 160.020 -8.886 40.160 1.00 28.59 105 LYS B CA 1
ATOM 3144 C C . LYS B 1 108 ? 160.793 -9.640 39.076 1.00 29.18 105 LYS B C 1
ATOM 3145 O O . LYS B 1 108 ? 161.175 -10.797 39.279 1.00 29.11 105 LYS B O 1
ATOM 3151 N N . LYS B 1 109 ? 161.015 -8.981 37.936 1.00 29.74 106 LYS B N 1
ATOM 3152 C CA . LYS B 1 109 ? 161.712 -9.596 36.804 1.00 30.67 106 LYS B CA 1
ATOM 3153 C C . LYS B 1 109 ? 163.175 -9.905 37.112 1.00 31.25 106 LYS B C 1
ATOM 3154 O O . LYS B 1 109 ? 163.659 -10.991 36.804 1.00 31.25 106 LYS B O 1
ATOM 3160 N N . VAL B 1 110 ? 163.872 -8.937 37.696 1.00 32.12 107 VAL B N 1
ATOM 3161 C CA . VAL B 1 110 ? 165.278 -9.102 38.042 1.00 33.49 107 VAL B CA 1
ATOM 3162 C C . VAL B 1 110 ? 165.441 -10.213 39.088 1.00 34.33 107 VAL B C 1
ATOM 3163 O O . VAL B 1 110 ? 166.353 -11.032 38.972 1.00 34.39 107 VAL B O 1
ATOM 3167 N N . ASN B 1 111 ? 164.534 -10.255 40.070 1.00 35.35 108 ASN B N 1
ATOM 3168 C CA . ASN B 1 111 ? 164.480 -11.344 41.051 1.00 36.48 108 ASN B CA 1
ATOM 3169 C C . ASN B 1 111 ? 164.460 -12.724 40.392 1.00 37.31 108 ASN B C 1
ATOM 3170 O O . ASN B 1 111 ? 165.235 -13.600 40.784 1.00 37.77 108 ASN B O 1
ATOM 3175 N N A GLU B 1 112 ? 163.588 -12.898 39.400 0.50 37.65 109 GLU B N 1
ATOM 3176 N N B GLU B 1 112 ? 163.602 -12.915 39.390 0.50 37.75 109 GLU B N 1
ATOM 3177 C CA A GLU B 1 112 ? 163.459 -14.159 38.666 0.50 38.18 109 GLU B CA 1
ATOM 3178 C CA B GLU B 1 112 ? 163.507 -14.213 38.713 0.50 38.41 109 GLU B CA 1
ATOM 3179 C C A GLU B 1 112 ? 164.718 -14.484 37.855 0.50 38.52 109 GLU B C 1
ATOM 3180 C C B GLU B 1 112 ? 164.723 -14.507 37.823 0.50 38.63 109 GLU B C 1
ATOM 3181 O O A GLU B 1 112 ? 165.165 -15.634 37.826 0.50 38.58 109 GLU B O 1
ATOM 3182 O O B GLU B 1 112 ? 165.142 -15.661 37.706 0.50 38.70 109 GLU B O 1
ATOM 3193 N N . LEU B 1 113 ? 165.283 -13.461 37.214 1.00 38.81 110 LEU B N 1
ATOM 3194 C CA . LEU B 1 113 ? 166.496 -13.590 36.391 1.00 39.36 110 LEU B CA 1
ATOM 3195 C C . LEU B 1 113 ? 167.720 -14.005 37.216 1.00 39.95 110 LEU B C 1
ATOM 3196 O O . LEU B 1 113 ? 168.657 -14.614 36.687 1.00 39.99 110 LEU B O 1
ATOM 3201 N N . LEU B 1 114 ? 167.695 -13.669 38.506 1.00 40.36 111 LEU B N 1
ATOM 3202 C CA . LEU B 1 114 ? 168.760 -14.017 39.441 1.00 40.99 111 LEU B CA 1
ATOM 3203 C C . LEU B 1 114 ? 168.416 -15.246 40.292 1.00 41.27 111 LEU B C 1
ATOM 3204 O O . LEU B 1 114 ? 168.966 -15.427 41.377 1.00 41.64 111 LEU B O 1
ATOM 3209 N N . GLY B 1 115 ? 167.508 -16.081 39.789 1.00 41.59 112 GLY B N 1
ATOM 3210 C CA . GLY B 1 115 ? 167.137 -17.334 40.446 1.00 41.89 112 GLY B CA 1
ATOM 3211 C C . GLY B 1 115 ? 166.263 -17.197 41.682 1.00 42.06 112 GLY B C 1
ATOM 3212 O O . GLY B 1 115 ? 166.259 -18.085 42.539 1.00 42.22 112 GLY B O 1
ATOM 3213 N N . SER B 1 116 ? 165.529 -16.086 41.772 1.00 41.88 113 SER B N 1
ATOM 3214 C CA . SER B 1 116 ? 164.584 -15.813 42.871 1.00 41.84 113 SER B CA 1
ATOM 3215 C C . SER B 1 116 ? 165.166 -15.853 44.305 1.00 41.82 113 SER B C 1
ATOM 3216 O O . SER B 1 116 ? 164.647 -16.575 45.162 1.00 41.83 113 SER B O 1
ATOM 3219 N N . PRO B 1 117 ? 166.224 -15.057 44.580 1.00 41.81 114 PRO B N 1
ATOM 3220 C CA . PRO B 1 117 ? 166.766 -15.011 45.946 1.00 41.78 114 PRO B CA 1
ATOM 3221 C C . PRO B 1 117 ? 165.735 -14.552 46.974 1.00 41.81 114 PRO B C 1
ATOM 3222 O O . PRO B 1 117 ? 165.823 -14.924 48.148 1.00 41.90 114 PRO B O 1
ATOM 3226 N N . LEU B 1 118 ? 164.765 -13.757 46.528 1.00 41.65 115 LEU B N 1
ATOM 3227 C CA . LEU B 1 118 ? 163.683 -13.306 47.390 1.00 41.57 115 LEU B CA 1
ATOM 3228 C C . LEU B 1 118 ? 162.391 -14.041 47.081 1.00 41.45 115 LEU B C 1
ATOM 3229 O O . LEU B 1 118 ? 162.125 -14.408 45.932 1.00 41.55 115 LEU B O 1
ATOM 3234 N N . SER B 1 119 ? 161.600 -14.264 48.124 1.00 41.14 116 SER B N 1
ATOM 3235 C CA . SER B 1 119 ? 160.292 -14.882 47.989 1.00 41.10 116 SER B CA 1
ATOM 3236 C C . SER B 1 119 ? 159.241 -13.807 47.699 1.00 41.18 116 SER B C 1
ATOM 3237 O O . SER B 1 119 ? 159.568 -12.619 47.655 1.00 41.10 116 SER B O 1
ATOM 3240 N N . GLU B 1 120 ? 157.988 -14.221 47.507 1.00 41.48 117 GLU B N 1
ATOM 3241 C CA . GLU B 1 120 ? 156.887 -13.286 47.247 1.00 42.11 117 GLU B CA 1
ATOM 3242 C C . GLU B 1 120 ? 156.752 -12.223 48.345 1.00 41.97 117 GLU B C 1
ATOM 3243 O O . GLU B 1 120 ? 156.619 -11.030 48.044 1.00 41.96 117 GLU B O 1
ATOM 3249 N N . GLU B 1 121 ? 156.809 -12.658 49.609 1.00 41.89 118 GLU B N 1
ATOM 3250 C CA . GLU B 1 121 ? 156.622 -11.761 50.756 1.00 41.72 118 GLU B CA 1
ATOM 3251 C C . GLU B 1 121 ? 157.757 -10.762 50.899 1.00 41.10 118 GLU B C 1
ATOM 3252 O O . GLU B 1 121 ? 157.521 -9.597 51.217 1.00 41.12 118 GLU B O 1
ATOM 3258 N N . GLU B 1 122 ? 158.981 -11.222 50.663 1.00 40.63 119 GLU B N 1
ATOM 3259 C CA . GLU B 1 122 ? 160.168 -10.374 50.760 1.00 40.21 119 GLU B CA 1
ATOM 3260 C C . GLU B 1 122 ? 160.167 -9.291 49.677 1.00 39.77 119 GLU B C 1
ATOM 3261 O O . GLU B 1 122 ? 160.470 -8.119 49.951 1.00 39.66 119 GLU B O 1
ATOM 3267 N N . LEU B 1 123 ? 159.807 -9.696 48.458 1.00 39.04 120 LEU B N 1
ATOM 3268 C CA . LEU B 1 123 ? 159.647 -8.783 47.331 1.00 38.21 120 LEU B CA 1
ATOM 3269 C C . LEU B 1 123 ? 158.564 -7.746 47.627 1.00 37.99 120 LEU B C 1
ATOM 3270 O O . LEU B 1 123 ? 158.752 -6.560 47.346 1.00 37.92 120 LEU B O 1
ATOM 3275 N N . ARG B 1 124 ? 157.446 -8.196 48.203 1.00 37.53 121 ARG B N 1
ATOM 3276 C CA . ARG B 1 124 ? 156.394 -7.293 48.689 1.00 37.16 121 ARG B CA 1
ATOM 3277 C C . ARG B 1 124 ? 156.939 -6.251 49.667 1.00 36.66 121 ARG B C 1
ATOM 3278 O O . ARG B 1 124 ? 156.671 -5.056 49.511 1.00 36.37 121 ARG B O 1
ATOM 3286 N N A GLU B 1 125 ? 157.693 -6.710 50.666 0.50 36.37 122 GLU B N 1
ATOM 3287 N N B GLU B 1 125 ? 157.696 -6.722 50.660 0.50 36.32 122 GLU B N 1
ATOM 3288 C CA A GLU B 1 125 ? 158.272 -5.829 51.686 0.50 36.13 122 GLU B CA 1
ATOM 3289 C CA B GLU B 1 125 ? 158.294 -5.872 51.696 0.50 36.07 122 GLU B CA 1
ATOM 3290 C C A GLU B 1 125 ? 159.318 -4.871 51.125 0.50 35.72 122 GLU B C 1
ATOM 3291 C C B GLU B 1 125 ? 159.312 -4.885 51.127 0.50 35.67 122 GLU B C 1
ATOM 3292 O O A GLU B 1 125 ? 159.410 -3.727 51.569 0.50 35.72 122 GLU B O 1
ATOM 3293 O O B GLU B 1 125 ? 159.376 -3.738 51.566 0.50 35.67 122 GLU B O 1
ATOM 3304 N N . LEU B 1 126 ? 160.101 -5.343 50.156 1.00 35.43 123 LEU B N 1
ATOM 3305 C CA . LEU B 1 126 ? 161.122 -4.512 49.505 1.00 34.95 123 LEU B CA 1
ATOM 3306 C C . LEU B 1 126 ? 160.488 -3.353 48.715 1.00 34.21 123 LEU B C 1
ATOM 3307 O O . LEU B 1 126 ? 160.776 -2.186 48.987 1.00 34.29 123 LEU B O 1
ATOM 3312 N N . VAL B 1 127 ? 159.622 -3.675 47.757 1.00 33.28 124 VAL B N 1
ATOM 3313 C CA . VAL B 1 127 ? 158.971 -2.642 46.943 1.00 32.34 124 VAL B CA 1
ATOM 3314 C C . VAL B 1 127 ? 158.014 -1.782 47.777 1.00 31.86 124 VAL B C 1
ATOM 3315 O O . VAL B 1 127 ? 157.865 -0.584 47.525 1.00 31.56 124 VAL B O 1
ATOM 3319 N N . GLY B 1 128 ? 157.387 -2.401 48.779 1.00 31.42 125 GLY B N 1
ATOM 3320 C CA . GLY B 1 128 ? 156.481 -1.706 49.688 1.00 30.63 125 GLY B CA 1
ATOM 3321 C C . GLY B 1 128 ? 157.147 -0.666 50.572 1.00 30.50 125 GLY B C 1
ATOM 3322 O O . GLY B 1 128 ? 156.508 0.322 50.950 1.00 30.44 125 GLY B O 1
ATOM 3323 N N . SER B 1 129 ? 158.424 -0.880 50.898 1.00 30.17 126 SER B N 1
ATOM 3324 C CA . SER B 1 129 ? 159.171 0.046 51.759 1.00 30.31 126 SER B CA 1
ATOM 3325 C C . SER B 1 129 ? 159.555 1.331 51.028 1.00 30.27 126 SER B C 1
ATOM 3326 O O . SER B 1 129 ? 159.870 2.346 51.661 1.00 30.16 126 SER B O 1
ATOM 3329 N N . ILE B 1 130 ? 159.525 1.277 49.697 1.00 30.10 127 ILE B N 1
ATOM 3330 C CA . ILE B 1 130 ? 159.838 2.431 48.853 1.00 29.88 127 ILE B CA 1
ATOM 3331 C C . ILE B 1 130 ? 158.563 3.167 48.416 1.00 29.70 127 ILE B C 1
ATOM 3332 O O . ILE B 1 130 ? 158.506 4.406 48.440 1.00 29.60 127 ILE B O 1
ATOM 3337 N N . SER B 1 131 ? 157.541 2.403 48.036 1.00 29.18 128 SER B N 1
ATOM 3338 C CA . SER B 1 131 ? 156.274 2.982 47.586 1.00 28.83 128 SER B CA 1
ATOM 3339 C C . SER B 1 131 ? 155.084 2.129 48.034 1.00 28.19 128 SER B C 1
ATOM 3340 O O . SER B 1 131 ? 155.015 0.945 47.718 1.00 28.22 128 SER B O 1
ATOM 3343 N N . ALA B 1 132 ? 154.155 2.746 48.763 1.00 27.64 129 ALA B N 1
ATOM 3344 C CA . ALA B 1 132 ? 152.942 2.067 49.237 1.00 27.07 129 ALA B CA 1
ATOM 3345 C C . ALA B 1 132 ? 152.016 1.607 48.104 1.00 26.44 129 ALA B C 1
ATOM 3346 O O . ALA B 1 132 ? 151.186 0.710 48.303 1.00 26.40 129 ALA B O 1
ATOM 3348 N N . ASP B 1 133 ? 152.159 2.216 46.926 1.00 25.76 130 ASP B N 1
ATOM 3349 C CA . ASP B 1 133 ? 151.384 1.818 45.739 1.00 24.89 130 ASP B CA 1
ATOM 3350 C C . ASP B 1 133 ? 152.012 0.641 44.987 1.00 24.09 130 ASP B C 1
ATOM 3351 O O . ASP B 1 133 ? 151.357 0.017 44.150 1.00 23.90 130 ASP B O 1
ATOM 3356 N N . ALA B 1 134 ? 153.278 0.346 45.282 1.00 23.44 131 ALA B N 1
ATOM 3357 C CA . ALA B 1 134 ? 154.056 -0.655 44.528 1.00 22.88 131 ALA B CA 1
ATOM 3358 C C . ALA B 1 134 ? 153.613 -2.128 44.669 1.00 22.60 131 ALA B C 1
ATOM 3359 O O . ALA B 1 134 ? 153.541 -2.835 43.662 1.00 22.42 131 ALA B O 1
ATOM 3361 N N . PRO B 1 135 ? 153.333 -2.605 45.908 1.00 22.26 132 PRO B N 1
ATOM 3362 C CA . PRO B 1 135 ? 152.854 -3.978 46.076 1.00 21.91 132 PRO B CA 1
ATOM 3363 C C . PRO B 1 135 ? 151.619 -4.337 45.255 1.00 21.53 132 PRO B C 1
ATOM 3364 O O . PRO B 1 135 ? 151.480 -5.498 44.866 1.00 21.47 132 PRO B O 1
ATOM 3368 N N . PHE B 1 136 ? 150.732 -3.372 44.992 1.00 21.13 133 PHE B N 1
ATOM 3369 C CA . PHE B 1 136 ? 149.588 -3.649 44.122 1.00 21.14 133 PHE B CA 1
ATOM 3370 C C . PHE B 1 136 ? 150.023 -4.182 42.754 1.00 21.31 133 PHE B C 1
ATOM 3371 O O . PHE B 1 136 ? 149.357 -5.036 42.175 1.00 21.24 133 PHE B O 1
ATOM 3379 N N . PHE B 1 137 ? 151.132 -3.656 42.243 1.00 21.94 134 PHE B N 1
ATOM 3380 C CA . PHE B 1 137 ? 151.600 -4.018 40.906 1.00 22.27 134 PHE B CA 1
ATOM 3381 C C . PHE B 1 137 ? 152.267 -5.400 40.837 1.00 23.03 134 PHE B C 1
ATOM 3382 O O . PHE B 1 137 ? 152.576 -5.893 39.750 1.00 23.06 134 PHE B O 1
ATOM 3390 N N . LEU B 1 138 ? 152.445 -6.033 41.995 1.00 23.59 135 LEU B N 1
ATOM 3391 C CA . LEU B 1 138 ? 152.848 -7.441 42.045 1.00 24.36 135 LEU B CA 1
ATOM 3392 C C . LEU B 1 138 ? 151.646 -8.375 41.877 1.00 25.13 135 LEU B C 1
ATOM 3393 O O . LEU B 1 138 ? 151.816 -9.570 41.584 1.00 25.24 135 LEU B O 1
ATOM 3398 N N . LEU B 1 139 ? 150.438 -7.820 42.043 1.00 25.58 136 LEU B N 1
ATOM 3399 C CA . LEU B 1 139 ? 149.176 -8.551 41.883 1.00 26.16 136 LEU B CA 1
ATOM 3400 C C . LEU B 1 139 ? 148.497 -8.243 40.558 1.00 26.11 136 LEU B C 1
ATOM 3401 O O . LEU B 1 139 ? 148.017 -9.150 39.875 1.00 26.63 136 LEU B O 1
ATOM 3406 N N . GLY B 1 140 ? 148.416 -6.952 40.228 1.00 25.79 137 GLY B N 1
ATOM 3407 C CA . GLY B 1 140 ? 147.650 -6.475 39.080 1.00 25.37 137 GLY B CA 1
ATOM 3408 C C . GLY B 1 140 ? 146.153 -6.657 39.285 1.00 25.05 137 GLY B C 1
ATOM 3409 O O . GLY B 1 140 ? 145.697 -6.895 40.407 1.00 24.78 137 GLY B O 1
ATOM 3410 N N . LYS B 1 141 ? 145.404 -6.564 38.188 1.00 25.15 138 LYS B N 1
ATOM 3411 C CA . LYS B 1 141 ? 143.946 -6.771 38.164 1.00 25.19 138 LYS B CA 1
ATOM 3412 C C . LYS B 1 141 ? 143.170 -5.811 39.091 1.00 24.64 138 LYS B C 1
ATOM 3413 O O . LYS B 1 141 ? 143.409 -4.606 39.064 1.00 24.32 138 LYS B O 1
ATOM 3419 N N . SER B 1 142 ? 142.245 -6.345 39.891 1.00 24.08 139 SER B N 1
ATOM 3420 C CA . SER B 1 142 ? 141.480 -5.539 40.848 1.00 23.75 139 SER B CA 1
ATOM 3421 C C . SER B 1 142 ? 141.803 -5.960 42.282 1.00 23.42 139 SER B C 1
ATOM 3422 O O . SER B 1 142 ? 141.806 -7.157 42.604 1.00 23.26 139 SER B O 1
ATOM 3425 N N . ALA B 1 143 ? 142.061 -4.981 43.147 1.00 22.92 140 ALA B N 1
ATOM 3426 C CA . ALA B 1 143 ? 142.315 -5.272 44.556 1.00 22.43 140 ALA B CA 1
ATOM 3427 C C . ALA B 1 143 ? 141.931 -4.124 45.486 1.00 22.09 140 ALA B C 1
ATOM 3428 O O . ALA B 1 143 ? 142.196 -2.963 45.180 1.00 22.40 140 ALA B O 1
ATOM 3430 N N . ILE B 1 144 ? 141.299 -4.446 46.616 1.00 21.74 141 ILE B N 1
ATOM 3431 C CA . ILE B 1 144 ? 141.115 -3.469 47.699 1.00 21.10 141 ILE B CA 1
ATOM 3432 C C . ILE B 1 144 ? 142.447 -3.273 48.415 1.00 21.19 141 ILE B C 1
ATOM 3433 O O . ILE B 1 144 ? 143.069 -4.241 48.848 1.00 21.50 141 ILE B O 1
ATOM 3438 N N . GLY B 1 145 ? 142.871 -2.019 48.551 1.00 21.31 142 GLY B N 1
ATOM 3439 C CA . GLY B 1 145 ? 144.096 -1.694 49.258 1.00 21.00 142 GLY B CA 1
ATOM 3440 C C . GLY B 1 145 ? 143.770 -1.087 50.601 1.00 21.39 142 GLY B C 1
ATOM 3441 O O . GLY B 1 145 ? 143.043 -0.104 50.687 1.00 21.16 142 GLY B O 1
ATOM 3442 N N . ARG B 1 146 ? 144.309 -1.683 51.658 1.00 21.90 143 ARG B N 1
ATOM 3443 C CA . ARG B 1 146 ? 144.083 -1.200 53.009 1.00 22.38 143 ARG B CA 1
ATOM 3444 C C . ARG B 1 146 ? 145.418 -0.835 53.637 1.00 23.03 143 ARG B C 1
ATOM 3445 O O . ARG B 1 146 ? 146.473 -1.031 53.020 1.00 23.04 143 ARG B O 1
ATOM 3453 N N . GLY B 1 147 ? 145.371 -0.302 54.858 1.00 23.63 144 GLY B N 1
ATOM 3454 C CA . GLY B 1 147 ? 146.564 0.185 55.532 1.00 24.36 144 GLY B CA 1
ATOM 3455 C C . GLY B 1 147 ? 146.982 1.494 54.904 1.00 24.87 144 GLY B C 1
ATOM 3456 O O . GLY B 1 147 ? 146.289 2.498 55.048 1.00 25.18 144 GLY B O 1
ATOM 3457 N N . LYS B 1 148 ? 148.124 1.484 54.219 1.00 25.18 145 LYS B N 1
ATOM 3458 C CA . LYS B 1 148 ? 148.567 2.631 53.413 1.00 25.57 145 LYS B CA 1
ATOM 3459 C C . LYS B 1 148 ? 148.349 2.351 51.928 1.00 25.21 145 LYS B C 1
ATOM 3460 O O . LYS B 1 148 ? 148.691 3.169 51.075 1.00 25.54 145 LYS B O 1
ATOM 3466 N N . GLY B 1 149 ? 147.767 1.192 51.639 1.00 25.01 146 GLY B N 1
ATOM 3467 C CA . GLY B 1 149 ? 147.478 0.749 50.278 1.00 25.10 146 GLY B CA 1
ATOM 3468 C C . GLY B 1 149 ? 148.135 -0.588 50.004 1.00 25.25 146 GLY B C 1
ATOM 3469 O O . GLY B 1 149 ? 147.754 -1.303 49.071 1.00 24.81 146 GLY B O 1
ATOM 3470 N N . GLU B 1 150 ? 149.118 -0.923 50.846 1.00 25.77 147 GLU B N 1
ATOM 3471 C CA . GLU B 1 150 ? 149.949 -2.123 50.686 1.00 26.27 147 GLU B CA 1
ATOM 3472 C C . GLU B 1 150 ? 149.305 -3.427 51.173 1.00 26.04 147 GLU B C 1
ATOM 3473 O O . GLU B 1 150 ? 149.748 -4.510 50.777 1.00 26.49 147 GLU B O 1
ATOM 3479 N N . VAL B 1 151 ? 148.283 -3.333 52.028 1.00 25.97 148 VAL B N 1
ATOM 3480 C CA . VAL B 1 151 ? 147.569 -4.526 52.505 1.00 25.49 148 VAL B CA 1
ATOM 3481 C C . VAL B 1 151 ? 146.437 -4.809 51.534 1.00 25.68 148 VAL B C 1
ATOM 3482 O O . VAL B 1 151 ? 145.420 -4.111 51.525 1.00 25.95 148 VAL B O 1
ATOM 3486 N N . LEU B 1 152 ? 146.610 -5.847 50.729 1.00 25.58 149 LEU B N 1
ATOM 3487 C CA . LEU B 1 152 ? 145.797 -6.018 49.531 1.00 25.81 149 LEU B CA 1
ATOM 3488 C C . LEU B 1 152 ? 144.880 -7.224 49.546 1.00 26.17 149 LEU B C 1
ATOM 3489 O O . LEU B 1 152 ? 145.263 -8.297 50.014 1.00 26.24 149 LEU B O 1
ATOM 3494 N N . GLU B 1 153 ? 143.666 -7.032 49.026 1.00 26.12 150 GLU B N 1
ATOM 3495 C CA . GLU B 1 153 ? 142.692 -8.105 48.892 1.00 26.58 150 GLU B CA 1
ATOM 3496 C C . GLU B 1 153 ? 142.174 -8.156 47.453 1.00 26.46 150 GLU B C 1
ATOM 3497 O O . GLU B 1 153 ? 141.409 -7.283 47.040 1.00 26.32 150 GLU B O 1
ATOM 3503 N N . PRO B 1 154 ? 142.606 -9.164 46.674 1.00 26.82 151 PRO B N 1
ATOM 3504 C CA . PRO B 1 154 ? 142.121 -9.277 45.298 1.00 27.08 151 PRO B CA 1
ATOM 3505 C C . PRO B 1 154 ? 140.606 -9.467 45.258 1.00 27.10 151 PRO B C 1
ATOM 3506 O O . PRO B 1 154 ? 140.046 -10.164 46.111 1.00 26.95 151 PRO B O 1
ATOM 3510 N N . VAL B 1 155 ? 139.959 -8.832 44.281 1.00 27.16 152 VAL B N 1
ATOM 3511 C CA . VAL B 1 155 ? 138.506 -8.903 44.111 1.00 26.73 152 VAL B CA 1
ATOM 3512 C C . VAL B 1 155 ? 138.159 -8.971 42.626 1.00 27.15 152 VAL B C 1
ATOM 3513 O O . VAL B 1 155 ? 138.948 -8.543 41.779 1.00 27.28 152 VAL B O 1
ATOM 3517 N N A GLU B 1 156 ? 136.988 -9.514 42.309 0.50 27.12 153 GLU B N 1
ATOM 3518 N N B GLU B 1 156 ? 136.987 -9.531 42.329 0.50 27.15 153 GLU B N 1
ATOM 3519 C CA A GLU B 1 156 ? 136.482 -9.481 40.944 0.50 27.42 153 GLU B CA 1
ATOM 3520 C CA B GLU B 1 156 ? 136.404 -9.518 40.991 0.50 27.45 153 GLU B CA 1
ATOM 3521 C C A GLU B 1 156 ? 135.309 -8.510 40.880 0.50 27.37 153 GLU B C 1
ATOM 3522 C C B GLU B 1 156 ? 135.312 -8.457 40.947 0.50 27.40 153 GLU B C 1
ATOM 3523 O O A GLU B 1 156 ? 134.295 -8.693 41.562 0.50 27.25 153 GLU B O 1
ATOM 3524 O O B GLU B 1 156 ? 134.341 -8.527 41.710 0.50 27.31 153 GLU B O 1
ATOM 3535 N N . THR B 1 157 ? 135.469 -7.475 40.062 1.00 27.41 154 THR B N 1
ATOM 3536 C CA . THR B 1 157 ? 134.482 -6.409 39.946 1.00 27.31 154 THR B CA 1
ATOM 3537 C C . THR B 1 157 ? 133.507 -6.689 38.817 1.00 27.81 154 THR B C 1
ATOM 3538 O O . THR B 1 157 ? 133.756 -7.534 37.949 1.00 27.66 154 THR B O 1
ATOM 3542 N N . GLU B 1 158 ? 132.399 -5.957 38.823 1.00 28.10 155 GLU B N 1
ATOM 3543 C CA . GLU B 1 158 ? 131.457 -6.017 37.725 1.00 28.65 155 GLU B CA 1
ATOM 3544 C C . GLU B 1 158 ? 131.620 -4.809 36.807 1.00 28.27 155 GLU B C 1
ATOM 3545 O O . GLU B 1 158 ? 130.696 -4.453 36.072 1.00 28.67 155 GLU B O 1
ATOM 3551 N N . ILE B 1 159 ? 132.803 -4.195 36.845 1.00 27.74 156 ILE B N 1
ATOM 3552 C CA . ILE B 1 159 ? 133.104 -3.011 36.040 1.00 27.37 156 ILE B CA 1
ATOM 3553 C C . ILE B 1 159 ? 133.795 -3.397 34.731 1.00 27.41 156 ILE B C 1
ATOM 3554 O O . ILE B 1 159 ? 134.833 -4.059 34.736 1.00 27.06 156 ILE B O 1
ATOM 3559 N N . SER B 1 160 ? 133.202 -2.977 33.615 1.00 27.58 157 SER B N 1
ATOM 3560 C CA . SER B 1 160 ? 133.763 -3.215 32.286 1.00 27.46 157 SER B CA 1
ATOM 3561 C C . SER B 1 160 ? 133.390 -2.083 31.334 1.00 27.19 157 SER B C 1
ATOM 3562 O O . SER B 1 160 ? 132.549 -1.242 31.652 1.00 27.14 157 SER B O 1
ATOM 3565 N N . GLY B 1 161 ? 134.009 -2.070 30.157 1.00 26.90 158 GLY B N 1
ATOM 3566 C CA . GLY B 1 161 ? 133.637 -1.117 29.121 1.00 26.27 158 GLY B CA 1
ATOM 3567 C C . GLY B 1 161 ? 134.596 0.050 29.044 1.00 25.74 158 GLY B C 1
ATOM 3568 O O . GLY B 1 161 ? 135.677 0.012 29.634 1.00 25.69 158 GLY B O 1
ATOM 3569 N N . LYS B 1 162 ? 134.188 1.089 28.322 1.00 25.07 159 LYS B N 1
ATOM 3570 C CA . LYS B 1 162 ? 135.055 2.230 28.038 1.00 25.02 159 LYS B CA 1
ATOM 3571 C C . LYS B 1 162 ? 135.391 3.083 29.253 1.00 24.15 159 LYS B C 1
ATOM 3572 O O . LYS B 1 162 ? 134.516 3.460 30.027 1.00 24.25 159 LYS B O 1
ATOM 3578 N N A ILE B 1 163 ? 136.669 3.406 29.391 0.50 24.00 160 ILE B N 1
ATOM 3579 N N B ILE B 1 163 ? 136.681 3.358 29.418 0.50 23.97 160 ILE B N 1
ATOM 3580 C CA A ILE B 1 163 ? 137.108 4.393 30.368 0.50 23.58 160 ILE B CA 1
ATOM 3581 C CA B ILE B 1 163 ? 137.165 4.360 30.367 0.50 23.53 160 ILE B CA 1
ATOM 3582 C C A ILE B 1 163 ? 138.185 5.279 29.749 0.50 23.20 160 ILE B C 1
ATOM 3583 C C B ILE B 1 163 ? 138.099 5.290 29.605 0.50 23.14 160 ILE B C 1
ATOM 3584 O O A ILE B 1 163 ? 139.154 4.787 29.163 0.50 23.33 160 ILE B O 1
ATOM 3585 O O B ILE B 1 163 ? 138.894 4.836 28.778 0.50 23.21 160 ILE B O 1
ATOM 3594 N N . THR B 1 164 ? 137.989 6.590 29.866 1.00 22.73 161 THR B N 1
ATOM 3595 C CA . THR B 1 164 ? 138.880 7.567 29.258 1.00 21.67 161 THR B CA 1
ATOM 3596 C C . THR B 1 164 ? 139.595 8.373 30.328 1.00 20.67 161 THR B C 1
ATOM 3597 O O . THR B 1 164 ? 138.962 8.894 31.245 1.00 20.31 161 THR B O 1
ATOM 3601 N N . LEU B 1 165 ? 140.917 8.457 30.208 1.00 19.71 162 LEU B N 1
ATOM 3602 C CA . LEU B 1 165 ? 141.707 9.302 31.092 1.00 19.51 162 LEU B CA 1
ATOM 3603 C C . LEU B 1 165 ? 141.975 10.635 30.405 1.00 19.11 162 LEU B C 1
ATOM 3604 O O . LEU B 1 165 ? 142.241 10.683 29.200 1.00 18.50 162 LEU B O 1
ATOM 3609 N N . VAL B 1 166 ? 141.890 11.712 31.178 1.00 18.93 163 VAL B N 1
ATOM 3610 C CA . VAL B 1 166 ? 142.311 13.020 30.709 1.00 19.22 163 VAL B CA 1
ATOM 3611 C C . VAL B 1 166 ? 143.362 13.513 31.690 1.00 19.56 163 VAL B C 1
ATOM 3612 O O . VAL B 1 166 ? 143.058 13.806 32.857 1.00 19.55 163 VAL B O 1
ATOM 3616 N N . ILE B 1 167 ? 144.606 13.578 31.222 1.00 20.22 164 ILE B N 1
ATOM 3617 C CA . ILE B 1 167 ? 145.740 13.905 32.085 1.00 20.95 164 ILE B CA 1
ATOM 3618 C C . ILE B 1 167 ? 146.269 15.308 31.748 1.00 21.98 164 ILE B C 1
ATOM 3619 O O . ILE B 1 167 ? 146.806 15.517 30.658 1.00 21.44 164 ILE B O 1
ATOM 3624 N N . PRO B 1 168 ? 146.117 16.273 32.680 1.00 23.30 165 PRO B N 1
ATOM 3625 C CA . PRO B 1 168 ? 146.676 17.604 32.444 1.00 24.50 165 PRO B CA 1
ATOM 3626 C C . PRO B 1 168 ? 148.198 17.590 32.604 1.00 25.80 165 PRO B C 1
ATOM 3627 O O . PRO B 1 168 ? 148.758 16.594 33.072 1.00 26.06 165 PRO B O 1
ATOM 3631 N N . GLN B 1 169 ? 148.864 18.672 32.208 1.00 27.12 166 GLN B N 1
ATOM 3632 C CA . GLN B 1 169 ? 150.324 18.716 32.255 1.00 29.02 166 GLN B CA 1
ATOM 3633 C C . GLN B 1 169 ? 150.850 18.777 33.680 1.00 28.87 166 GLN B C 1
ATOM 3634 O O . GLN B 1 169 ? 151.935 18.271 33.969 1.00 29.58 166 GLN B O 1
ATOM 3640 N N . VAL B 1 170 ? 150.069 19.377 34.570 1.00 29.02 167 VAL B N 1
ATOM 3641 C CA . VAL B 1 170 ? 150.478 19.560 35.960 1.00 28.93 167 VAL B CA 1
ATOM 3642 C C . VAL B 1 170 ? 150.751 18.236 36.692 1.00 28.69 167 VAL B C 1
ATOM 3643 O O . VAL B 1 170 ? 150.021 17.256 36.540 1.00 28.83 167 VAL B O 1
ATOM 3647 N N . SER B 1 171 ? 151.840 18.220 37.451 1.00 28.35 168 SER B N 1
ATOM 3648 C CA . SER B 1 171 ? 152.220 17.079 38.264 1.00 28.16 168 SER B CA 1
ATOM 3649 C C . SER B 1 171 ? 151.712 17.288 39.691 1.00 27.77 168 SER B C 1
ATOM 3650 O O . SER B 1 171 ? 152.110 18.236 40.371 1.00 27.51 168 SER B O 1
ATOM 3653 N N . SER B 1 172 ? 150.819 16.403 40.132 1.00 27.28 169 SER B N 1
ATOM 3654 C CA . SER B 1 172 ? 150.264 16.474 41.479 1.00 26.73 169 SER B CA 1
ATOM 3655 C C . SER B 1 172 ? 151.187 15.809 42.495 1.00 26.57 169 SER B C 1
ATOM 3656 O O . SER B 1 172 ? 151.590 14.661 42.320 1.00 26.24 169 SER B O 1
ATOM 3659 N N . SER B 1 173 ? 151.509 16.537 43.557 1.00 26.55 170 SER B N 1
ATOM 3660 C CA . SER B 1 173 ? 152.292 15.985 44.654 1.00 26.82 170 SER B CA 1
ATOM 3661 C C . SER B 1 173 ? 151.359 15.265 45.635 1.00 26.88 170 SER B C 1
ATOM 3662 O O . SER B 1 173 ? 150.525 15.891 46.289 1.00 26.90 170 SER B O 1
ATOM 3665 N N . THR B 1 174 ? 151.501 13.945 45.713 1.00 27.12 171 THR B N 1
ATOM 3666 C CA . THR B 1 174 ? 150.701 13.104 46.597 1.00 27.16 171 THR B CA 1
ATOM 3667 C C . THR B 1 174 ? 150.834 13.585 48.038 1.00 27.33 171 THR B C 1
ATOM 3668 O O . THR B 1 174 ? 149.833 13.764 48.734 1.00 27.12 171 THR B O 1
ATOM 3672 N N . GLY B 1 175 ? 152.076 13.822 48.457 1.00 27.39 172 GLY B N 1
ATOM 3673 C CA . GLY B 1 175 ? 152.382 14.327 49.789 1.00 27.08 172 GLY B CA 1
ATOM 3674 C C . GLY B 1 175 ? 151.795 15.684 50.106 1.00 27.08 172 GLY B C 1
ATOM 3675 O O . GLY B 1 175 ? 151.352 15.910 51.232 1.00 27.11 172 GLY B O 1
ATOM 3676 N N . ARG B 1 176 ? 151.796 16.590 49.128 1.00 27.08 173 ARG B N 1
ATOM 3677 C CA . ARG B 1 176 ? 151.209 17.917 49.322 1.00 27.13 173 ARG B CA 1
ATOM 3678 C C . ARG B 1 176 ? 149.689 17.838 49.478 1.00 26.63 173 ARG B C 1
ATOM 3679 O O . ARG B 1 176 ? 149.106 18.542 50.303 1.00 26.53 173 ARG B O 1
ATOM 3687 N N . VAL B 1 177 ? 149.054 16.984 48.682 1.00 26.12 174 VAL B N 1
ATOM 3688 C CA . VAL B 1 177 ? 147.608 16.813 48.757 1.00 25.83 174 VAL B CA 1
ATOM 3689 C C . VAL B 1 177 ? 147.224 16.211 50.118 1.00 26.15 174 VAL B C 1
ATOM 3690 O O . VAL B 1 177 ? 146.330 16.727 50.797 1.00 25.31 174 VAL B O 1
ATOM 3694 N N . TYR B 1 178 ? 147.924 15.142 50.506 1.00 26.37 175 TYR B N 1
ATOM 3695 C CA . TYR B 1 178 ? 147.706 14.478 51.793 1.00 27.30 175 TYR B CA 1
ATOM 3696 C C . TYR B 1 178 ? 147.959 15.417 52.967 1.00 27.75 175 TYR B C 1
ATOM 3697 O O . TYR B 1 178 ? 147.362 15.260 54.020 1.00 27.99 175 TYR B O 1
ATOM 3706 N N . SER B 1 179 ? 148.849 16.390 52.779 1.00 28.71 176 SER B N 1
ATOM 3707 C CA . SER B 1 179 ? 149.203 17.350 53.832 1.00 29.39 176 SER B CA 1
ATOM 3708 C C . SER B 1 179 ? 148.146 18.425 54.036 1.00 29.34 176 SER B C 1
ATOM 3709 O O . SER B 1 179 ? 148.178 19.144 55.037 1.00 29.20 176 SER B O 1
ATOM 3712 N N . SER B 1 180 ? 147.215 18.529 53.089 1.00 29.27 177 SER B N 1
ATOM 3713 C CA . SER B 1 180 ? 146.126 19.500 53.171 1.00 29.36 177 SER B CA 1
ATOM 3714 C C . SER B 1 180 ? 144.836 18.890 53.737 1.00 29.22 177 SER B C 1
ATOM 3715 O O . SER B 1 180 ? 143.800 19.555 53.791 1.00 28.78 177 SER B O 1
ATOM 3718 N N . LEU B 1 181 ? 144.910 17.626 54.152 1.00 29.32 178 LEU B N 1
ATOM 3719 C CA . LEU B 1 181 ? 143.781 16.941 54.788 1.00 29.59 178 LEU B CA 1
ATOM 3720 C C . LEU B 1 181 ? 143.423 17.572 56.143 1.00 29.45 178 LEU B C 1
ATOM 3721 O O . LEU B 1 181 ? 144.310 17.909 56.933 1.00 29.54 178 LEU B O 1
ATOM 3726 N N . ARG B 1 182 ? 142.123 17.733 56.379 1.00 29.18 179 ARG B N 1
ATOM 3727 C CA . ARG B 1 182 ? 141.571 18.184 57.661 1.00 29.25 179 ARG B CA 1
ATOM 3728 C C . ARG B 1 182 ? 140.645 17.103 58.241 1.00 28.63 179 ARG B C 1
ATOM 3729 O O . ARG B 1 182 ? 140.310 16.133 57.543 1.00 28.14 179 ARG B O 1
ATOM 3737 N N . GLU B 1 183 ? 140.237 17.272 59.504 1.00 28.22 180 GLU B N 1
ATOM 3738 C CA . GLU B 1 183 ? 139.391 16.287 60.203 1.00 28.34 180 GLU B CA 1
ATOM 3739 C C . GLU B 1 183 ? 138.105 15.977 59.434 1.00 27.94 180 GLU B C 1
ATOM 3740 O O . GLU B 1 183 ? 137.661 14.834 59.407 1.00 27.82 180 GLU B O 1
ATOM 3746 N N . GLU B 1 184 ? 137.545 17.004 58.797 1.00 27.97 181 GLU B N 1
ATOM 3747 C CA . GLU B 1 184 ? 136.352 16.904 57.942 1.00 28.45 181 GLU B CA 1
ATOM 3748 C C . GLU B 1 184 ? 136.486 15.958 56.732 1.00 27.60 181 GLU B C 1
ATOM 3749 O O . GLU B 1 184 ? 135.485 15.480 56.201 1.00 27.71 181 GLU B O 1
ATOM 3755 N N . HIS B 1 185 ? 137.714 15.703 56.289 1.00 27.24 182 HIS B N 1
ATOM 3756 C CA . HIS B 1 185 ? 137.943 14.843 55.120 1.00 26.55 182 HIS B CA 1
ATOM 3757 C C . HIS B 1 185 ? 137.926 13.346 55.448 1.00 26.10 182 HIS B C 1
ATOM 3758 O O . HIS B 1 185 ? 137.659 12.517 54.568 1.00 25.87 182 HIS B O 1
ATOM 3765 N N . PHE B 1 186 ? 138.190 13.017 56.713 1.00 25.55 183 PHE B N 1
ATOM 3766 C CA . PHE B 1 186 ? 138.233 11.629 57.183 1.00 25.33 183 PHE B CA 1
ATOM 3767 C C . PHE B 1 186 ? 136.846 11.003 57.327 1.00 24.72 183 PHE B C 1
ATOM 3768 O O . PHE B 1 186 ? 135.887 11.667 57.738 1.00 24.46 183 PHE B O 1
ATOM 3776 N N . VAL B 1 187 ? 136.769 9.712 57.013 1.00 23.99 184 VAL B N 1
ATOM 37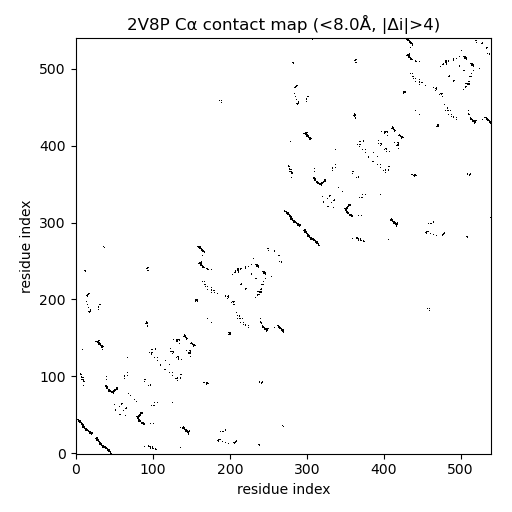77 C CA . VAL B 1 187 ? 135.550 8.921 57.178 1.00 23.59 184 VAL B CA 1
ATOM 3778 C C . VAL B 1 187 ? 135.839 7.661 57.994 1.00 23.33 184 VAL B C 1
ATOM 3779 O O . VAL B 1 187 ? 136.996 7.290 58.159 1.00 23.16 184 VAL B O 1
ATOM 3783 N N . THR B 1 188 ? 134.791 7.011 58.500 1.00 23.23 185 THR B N 1
ATOM 3784 C CA . THR B 1 188 ? 134.948 5.723 59.179 1.00 23.33 185 THR B CA 1
ATOM 3785 C C . THR B 1 188 ? 135.254 4.611 58.170 1.00 23.08 185 THR B C 1
ATOM 3786 O O . THR B 1 188 ? 134.861 4.710 56.995 1.00 23.31 185 THR B O 1
ATOM 3790 N N . PRO B 1 189 ? 135.997 3.569 58.607 1.00 22.65 186 PRO B N 1
ATOM 3791 C CA . PRO B 1 189 ? 136.210 2.404 57.745 1.00 22.35 186 PRO B CA 1
ATOM 3792 C C . PRO B 1 189 ? 134.893 1.754 57.316 1.00 22.04 186 PRO B C 1
ATOM 3793 O O . PRO B 1 189 ? 134.794 1.276 56.191 1.00 22.21 186 PRO B O 1
ATOM 3797 N N . GLU B 1 190 ? 133.902 1.751 58.209 1.00 21.57 187 GLU B N 1
ATOM 3798 C CA . GLU B 1 190 ? 132.573 1.214 57.913 1.00 21.39 187 GLU B CA 1
ATOM 3799 C C . GLU B 1 190 ? 131.908 1.910 56.722 1.00 20.50 187 GLU B C 1
ATOM 3800 O O . GLU B 1 190 ? 131.366 1.248 55.832 1.00 20.51 187 GLU B O 1
ATOM 3806 N N . TYR B 1 191 ? 131.943 3.238 56.716 1.00 19.73 188 TYR B N 1
ATOM 3807 C CA . TYR B 1 191 ? 131.368 4.006 55.619 1.00 19.06 188 TYR B CA 1
ATOM 3808 C C . TYR B 1 191 ? 132.055 3.659 54.300 1.00 18.95 188 TYR B C 1
ATOM 3809 O O . TYR B 1 191 ? 131.397 3.378 53.300 1.00 18.77 188 TYR B O 1
ATOM 3818 N N . ALA B 1 192 ? 133.387 3.657 54.318 1.00 19.01 189 ALA B N 1
ATOM 3819 C CA . ALA B 1 192 ? 134.176 3.383 53.125 1.00 18.93 189 ALA B CA 1
ATOM 3820 C C . ALA B 1 192 ? 134.038 1.939 52.614 1.00 18.79 189 ALA B C 1
ATOM 3821 O O . ALA B 1 192 ? 133.989 1.706 51.394 1.00 18.74 189 ALA B O 1
ATOM 3823 N N . GLU B 1 193 ? 133.938 0.980 53.539 1.00 18.38 190 GLU B N 1
ATOM 3824 C CA . GLU B 1 193 ? 133.743 -0.429 53.174 1.00 18.07 190 GLU B CA 1
ATOM 3825 C C . GLU B 1 193 ? 132.424 -0.658 52.432 1.00 17.25 190 GLU B C 1
ATOM 3826 O O . GLU B 1 193 ? 132.365 -1.437 51.478 1.00 17.50 190 GLU B O 1
ATOM 3832 N N . GLU B 1 194 ? 131.365 -0.003 52.886 1.00 16.96 191 GLU B N 1
ATOM 3833 C CA . GLU B 1 194 ? 130.075 -0.062 52.199 1.00 16.58 191 GLU B CA 1
ATOM 3834 C C . GLU B 1 194 ? 130.202 0.521 50.786 1.00 16.25 191 GLU B C 1
ATOM 3835 O O . GLU B 1 194 ? 129.744 -0.081 49.822 1.00 15.76 191 GLU B O 1
ATOM 3841 N N . LYS B 1 195 ? 130.842 1.685 50.677 1.00 16.55 192 LYS B N 1
ATOM 3842 C CA . LYS B 1 195 ? 131.072 2.331 49.380 1.00 16.54 192 LYS B CA 1
ATOM 3843 C C . LYS B 1 195 ? 131.841 1.424 48.421 1.00 17.42 192 LYS B C 1
ATOM 3844 O O . LYS B 1 195 ? 131.408 1.229 47.284 1.00 18.16 192 LYS B O 1
ATOM 3850 N N . ILE B 1 196 ? 132.964 0.865 48.881 1.00 17.69 193 ILE B N 1
ATOM 3851 C CA . ILE B 1 196 ? 133.797 -0.022 48.056 1.00 18.39 193 ILE B CA 1
ATOM 3852 C C . ILE B 1 196 ? 133.040 -1.243 47.541 1.00 18.09 193 ILE B C 1
ATOM 3853 O O . ILE B 1 196 ? 133.170 -1.592 46.376 1.00 18.12 193 ILE B O 1
ATOM 3858 N N A GLN B 1 197 ? 132.244 -1.879 48.400 0.50 18.22 194 GLN B N 1
ATOM 3859 N N B GLN B 1 197 ? 132.235 -1.879 48.392 0.50 18.20 194 GLN B N 1
ATOM 3860 C CA A GLN B 1 197 ? 131.452 -3.027 47.964 0.50 18.08 194 GLN B CA 1
ATOM 3861 C CA B GLN B 1 197 ? 131.463 -3.046 47.951 0.50 18.03 194 GLN B CA 1
ATOM 3862 C C A GLN B 1 197 ? 130.537 -2.662 46.799 0.50 17.99 194 GLN B C 1
ATOM 3863 C C B GLN B 1 197 ? 130.452 -2.715 46.848 0.50 18.00 194 GLN B C 1
ATOM 3864 O O A GLN B 1 197 ? 130.477 -3.390 45.807 0.50 18.16 194 GLN B O 1
ATOM 3865 O O B GLN B 1 197 ? 130.238 -3.526 45.945 0.50 18.22 194 GLN B O 1
ATOM 3876 N N . ARG B 1 198 ? 129.836 -1.533 46.925 1.00 17.78 195 ARG B N 1
ATOM 3877 C CA . ARG B 1 198 ? 128.928 -1.046 45.865 1.00 17.26 195 ARG B CA 1
ATOM 3878 C C . ARG B 1 198 ? 129.667 -0.850 44.531 1.00 16.95 195 ARG B C 1
ATOM 3879 O O . ARG B 1 198 ? 129.195 -1.277 43.481 1.00 17.03 195 ARG B O 1
ATOM 3887 N N . ILE B 1 199 ? 130.831 -0.213 44.588 1.00 17.32 196 ILE B N 1
ATOM 3888 C CA . ILE B 1 199 ? 131.679 -0.021 43.400 1.00 17.21 196 ILE B CA 1
ATOM 3889 C C . ILE B 1 199 ? 132.091 -1.372 42.785 1.00 17.99 196 ILE B C 1
ATOM 3890 O O . ILE B 1 199 ? 131.933 -1.583 41.585 1.00 18.41 196 ILE B O 1
ATOM 3895 N N . ILE B 1 200 ? 132.563 -2.300 43.614 1.00 18.97 197 ILE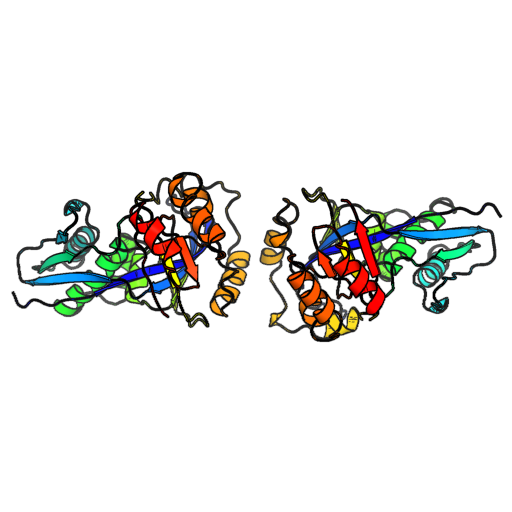 B N 1
ATOM 3896 C CA . ILE B 1 200 ? 132.834 -3.686 43.166 1.00 19.50 197 ILE B CA 1
ATOM 3897 C C . ILE B 1 200 ? 131.640 -4.323 42.418 1.00 19.90 197 ILE B C 1
ATOM 3898 O O . ILE B 1 200 ? 131.824 -4.975 41.374 1.00 19.15 197 ILE B O 1
ATOM 3903 N N A SER B 1 201 ? 130.429 -4.118 42.942 0.50 19.95 198 SER B N 1
ATOM 3904 N N B SER B 1 201 ? 130.432 -4.117 42.940 0.50 20.00 198 SER B N 1
ATOM 3905 C CA A SER B 1 201 ? 129.208 -4.652 42.322 0.50 20.33 198 SER B CA 1
ATOM 3906 C CA B SER B 1 201 ? 129.218 -4.655 42.321 0.50 20.41 198 SER B CA 1
ATOM 3907 C C A SER B 1 201 ? 128.774 -3.859 41.082 0.50 20.47 198 SER B C 1
ATOM 3908 C C B SER B 1 201 ? 128.907 -4.007 40.970 0.50 20.51 198 SER B C 1
ATOM 3909 O O A SER B 1 201 ? 127.689 -4.080 40.537 0.50 20.85 198 SER B O 1
ATOM 3910 O O B SER B 1 201 ? 128.043 -4.483 40.230 0.50 20.86 198 SER B O 1
ATOM 3915 N N . GLY B 1 202 ? 129.618 -2.928 40.648 1.00 20.63 199 GLY B N 1
ATOM 3916 C CA . GLY B 1 202 ? 129.399 -2.217 39.390 1.00 20.51 199 GLY B CA 1
ATOM 3917 C C . GLY B 1 202 ? 128.813 -0.825 39.523 1.00 20.55 199 GLY B C 1
ATOM 3918 O O . GLY B 1 202 ? 128.624 -0.144 38.520 1.00 20.28 199 GLY B O 1
ATOM 3919 N N . GLU B 1 203 ? 128.534 -0.387 40.751 1.00 20.51 200 GLU B N 1
ATOM 3920 C CA . GLU B 1 203 ? 127.901 0.924 40.946 1.00 20.85 200 GLU B CA 1
ATOM 3921 C C . GLU B 1 203 ? 128.930 2.047 40.945 1.00 20.27 200 GLU B C 1
ATOM 3922 O O . GLU B 1 203 ? 129.337 2.534 42.006 1.00 19.69 200 GLU B O 1
ATOM 3928 N N . VAL B 1 204 ? 129.336 2.457 39.740 1.00 20.29 201 VAL B N 1
ATOM 3929 C CA . VAL B 1 204 ? 130.442 3.415 39.563 1.00 20.27 201 VAL B CA 1
ATOM 3930 C C . VAL B 1 204 ? 130.119 4.832 40.052 1.00 20.29 201 VAL B C 1
ATOM 3931 O O . VAL B 1 204 ? 131.026 5.585 40.411 1.00 20.00 201 VAL B O 1
ATOM 3935 N N . GLU B 1 205 ? 128.834 5.184 40.086 1.00 20.21 202 GLU B N 1
ATOM 3936 C CA . GLU B 1 205 ? 128.416 6.491 40.603 1.00 21.07 202 GLU B CA 1
ATOM 3937 C C . GLU B 1 205 ? 128.718 6.637 42.104 1.00 19.52 202 GLU B C 1
ATOM 3938 O O . GLU B 1 205 ? 128.682 7.739 42.637 1.00 19.60 202 GLU B O 1
ATOM 3944 N N . GLU B 1 206 ? 129.017 5.521 42.767 1.00 18.31 203 GLU B N 1
ATOM 3945 C CA . GLU B 1 206 ? 129.407 5.535 44.182 1.00 17.42 203 GLU B CA 1
ATOM 3946 C C . GLU B 1 206 ? 130.888 5.889 44.395 1.00 17.20 203 GLU B C 1
ATOM 3947 O O . GLU B 1 206 ? 131.331 6.053 45.531 1.00 17.10 203 GLU B O 1
ATOM 3953 N N . ILE B 1 207 ? 131.656 5.982 43.311 1.00 16.82 204 ILE B N 1
ATOM 3954 C CA . ILE B 1 207 ? 133.054 6.397 43.404 1.00 16.54 204 ILE B CA 1
ATOM 3955 C C . ILE B 1 207 ? 133.147 7.833 43.912 1.00 16.67 204 ILE B C 1
ATOM 3956 O O . ILE B 1 207 ? 132.407 8.712 43.474 1.00 16.35 204 ILE B O 1
ATOM 3961 N N . GLU B 1 208 ? 134.040 8.044 44.872 1.00 16.85 205 GLU B N 1
ATOM 3962 C CA . GLU B 1 208 ? 134.411 9.382 45.322 1.00 17.31 205 GLU B CA 1
ATOM 3963 C C . GLU B 1 208 ? 135.839 9.318 45.847 1.00 17.63 205 GLU B C 1
ATOM 3964 O O . GLU B 1 208 ? 136.385 8.230 46.041 1.00 17.98 205 GLU B O 1
ATOM 3970 N N . ASN B 1 209 ? 136.428 10.483 46.096 1.00 18.07 206 ASN B N 1
ATOM 3971 C CA . ASN B 1 209 ? 137.842 10.576 46.436 1.00 18.67 206 ASN B CA 1
ATOM 3972 C C . ASN B 1 209 ? 138.173 11.985 46.928 1.00 19.09 206 ASN B C 1
ATOM 3973 O O . ASN B 1 209 ? 138.315 12.916 46.134 1.00 18.85 206 ASN B O 1
ATOM 3978 N N . VAL B 1 210 ? 138.300 12.130 48.243 1.00 19.60 207 VAL B N 1
ATOM 3979 C CA . VAL B 1 210 ? 138.634 13.430 48.846 1.00 20.12 207 VAL B CA 1
ATOM 3980 C C . VAL B 1 210 ? 139.989 14.007 48.375 1.00 20.20 207 VAL B C 1
ATOM 3981 O O . VAL B 1 210 ? 140.140 15.219 48.269 1.00 20.28 207 VAL B O 1
ATOM 3985 N N . LEU B 1 211 ? 140.958 13.145 48.076 1.00 20.97 208 LEU B N 1
ATOM 3986 C CA . LEU B 1 211 ? 142.247 13.606 47.540 1.00 21.18 208 LEU B CA 1
ATOM 3987 C C . LEU B 1 211 ? 142.052 14.359 46.220 1.00 21.55 208 LEU B C 1
ATOM 3988 O O . LEU B 1 211 ? 142.763 15.332 45.944 1.00 22.10 208 LEU B O 1
ATOM 3993 N N . GLY B 1 212 ? 141.077 13.910 45.425 1.00 21.52 209 GLY B N 1
ATOM 3994 C CA . GLY B 1 212 ? 140.666 14.595 44.199 1.00 21.72 209 GLY B CA 1
ATOM 3995 C C . GLY B 1 212 ? 140.043 15.958 44.444 1.00 21.82 209 GLY B C 1
ATOM 3996 O O . GLY B 1 212 ? 140.366 16.919 43.743 1.00 21.96 209 GLY B O 1
ATOM 3997 N N . ASP B 1 213 ? 139.151 16.035 45.434 1.00 21.68 210 ASP B N 1
ATOM 3998 C CA . ASP B 1 213 ? 138.559 17.305 45.869 1.00 22.11 210 ASP B CA 1
ATOM 3999 C C . ASP B 1 213 ? 139.627 18.350 46.170 1.00 22.00 210 ASP B C 1
ATOM 4000 O O . ASP B 1 213 ? 139.520 19.497 45.745 1.00 22.46 210 ASP B O 1
ATOM 4005 N N . ILE B 1 214 ? 140.638 17.934 46.925 1.00 21.56 211 ILE B N 1
ATOM 4006 C CA . ILE B 1 214 ? 141.707 18.803 47.383 1.00 21.35 211 ILE B CA 1
ATOM 4007 C C . ILE B 1 214 ? 142.654 19.156 46.237 1.00 21.14 211 ILE B C 1
ATOM 4008 O O . ILE B 1 214 ? 143.030 20.319 46.085 1.00 21.12 211 ILE B O 1
ATOM 4013 N N . ALA B 1 215 ? 143.017 18.152 45.436 1.00 21.18 212 ALA B N 1
ATOM 4014 C CA . ALA B 1 215 ? 143.849 18.349 44.244 1.00 21.59 212 ALA B CA 1
ATOM 4015 C C . ALA B 1 215 ? 143.256 19.394 43.298 1.00 21.39 212 ALA B C 1
ATOM 4016 O O . ALA B 1 215 ? 143.988 20.170 42.694 1.00 21.26 212 ALA B O 1
ATOM 4018 N N . ARG B 1 216 ? 141.930 19.397 43.180 1.00 21.77 213 ARG B N 1
ATOM 4019 C CA . ARG B 1 216 ? 141.210 20.349 42.336 1.00 21.90 213 ARG B CA 1
ATOM 4020 C C . ARG B 1 216 ? 141.356 21.788 42.841 1.00 23.00 213 ARG B C 1
ATOM 4021 O O . ARG B 1 216 ? 141.385 22.719 42.035 1.00 22.93 213 ARG B O 1
ATOM 4029 N N . GLU B 1 217 ? 141.454 21.954 44.166 1.00 23.78 214 GLU B N 1
ATOM 4030 C CA A GLU B 1 217 ? 141.682 23.273 44.758 0.50 24.26 214 GLU B CA 1
ATOM 4031 C CA B GLU B 1 217 ? 141.688 23.259 44.796 0.50 24.22 214 GLU B CA 1
ATOM 4032 C C . GLU B 1 217 ? 143.153 23.681 44.653 1.00 24.18 214 GLU B C 1
ATOM 4033 O O . GLU B 1 217 ? 143.459 24.826 44.320 1.00 24.41 214 GLU B O 1
ATOM 4044 N N . LEU B 1 218 ? 144.061 22.745 44.911 1.00 24.04 215 LEU B N 1
ATOM 4045 C CA . LEU B 1 218 ? 145.499 23.035 44.896 1.00 23.79 215 LEU B CA 1
ATOM 4046 C C . LEU B 1 218 ? 146.051 23.285 43.491 1.00 23.68 215 LEU B C 1
ATOM 4047 O O . LEU B 1 218 ? 146.903 24.149 43.296 1.00 23.40 215 LEU B O 1
ATOM 4052 N N . TYR B 1 219 ? 145.570 22.510 42.5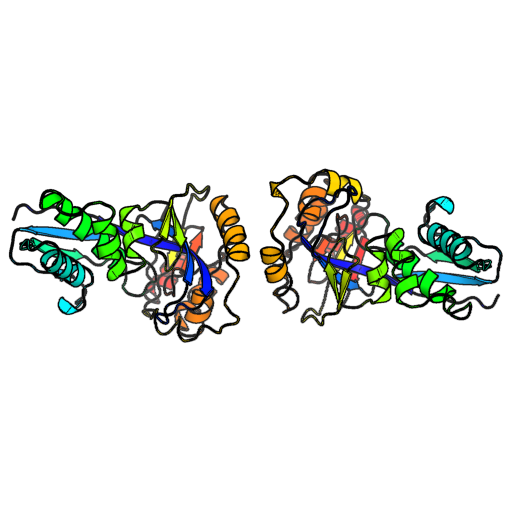26 1.00 23.30 216 TYR B N 1
ATOM 4053 C CA . TYR B 1 219 ? 146.023 22.618 41.142 1.00 22.80 216 TYR B CA 1
ATOM 4054 C C . TYR B 1 219 ? 144.816 22.920 40.259 1.00 22.49 216 TYR B C 1
ATOM 4055 O O . TYR B 1 219 ? 144.138 21.997 39.794 1.00 22.66 216 TYR B O 1
ATOM 4064 N N . PRO B 1 220 ? 144.526 24.219 40.043 1.00 22.09 217 PRO B N 1
ATOM 4065 C CA . PRO B 1 220 ? 143.340 24.632 39.296 1.00 21.84 217 PRO B CA 1
ATOM 4066 C C . PRO B 1 220 ? 143.104 23.931 37.950 1.00 21.52 217 PRO B C 1
ATOM 4067 O O . PRO B 1 220 ? 141.955 23.746 37.570 1.00 21.65 217 PRO B O 1
ATOM 4071 N N A GLU B 1 221 ? 144.170 23.541 37.252 0.50 21.31 218 GLU B N 1
ATOM 4072 N N B GLU B 1 221 ? 144.173 23.539 37.258 0.50 21.46 218 GLU B N 1
ATOM 4073 C CA A GLU B 1 221 ? 144.024 22.843 35.970 0.50 21.03 218 GLU B CA 1
ATOM 4074 C CA B GLU B 1 221 ? 144.054 22.837 35.976 0.50 21.32 218 GLU B CA 1
ATOM 4075 C C A GLU B 1 221 ? 143.277 21.505 36.087 0.50 20.85 218 GLU B C 1
ATOM 4076 C C B GLU B 1 221 ? 143.304 21.498 36.078 0.50 21.02 218 GLU B C 1
ATOM 4077 O O A GLU B 1 221 ? 142.552 21.111 35.166 0.50 20.38 218 GLU B O 1
ATOM 4078 O O B GLU B 1 221 ? 142.600 21.101 35.143 0.50 20.55 218 GLU B O 1
ATOM 4089 N N . ILE B 1 222 ? 143.460 20.815 37.213 1.00 20.74 219 ILE B N 1
ATOM 4090 C CA . ILE B 1 222 ? 142.742 19.556 37.474 1.00 20.49 219 ILE B CA 1
ATOM 4091 C C . ILE B 1 222 ? 141.243 19.856 37.524 1.00 20.53 219 ILE B C 1
ATOM 4092 O O . ILE B 1 222 ? 140.445 19.146 36.919 1.00 20.33 219 ILE B O 1
ATOM 4097 N N . ASN B 1 223 ? 140.885 20.938 38.220 1.00 20.58 220 ASN B N 1
ATOM 4098 C CA . ASN B 1 223 ? 139.511 21.424 38.248 1.00 20.98 220 ASN B CA 1
ATOM 4099 C C . ASN B 1 223 ? 138.976 21.809 36.860 1.00 21.08 220 ASN B C 1
ATOM 4100 O O . ASN B 1 223 ? 137.810 21.564 36.559 1.00 21.21 220 ASN B O 1
ATOM 4105 N N . GLU B 1 224 ? 139.833 22.395 36.020 1.00 20.97 221 GLU B N 1
ATOM 4106 C CA . GLU B 1 224 ? 139.464 22.746 34.649 1.00 21.04 221 GLU B CA 1
ATOM 4107 C C . GLU B 1 224 ? 139.126 21.505 33.824 1.00 20.37 221 GLU B C 1
ATOM 4108 O O . GLU B 1 224 ? 138.129 21.494 33.102 1.00 19.85 221 GLU B O 1
ATOM 4114 N N . VAL B 1 225 ? 139.953 20.464 33.944 1.00 19.89 222 VAL B N 1
ATOM 4115 C CA . VAL B 1 225 ? 139.668 19.168 33.301 1.00 19.51 222 VAL B CA 1
ATOM 4116 C C . VAL B 1 225 ? 138.355 18.590 33.831 1.00 19.27 222 VAL B C 1
ATOM 4117 O O . VAL B 1 225 ? 137.505 18.144 33.064 1.00 18.97 222 VAL B O 1
ATOM 4121 N N . TYR B 1 226 ? 138.196 18.620 35.154 1.00 19.63 223 TYR B N 1
ATOM 4122 C CA . TYR B 1 226 ? 136.999 18.092 35.808 1.00 19.90 223 TYR B CA 1
ATOM 4123 C C . TYR B 1 226 ? 135.735 18.766 35.258 1.00 19.67 223 TYR B C 1
ATOM 4124 O O . TYR B 1 226 ? 134.792 18.093 34.834 1.00 19.83 223 TYR B O 1
ATOM 4133 N N . ARG B 1 227 ? 135.732 20.095 35.268 1.00 19.68 224 ARG B N 1
ATOM 4134 C CA . ARG B 1 227 ? 134.616 20.872 34.736 1.00 20.01 224 ARG B CA 1
ATOM 4135 C C . ARG B 1 227 ? 134.392 20.591 33.255 1.00 19.71 224 ARG B C 1
ATOM 4136 O O . ARG B 1 227 ? 133.249 20.539 32.812 1.00 20.01 224 ARG B O 1
ATOM 4144 N N . PHE B 1 228 ? 135.473 20.383 32.504 1.00 19.33 225 PHE B N 1
ATOM 4145 C CA . PHE B 1 228 ? 135.349 20.075 31.080 1.00 19.37 225 PHE B CA 1
ATOM 4146 C C . PHE B 1 228 ? 134.649 18.740 30.814 1.00 19.19 225 PHE B C 1
ATOM 4147 O O . PHE B 1 228 ? 133.794 18.650 29.931 1.00 18.97 225 PHE B O 1
ATOM 4155 N N . VAL B 1 229 ? 134.997 17.713 31.587 1.00 19.41 226 VAL B N 1
ATOM 4156 C CA . VAL B 1 229 ? 134.337 16.405 31.482 1.00 19.62 226 VAL B CA 1
ATOM 4157 C C . VAL B 1 229 ? 132.837 16.509 31.811 1.00 20.15 226 VAL B C 1
ATOM 4158 O O . VAL B 1 229 ? 132.008 15.884 31.151 1.00 20.25 226 VAL B O 1
ATOM 4162 N N . GLU B 1 230 ? 132.495 17.305 32.821 1.00 21.00 227 GLU B N 1
ATOM 4163 C CA . GLU B 1 230 ? 131.086 17.580 33.133 1.00 22.42 227 GLU B CA 1
ATOM 4164 C C . GLU B 1 230 ? 130.354 18.210 31.946 1.00 22.91 227 GLU B C 1
ATOM 4165 O O . GLU B 1 230 ? 129.218 17.845 31.650 1.00 23.12 227 GLU B O 1
ATOM 4171 N N . TYR B 1 231 ? 131.013 19.164 31.285 1.00 23.51 228 TYR B N 1
ATOM 4172 C CA . TYR B 1 231 ? 130.464 19.826 30.092 1.00 23.79 228 TYR B CA 1
ATOM 4173 C C . TYR B 1 231 ? 130.221 18.822 28.964 1.00 23.36 228 TYR B C 1
ATOM 4174 O O . TYR B 1 231 ? 129.216 18.890 28.262 1.00 23.48 228 TYR B O 1
ATOM 4183 N N . LEU B 1 232 ? 131.145 17.881 28.810 1.00 23.30 229 LEU B N 1
ATOM 4184 C CA . LEU B 1 232 ? 131.019 16.814 27.816 1.00 22.98 229 LEU B CA 1
ATOM 4185 C C . LEU B 1 232 ? 129.892 15.831 28.145 1.00 23.06 229 LEU B C 1
ATOM 4186 O O . LEU B 1 232 ? 129.544 14.985 27.317 1.00 23.28 229 LEU B O 1
ATOM 4191 N N . GLY B 1 233 ? 129.342 15.935 29.355 1.00 22.53 230 GLY B N 1
ATOM 4192 C CA . GLY B 1 233 ? 128.168 15.164 29.743 1.00 22.60 230 GLY B CA 1
ATOM 4193 C C . GLY B 1 233 ? 128.431 13.890 30.522 1.00 22.45 230 GLY B C 1
ATOM 4194 O O . GLY B 1 233 ? 127.580 13.001 30.546 1.00 22.40 230 GLY B O 1
ATOM 4195 N N . PHE B 1 234 ? 129.599 13.805 31.164 1.00 21.96 231 PHE B N 1
ATOM 4196 C CA . PHE B 1 234 ? 129.981 12.621 31.944 1.00 21.74 231 PHE B CA 1
ATOM 4197 C C . PHE B 1 234 ? 130.264 13.004 33.391 1.00 21.38 231 PHE B C 1
ATOM 4198 O O . PHE B 1 234 ? 130.618 14.150 33.674 1.00 21.27 231 PHE B O 1
ATOM 4206 N N . LYS B 1 235 ? 130.082 12.054 34.308 1.00 20.80 232 LYS B N 1
ATOM 4207 C CA . LYS B 1 235 ? 130.546 12.235 35.680 1.00 20.11 232 LYS B CA 1
ATOM 4208 C C . LYS B 1 235 ? 132.050 12.004 35.698 1.00 19.17 232 LYS B C 1
ATOM 4209 O O . LYS B 1 235 ? 132.502 10.914 35.335 1.00 18.96 232 LYS B O 1
ATOM 4215 N N . PRO B 1 236 ? 132.832 13.023 36.119 1.00 18.62 233 PRO B N 1
ATOM 4216 C CA . PRO B 1 236 ? 134.278 12.869 36.234 1.00 18.33 233 PRO B CA 1
ATOM 4217 C C . PRO B 1 236 ? 134.711 12.287 37.591 1.00 18.28 233 PRO B C 1
ATOM 4218 O O . PRO B 1 236 ? 134.101 12.566 38.625 1.00 17.94 233 PRO B O 1
ATOM 4222 N N . PHE B 1 237 ? 135.792 11.517 37.573 1.00 18.29 234 PHE B N 1
ATOM 4223 C CA . PHE B 1 237 ? 136.359 10.944 38.777 1.00 18.13 234 PHE B CA 1
ATOM 4224 C C . PHE B 1 237 ? 137.846 11.231 38.771 1.00 18.37 234 PHE B C 1
ATOM 4225 O O . PHE B 1 237 ? 138.439 11.418 37.713 1.00 18.56 234 PHE B O 1
ATOM 4233 N N . VAL B 1 238 ? 138.451 11.286 39.949 1.00 18.67 235 VAL B N 1
ATOM 4234 C CA . VAL B 1 238 ? 139.879 11.545 40.037 1.00 18.76 235 VAL B CA 1
ATOM 4235 C C . VAL B 1 238 ? 140.638 10.300 40.505 1.00 18.93 235 VAL B C 1
ATOM 4236 O O . VAL B 1 238 ? 140.179 9.585 41.392 1.00 19.07 235 VAL B O 1
ATOM 4240 N N . SER B 1 239 ? 141.787 10.041 39.887 1.00 19.31 236 SER B N 1
ATOM 4241 C CA . SER B 1 239 ? 142.655 8.934 40.296 1.00 19.70 236 SER B CA 1
ATOM 4242 C C . SER B 1 239 ? 143.804 9.414 41.182 1.00 19.98 236 SER B C 1
ATOM 4243 O O . SER B 1 239 ? 144.405 10.453 40.918 1.00 19.76 236 SER B O 1
ATOM 4246 N N . GLY B 1 240 ? 144.111 8.643 42.227 1.00 20.70 237 GLY B N 1
ATOM 4247 C CA . GLY B 1 240 ? 145.136 9.026 43.207 1.00 20.96 237 GLY B CA 1
ATOM 4248 C C . GLY B 1 240 ? 144.867 10.397 43.803 1.00 21.48 237 GLY B C 1
ATOM 4249 O O . GLY B 1 240 ? 143.719 10.731 44.119 1.00 21.68 237 GLY B O 1
ATOM 4250 N N . SER B 1 241 ? 145.926 11.194 43.935 1.00 21.57 238 SER B N 1
ATOM 4251 C CA . SER B 1 241 ? 145.813 12.586 44.376 1.00 21.71 238 SER B CA 1
ATOM 4252 C C . SER B 1 241 ? 145.741 13.509 43.156 1.00 21.59 238 SER B C 1
ATOM 4253 O O . SER B 1 241 ? 146.149 14.670 43.201 1.00 21.78 238 SER B O 1
ATOM 4256 N N . GLY B 1 242 ? 145.198 12.984 42.065 1.00 21.28 239 GLY B N 1
ATOM 4257 C CA . GLY B 1 242 ? 145.363 13.606 40.767 1.00 20.54 239 GLY B CA 1
ATOM 4258 C C . GLY B 1 242 ? 146.753 13.307 40.235 1.00 20.01 239 GLY B C 1
ATOM 4259 O O . GLY B 1 242 ? 147.553 12.656 40.910 1.00 19.68 239 GLY B O 1
ATOM 4260 N N . SER B 1 243 ? 147.076 13.815 39.048 1.00 19.52 240 SER B N 1
ATOM 4261 C CA . SER B 1 243 ? 146.265 14.798 38.335 1.00 18.95 240 SER B CA 1
ATOM 4262 C C . SER B 1 243 ? 145.199 14.225 37.403 1.00 18.66 240 SER B C 1
ATOM 4263 O O . SER B 1 243 ? 144.393 14.980 36.857 1.00 19.19 240 SER B O 1
ATOM 4266 N N . THR B 1 244 ? 145.175 12.907 37.217 1.00 17.66 241 THR B N 1
ATOM 4267 C CA . THR B 1 244 ? 144.270 12.308 36.231 1.00 16.75 241 THR B CA 1
ATOM 4268 C C . THR B 1 244 ? 142.792 12.413 36.594 1.00 16.85 241 THR B C 1
ATOM 4269 O O . THR B 1 244 ? 142.377 12.144 37.731 1.00 16.42 241 THR B O 1
ATOM 4273 N N . VAL B 1 245 ? 142.006 12.821 35.608 1.00 16.43 242 VAL B N 1
ATOM 4274 C CA . VAL B 1 245 ? 140.564 12.724 35.704 1.00 16.37 242 VAL B CA 1
ATOM 4275 C C . VAL B 1 245 ? 140.141 11.654 34.723 1.00 16.37 242 VAL B C 1
ATOM 4276 O O . VAL B 1 245 ? 140.615 11.630 33.584 1.00 16.52 242 VAL B O 1
ATOM 4280 N N . TYR B 1 246 ? 139.270 10.757 35.169 1.00 16.49 243 TYR B N 1
ATOM 4281 C CA . TYR B 1 246 ? 138.721 9.749 34.269 1.00 17.25 243 TYR B CA 1
ATOM 4282 C C . TYR B 1 246 ? 137.196 9.778 34.250 1.00 17.27 243 TYR B C 1
ATOM 4283 O O . TYR B 1 246 ? 136.559 10.359 35.125 1.00 17.50 243 TYR B O 1
ATOM 4292 N N . PHE B 1 247 ? 136.625 9.185 33.213 1.00 18.29 244 PHE B N 1
ATOM 4293 C CA . PHE B 1 247 ? 135.178 9.038 33.097 1.00 18.75 244 PHE B CA 1
ATOM 4294 C C . PHE B 1 247 ? 134.854 7.762 32.322 1.00 19.50 244 PHE B C 1
ATOM 4295 O O . PHE B 1 247 ? 135.719 7.207 31.628 1.00 19.55 244 PHE B O 1
ATOM 4303 N N . PHE B 1 248 ? 133.613 7.303 32.455 1.00 20.24 245 PHE B N 1
ATOM 4304 C CA . PHE B 1 248 ? 133.175 6.040 31.854 1.00 21.17 245 PHE B CA 1
ATOM 4305 C C . PHE B 1 248 ? 132.445 6.292 30.527 1.00 21.85 245 PHE B C 1
ATOM 4306 O O . PHE B 1 248 ? 131.213 6.365 30.473 1.00 21.94 245 PHE B O 1
ATOM 4314 N N . GLY B 1 249 ? 133.239 6.431 29.466 1.00 22.69 246 GLY B N 1
ATOM 4315 C CA . GLY B 1 249 ? 132.747 6.763 28.130 1.00 23.27 246 GLY B CA 1
ATOM 4316 C C . GLY B 1 249 ? 133.916 6.986 27.188 1.00 23.84 246 GLY B C 1
ATOM 4317 O O . GLY B 1 249 ? 135.079 6.854 27.582 1.00 23.98 246 GLY B O 1
ATOM 4318 N N . GLY B 1 250 ? 133.606 7.312 25.937 1.00 24.33 247 GLY B N 1
ATOM 4319 C CA . GLY B 1 250 ? 134.626 7.548 24.921 1.00 24.70 247 GLY B CA 1
ATOM 4320 C C . GLY B 1 250 ? 134.996 9.010 24.792 1.00 24.99 247 GLY B C 1
ATOM 4321 O O . GLY B 1 250 ? 134.313 9.889 25.332 1.00 24.83 247 GLY B O 1
ATOM 4322 N N . ALA B 1 251 ? 136.085 9.270 24.071 1.00 25.30 248 ALA B N 1
ATOM 4323 C CA . ALA B 1 251 ? 136.549 10.632 23.822 1.00 25.84 248 ALA B CA 1
ATOM 4324 C C . ALA B 1 251 ? 135.980 11.179 22.518 1.00 26.26 248 ALA B C 1
ATOM 4325 O O . ALA B 1 251 ? 136.188 10.597 21.452 1.00 26.92 248 ALA B O 1
ATOM 4327 N N . SER B 1 252 ? 135.264 12.296 22.607 1.00 26.52 249 SER B N 1
ATOM 4328 C CA . SER B 1 252 ? 134.743 12.983 21.425 1.00 26.71 249 SER B CA 1
ATOM 4329 C C . SER B 1 252 ? 135.852 13.782 20.742 1.00 26.95 249 SER B C 1
ATOM 4330 O O . SER B 1 252 ? 136.928 13.987 21.315 1.00 27.04 249 SER B O 1
ATOM 4333 N N . GLU B 1 253 ? 135.587 14.241 19.520 1.00 27.19 250 GLU B N 1
ATOM 4334 C CA . GLU B 1 253 ? 136.562 15.044 18.788 1.00 27.23 250 GLU B CA 1
ATOM 4335 C C . GLU B 1 253 ? 136.802 16.363 19.501 1.00 26.47 250 GLU B C 1
ATOM 4336 O O . GLU B 1 253 ? 137.911 16.901 19.465 1.00 26.26 250 GLU B O 1
ATOM 4342 N N . GLU B 1 254 ? 135.761 16.860 20.168 1.00 25.67 251 GLU B N 1
ATOM 4343 C CA . GLU B 1 254 ? 135.846 18.103 20.918 1.00 25.17 251 GLU B CA 1
ATOM 4344 C C . GLU B 1 254 ? 136.827 17.990 22.096 1.00 24.39 251 GLU B C 1
ATOM 4345 O O . GLU B 1 254 ? 137.626 18.898 22.338 1.00 24.40 251 GLU B O 1
ATOM 4351 N N . LEU B 1 255 ? 136.764 16.874 22.819 1.00 23.58 252 LEU B N 1
ATOM 4352 C CA . LEU B 1 255 ? 137.731 16.593 23.878 1.00 22.55 252 LEU B CA 1
ATOM 4353 C C . LEU B 1 255 ? 139.143 16.457 23.292 1.00 22.53 252 LEU B C 1
ATOM 4354 O O . LEU B 1 255 ? 140.090 17.044 23.809 1.00 22.49 252 LEU B O 1
ATOM 4359 N N . LYS B 1 256 ? 139.276 15.693 22.211 1.00 22.90 253 LYS B N 1
ATOM 4360 C CA . LYS B 1 256 ? 140.577 15.499 21.566 1.00 23.77 253 LYS B CA 1
ATOM 4361 C C . LYS B 1 256 ? 141.193 16.831 21.133 1.00 23.74 253 LYS B C 1
ATOM 4362 O O . LYS B 1 256 ? 142.395 17.036 21.282 1.00 24.15 253 LYS B O 1
ATOM 4368 N N . LYS B 1 257 ? 140.356 17.734 20.620 1.00 23.88 254 LYS B N 1
ATOM 4369 C CA . LYS B 1 257 ? 140.786 19.081 20.250 1.00 23.72 254 LYS B CA 1
ATOM 4370 C C . LYS B 1 257 ? 141.181 19.902 21.479 1.00 23.50 254 LYS B C 1
ATOM 4371 O O . LYS B 1 257 ? 142.258 20.495 21.503 1.00 23.22 254 LYS B O 1
ATOM 4377 N N . ALA B 1 258 ? 140.323 19.921 22.501 1.00 23.47 255 ALA B N 1
ATOM 4378 C CA . ALA B 1 258 ? 140.633 20.645 23.739 1.00 23.51 255 ALA B CA 1
ATOM 4379 C C . ALA B 1 258 ? 141.945 20.163 24.351 1.00 23.44 255 ALA B C 1
ATOM 4380 O O . ALA B 1 258 ? 142.771 20.972 24.788 1.00 23.65 255 ALA B O 1
ATOM 4382 N N . ALA B 1 259 ? 142.136 18.842 24.358 1.00 23.52 256 ALA B N 1
ATOM 4383 C CA . ALA B 1 259 ? 143.345 18.226 24.905 1.00 23.30 256 ALA B CA 1
ATOM 4384 C C . ALA B 1 259 ? 144.609 18.610 24.125 1.00 23.57 256 ALA B C 1
ATOM 4385 O O . ALA B 1 259 ? 145.616 19.005 24.716 1.00 23.13 256 ALA B O 1
ATOM 4387 N N . LYS B 1 260 ? 144.546 18.504 22.797 1.00 24.20 257 LYS B N 1
ATOM 4388 C CA . LYS B 1 260 ? 145.646 18.950 21.932 1.00 24.60 257 LYS B CA 1
ATOM 4389 C C . LYS B 1 260 ? 146.024 20.427 22.185 1.00 24.41 257 LYS B C 1
ATOM 4390 O O . LYS B 1 260 ? 147.212 20.774 22.283 1.00 24.09 257 LYS B O 1
ATOM 4396 N N . MET B 1 261 ? 145.010 21.281 22.319 1.00 24.18 258 MET B N 1
ATOM 4397 C CA . MET B 1 261 ? 145.214 22.712 22.553 1.00 23.87 258 MET B CA 1
ATOM 4398 C C . MET B 1 261 ? 145.782 23.051 23.934 1.00 24.09 258 MET B C 1
ATOM 4399 O O . MET B 1 261 ? 146.605 23.964 24.063 1.00 24.05 258 MET B O 1
ATOM 4404 N N . ARG B 1 262 ? 145.342 22.319 24.962 1.00 23.51 259 ARG B N 1
ATOM 4405 C CA . ARG B 1 262 ? 145.704 22.633 26.348 1.00 22.98 259 ARG B CA 1
ATOM 4406 C C . ARG B 1 262 ? 146.852 21.783 26.892 1.00 22.87 259 ARG B C 1
ATOM 4407 O O . ARG B 1 262 ? 147.305 21.988 28.024 1.00 22.93 259 ARG B O 1
ATOM 4415 N N . GLY B 1 263 ? 147.315 20.836 26.084 1.00 22.38 260 GLY B N 1
ATOM 4416 C CA . GLY B 1 263 ? 148.421 19.968 26.471 1.00 22.46 260 GLY B CA 1
ATOM 4417 C C . GLY B 1 263 ? 147.977 18.842 27.389 1.00 22.04 260 GLY B C 1
ATOM 4418 O O . GLY B 1 263 ? 148.757 18.361 28.207 1.00 22.49 260 GLY B O 1
ATOM 4419 N N . TRP B 1 264 ? 146.717 18.433 27.259 1.00 21.35 261 TRP B N 1
ATOM 4420 C CA . TRP B 1 264 ? 146.197 17.292 27.998 1.00 21.12 261 TRP B CA 1
ATOM 4421 C C . TRP B 1 264 ? 146.452 16.020 27.206 1.00 21.54 261 TRP B C 1
ATOM 4422 O O . TRP B 1 264 ? 146.374 16.009 25.975 1.00 22.17 261 TRP B O 1
ATOM 4433 N N . LYS B 1 265 ? 146.743 14.946 27.917 1.00 21.96 262 LYS B N 1
ATOM 4434 C CA . LYS B 1 265 ? 146.858 13.635 27.297 1.00 22.49 262 LYS B CA 1
ATOM 4435 C C . LYS B 1 265 ? 145.539 12.891 27.475 1.00 22.25 262 LYS B C 1
ATOM 4436 O O . LYS B 1 265 ? 144.986 12.841 28.576 1.00 23.09 262 LYS B O 1
ATOM 4442 N N . VAL B 1 266 ? 145.021 12.349 26.380 1.00 22.14 263 VAL B N 1
ATOM 4443 C CA . VAL B 1 266 ? 143.771 11.598 26.389 1.00 21.81 263 VAL B CA 1
ATOM 4444 C C . VAL B 1 266 ? 144.088 10.130 26.121 1.00 22.17 263 VAL B C 1
ATOM 4445 O O . VAL B 1 266 ? 144.736 9.800 25.127 1.00 22.00 263 VAL B O 1
ATOM 4449 N N . VAL B 1 267 ? 143.634 9.258 27.021 1.00 22.35 264 VAL B N 1
ATOM 4450 C CA . VAL B 1 267 ? 143.893 7.824 26.930 1.00 22.42 264 VAL B CA 1
ATOM 4451 C C . VAL B 1 267 ? 142.569 7.067 26.949 1.00 23.24 264 VAL B C 1
ATOM 4452 O O . VAL B 1 267 ? 141.849 7.084 27.946 1.00 23.02 264 VAL B O 1
ATOM 4456 N N . GLU B 1 268 ? 142.256 6.412 25.833 1.00 23.93 265 GLU B N 1
ATOM 4457 C CA . GLU B 1 268 ? 141.026 5.650 25.697 1.00 25.01 265 GLU B CA 1
ATOM 4458 C C . GLU B 1 268 ? 141.266 4.170 25.966 1.00 25.44 265 GLU B C 1
ATOM 4459 O O . GLU B 1 268 ? 142.007 3.498 25.238 1.00 25.26 265 GLU B O 1
ATOM 4465 N N . LEU B 1 269 ? 140.632 3.676 27.024 1.00 26.08 266 LEU B N 1
ATOM 4466 C CA . LEU B 1 269 ? 140.817 2.307 27.474 1.00 26.99 266 LEU B CA 1
ATOM 4467 C C . LEU B 1 269 ? 139.529 1.501 27.408 1.00 27.52 266 LEU B C 1
ATOM 4468 O O . LEU B 1 269 ? 138.431 2.056 27.351 1.00 27.26 266 LEU B O 1
ATOM 4473 N N A GLU B 1 270 ? 139.689 0.183 27.447 0.50 28.04 267 GLU B N 1
ATOM 4474 N N B GLU B 1 270 ? 139.681 0.183 27.384 0.50 28.08 267 GLU B N 1
ATOM 4475 C CA A GLU B 1 270 ? 138.580 -0.752 27.508 0.50 28.81 267 GLU B CA 1
ATOM 4476 C CA B GLU B 1 270 ? 138.566 -0.742 27.535 0.50 28.88 267 GLU B CA 1
ATOM 4477 C C A GLU B 1 270 ? 138.838 -1.724 28.660 0.50 29.22 267 GLU B C 1
ATOM 4478 C C B GLU B 1 270 ? 138.862 -1.683 28.692 0.50 29.25 267 GLU B C 1
ATOM 4479 O O A GLU B 1 270 ? 139.857 -2.419 28.676 0.50 29.31 267 GLU B O 1
ATOM 4480 O O B GLU B 1 270 ? 139.922 -2.311 28.742 0.50 29.32 267 GLU B O 1
ATOM 4491 N N . LEU B 1 271 ? 137.927 -1.761 29.630 1.00 29.72 268 LEU B N 1
ATOM 4492 C CA . LEU B 1 271 ? 138.062 -2.675 30.764 1.00 30.63 268 LEU B CA 1
ATOM 4493 C C . LEU B 1 271 ? 137.171 -3.902 30.605 1.00 31.00 268 LEU B C 1
ATOM 4494 O O . LEU B 1 271 ? 137.497 -4.971 31.110 1.00 31.49 268 LEU B O 1
#

Sequence (540 aa):
SHMIKVVLSPAKINLGLWVLGRRLPSGYHEILTLYQEIPFYDEIYIREGVLRRVETNIGIPQEENLVYKGLREFERITGIEINYSIFIQKNIPPGAGLGGGSSNLAVVLKKVNELLGSPLSEEEELRELVGSISADAPFFLLGKSAIGRGKGEVLEPVETEISGKITLVIPQQVSSSTGRRVYSSSLRREEEHFVTPEYAEEKIQRIISGEVEEEIENVLGDIAREELYPEINEEVYRFVEYLGFKPFVSGSGSSTVYFFGGASEELKKAAKMRRGWKKVVELLELSHMIKVVLSPAKINLGLWVLGRRLPSGYHEILLTLYQEIPFYDEIYIREGVLRRVEETNIGIPQEENLVYKGLREFERITGIEEINYSIFIQKNIPPGAGLGGGSSNLAVVLKKVNEELLGSPLSEEELREELVGSISADAPFFLLGKSAIGRGKGEVLEPVEETEISGKIITLVIPQVSSSTGRVYSSLREEHFVTPEYAEEKIQQRIISSGEVEEIENVLGDIAREELYPEEINEVYRFVEYLGFKPFVSGSGSTVYFFGGASEELKKAAKMRGWKVVELEEL

Nearest PDB structures (foldseek):
  2v8p-assembly2_B  TM=1.004E+00  e=5.981E-58  Aquifex aeolicus
  4emd-assembly1_A  TM=8.492E-01  e=5.775E-21  Mycobacteroides abscessus ATCC 19977
  4ed4-assembly1_A  TM=8.360E-01  e=2.570E-20  Mycobacteroides abscessus ATCC 19977
  8ckh-assembly1_B  TM=8.421E-01  e=1.958E-19  Klebsiella pneumoniae
  3pyf-assembly1_A  TM=7.970E-01  e=1.247E-18  Mycobacterium tuberculosis

CATH classification: 3.30.230.10 (+1 more: 3.30.70.890)

Organism: Aquifex aeolicus (strain VF5) (NCBI:txid224324)

Secondary structure (DSSP, 8-state):
---EEEEEEEEEEEEEEEEEE-TTS-EEEEEEEEEEEEEEEEEEEESS-EEEESS---TTT-HHHHHHHHHHHHH-----EEEEEE--S-TTSSS-HHHHHHHHHHHHHHHHTT--S-HHHHHHHHHHH-TTTGGGGT-SEEEEETTTTEEEE------SEEEEEE-SSPP-HHHHHHT--TTS---HHHHHHHHHHHHTT-GGG--BHHHHHHHHH-HHHHHHHHHHHHTT---EE-BTBS-EEESSPPPHHHHHHHHHHT-EEEEEE-/---EEEEEEEEEEEEEEEEEE-TTS-EEEEEEEEEEEEEEEEEEEESS-EEEESS---GGG-HHHHHHHHHHHHH-----EEEEEE--S-TTSSS-HHHHHHHHHHHHHHHHTT--S-HHHHHHHHHHH-TTTGGGGT-SEEEEETTTTEEEE------SEEEEEE-SPPP-HHHHHTT--GGG---HHHHHHHHHHHHTT-GGG--BHHHHHHHHHSHHHHHHHHHHHHTTS--EE-BTBS-EEESSPPPHHHHHHHHHHT-EEEEEE-